Protein AF-A0A819JVF4-F1 (afdb_monomer)

Sequence (477 aa):
MFHVLPSFCDLANGTISNALVSFNSTRIISIELLSEDVFHGKTQQFIDVFIQSTKKLFSYHLDSIRTTTEANFIMAGFNTNTVSAFLGSYPSFDLNIFDISYDYCDCSASAECVSKAIIYSYNGTLFTRIYTIPGFFIGCYMEEAVRKSSLQCYFNQSCIDTFKFYLNFSQSFDTKPLDPHMISTHNITSSVDDLVKNLMVEQWVWNDSFKIYYQKCRPSSCSYTLSIKTPLIIIITTLIGLFGGLVKILRIVVPFVIQFARRRKHLQEPQPNSQIRIADIPGRAKNALQNLNLFQSTKLLENDDNGYQLRNELISTRLFICLLFISMVILLIYTSQVQVTHTITVNTPLLEVYSSLYEKYAETLTCPCTNIAIEQQEFISLIPTFHQICDSDFVDPRWPMGIQNTMQLFDYIYNRDFRMRGYSLFQALVSICALAKVSIGNALIDFKSTTFISKNLLSEKTFAAQMNAVLICILPL

Mean predicted aligned error: 15.09 Å

Solvent-accessible surface area (backbone atoms only — not comparable to full-atom values): 27087 Å² total; per-residue (Å²): 119,83,75,54,55,58,56,52,50,50,50,50,51,51,50,50,49,52,47,52,52,57,54,76,67,65,80,58,64,29,55,50,63,72,53,66,71,60,43,54,56,47,52,52,51,52,52,51,51,50,54,52,49,53,30,52,52,52,46,51,53,54,52,50,52,48,53,52,40,42,78,63,65,61,78,39,94,81,52,47,22,33,48,77,45,77,44,79,55,91,94,56,66,47,84,43,77,43,71,36,62,27,86,90,31,42,33,86,80,34,47,77,23,42,32,74,24,28,39,61,44,72,80,90,83,55,78,44,84,76,45,69,51,59,44,39,38,40,29,28,34,40,58,52,11,40,32,72,10,30,40,46,33,54,54,29,56,70,48,49,52,54,50,45,59,79,48,63,64,86,65,92,72,83,71,66,50,53,68,89,83,58,91,63,89,65,58,55,78,36,36,42,42,65,36,52,58,44,49,40,43,58,45,76,51,67,52,74,36,65,68,50,43,49,63,60,25,40,42,59,32,38,34,34,61,43,84,39,78,53,54,68,66,58,52,51,53,53,51,60,63,45,48,63,57,50,54,55,50,46,67,59,48,46,62,53,51,52,56,50,54,46,65,54,49,77,77,52,91,81,84,87,88,83,90,80,90,78,84,91,75,89,81,67,65,57,65,58,62,73,70,48,56,84,57,73,77,93,68,94,73,87,89,71,70,68,69,60,55,54,53,47,28,41,50,44,31,51,50,44,52,52,51,51,50,53,50,52,52,51,50,51,54,54,52,66,69,42,68,41,77,45,77,50,76,45,70,54,62,52,70,71,56,48,53,60,46,41,79,76,35,57,93,52,53,46,30,42,27,69,41,34,73,46,46,35,56,74,33,44,50,77,46,78,39,63,39,62,67,68,78,31,53,69,45,36,72,67,44,30,52,55,41,49,60,38,51,79,75,51,99,77,74,59,86,76,21,31,67,75,41,47,26,55,32,34,49,32,50,35,49,51,42,51,48,32,54,50,54,50,52,54,51,49,56,52,54,35,66,39,51,51,62,68,88,64,86,59,53,71,69,56,43,53,52,51,53,49,55,54,51,59,74,69,53,83,130

Foldseek 3Di:
DVVVVVVVVVVVVVVVVVVVVVLVPDDFWFQFQDDPVLVVVQVVVLVVCLQLVLLVVLVVVVVVVQVVCLVVVPQDPLCQQWDWDWDDDPPDTDTDIGGDAAPNRTSNNHQLGKHFAFAWDDPPPDTDTDDTQPQFIGHRALLSRQQSGFQQLLQDPVSVVVVCVSLVLPDPPVFDRDDPPPDAPDDSRDGVNVCLSSLLFRDKDKDFDSQLVCVLLQFQKKKFKDWAFDDPVVLVVVLVVVLVVLLVVLVVVLVVVLVVVVVVVVVDDDDDDDDDDDDDDDDDVVVVLQQDFPPDDPDDDDDDDPPVVSVSSSVSSVVSVVVSVVVSVVSSVVSRPDIDMDMDMGGRDDPVRVVVCCVPGVPGMITGGPNTWDFCLSTMDIDTDGNCLLVGPLLVLCNLVSLVVSVVVDPDGDSSHCSSVVSSNSVSVNVSSVVSVVSVVVSVVSNRRHTDHDPPPQDPVRVVVSVVVVVVVPDDD

Radius of gyration: 45.21 Å; Cα contacts (8 Å, |Δi|>4): 550; chains: 1; bounding box: 111×64×138 Å

pLDDT: mean 77.29, std 16.71, range [28.52, 96.69]

Secondary structure (DSSP, 8-state):
-TTHHHHHHHHHHHHHHHHHHHHHH------BPPPHHHHHHHHHHHHHHHHHHHHHHHHHHHHHHHHHHHHTT---TTSSSEEEEEEEETTEEEEEEEE-EETTEETTT-TT-EEEEEEEEE-SS-EEEEEEEEEEEEESSHHHHHHH-BSTTTT-HHHHHHHHHHHT--S---PPPP-TTS--SS-TTSBHHHHHTTTTEEEEEEEE-HHHHHHHH-BSEEEEEEEEEPPHHHHHHHHHHHHHHHHHHHHHHHHHHHHHHHHHHTT---------------SSHHHHHHT--TT--------S-HHHHHHHHHHHHHHHHHHHHHHHHHHHHHHHH-EEEEEEEEES--HHHHHHHHHHHTTT-B-BBS----BGGGTEEEEEEE-GGGGSGGGSTHHHHHHHHHGGG-S---TTBHHHHHHHHHHHHHHHHHHHHHHHHHHHHHHHHSBP---S---HHHHHHHHHHHHHHHS--

Structure (mmCIF, N/CA/C/O backbone):
data_AF-A0A819JVF4-F1
#
_entry.id   AF-A0A819JVF4-F1
#
loop_
_atom_site.group_PDB
_atom_site.id
_atom_site.type_symbol
_atom_site.label_atom_id
_atom_site.label_alt_id
_atom_site.label_comp_id
_atom_site.label_asym_id
_atom_site.label_entity_id
_atom_site.label_seq_id
_atom_site.pdbx_PDB_ins_code
_atom_site.Cartn_x
_atom_site.Cartn_y
_atom_site.Cartn_z
_atom_site.occupancy
_atom_site.B_iso_or_equiv
_atom_site.auth_seq_id
_atom_site.auth_comp_id
_atom_site.auth_asym_id
_atom_site.auth_atom_id
_atom_site.pdbx_PDB_model_num
ATOM 1 N N . MET A 1 1 ? 30.782 2.247 -8.036 1.00 38.47 1 MET A N 1
ATOM 2 C CA . MET A 1 1 ? 29.463 1.590 -8.184 1.00 38.47 1 MET A CA 1
ATOM 3 C C . MET A 1 1 ? 29.280 0.413 -7.215 1.00 38.47 1 MET A C 1
ATOM 5 O O . MET A 1 1 ? 28.351 0.459 -6.424 1.00 38.47 1 MET A O 1
ATOM 9 N N . PHE A 1 2 ? 30.179 -0.582 -7.172 1.00 38.28 2 PHE A N 1
ATOM 10 C CA . PHE A 1 2 ? 30.027 -1.775 -6.307 1.00 38.28 2 PHE A CA 1
ATOM 11 C C . PHE A 1 2 ? 30.133 -1.549 -4.783 1.00 38.28 2 PHE A C 1
ATOM 13 O O . PHE A 1 2 ? 29.692 -2.406 -4.030 1.00 38.28 2 PHE A O 1
ATOM 20 N N . HIS A 1 3 ? 30.657 -0.411 -4.311 1.00 41.25 3 HIS A N 1
ATOM 21 C CA . HIS A 1 3 ? 30.755 -0.106 -2.871 1.00 41.25 3 HIS A CA 1
ATOM 22 C C . HIS A 1 3 ? 29.470 0.458 -2.243 1.00 41.25 3 HIS A C 1
ATOM 24 O O . HIS A 1 3 ? 29.345 0.429 -1.026 1.00 41.25 3 HIS A O 1
ATOM 30 N N . VAL A 1 4 ? 28.512 0.940 -3.045 1.00 46.97 4 VAL A N 1
ATOM 31 C CA . VAL A 1 4 ? 27.253 1.524 -2.533 1.00 46.97 4 VAL A CA 1
ATOM 32 C C . VAL A 1 4 ? 26.181 0.445 -2.324 1.00 46.97 4 VAL A C 1
ATOM 34 O O . VAL A 1 4 ? 25.361 0.544 -1.419 1.00 46.97 4 VAL A O 1
ATOM 37 N N . LEU A 1 5 ? 26.226 -0.626 -3.124 1.00 48.53 5 LEU A N 1
ATOM 38 C CA . LEU A 1 5 ? 25.335 -1.787 -3.014 1.00 48.53 5 LEU A CA 1
ATOM 39 C C . LEU A 1 5 ? 25.352 -2.426 -1.609 1.00 48.53 5 LEU A C 1
ATOM 41 O O . LEU A 1 5 ? 24.271 -2.590 -1.050 1.00 48.53 5 LEU A O 1
ATOM 45 N N . PRO A 1 6 ? 26.520 -2.706 -0.989 1.00 54.50 6 PRO A N 1
ATOM 46 C CA . PRO A 1 6 ? 26.589 -3.174 0.395 1.00 54.50 6 PRO A CA 1
ATOM 47 C C . PRO A 1 6 ? 25.928 -2.212 1.384 1.00 54.50 6 PRO A C 1
ATOM 49 O O . PRO A 1 6 ? 25.131 -2.648 2.200 1.00 54.50 6 PRO A O 1
ATOM 52 N N . SER A 1 7 ? 26.165 -0.902 1.262 1.00 55.34 7 SER A N 1
ATOM 53 C CA . SER A 1 7 ? 25.564 0.099 2.154 1.00 55.34 7 SER A CA 1
ATOM 54 C C . SER A 1 7 ? 24.043 0.195 2.010 1.00 55.34 7 SER A C 1
ATOM 56 O O . SER A 1 7 ? 23.349 0.380 3.007 1.00 55.34 7 SER A O 1
ATOM 58 N N . PHE A 1 8 ? 23.501 0.030 0.799 1.00 50.25 8 PHE A N 1
ATOM 59 C CA . PHE A 1 8 ? 22.054 -0.079 0.597 1.00 50.25 8 PHE A CA 1
ATOM 60 C C . PHE A 1 8 ? 21.487 -1.377 1.167 1.00 50.25 8 PHE A C 1
ATOM 62 O O . PHE A 1 8 ? 20.415 -1.349 1.767 1.00 50.25 8 PHE A O 1
ATOM 69 N N . CYS A 1 9 ? 22.194 -2.499 1.015 1.00 50.91 9 CYS A N 1
ATOM 70 C CA . CYS A 1 9 ? 21.802 -3.766 1.624 1.00 50.91 9 CYS A CA 1
ATOM 71 C C . CYS A 1 9 ? 21.822 -3.682 3.156 1.00 50.91 9 CYS A C 1
ATOM 73 O O . CYS A 1 9 ? 20.862 -4.114 3.784 1.00 50.91 9 CYS A O 1
ATOM 75 N N . ASP A 1 10 ? 22.848 -3.075 3.752 1.00 54.19 10 ASP A N 1
ATOM 76 C CA . ASP A 1 10 ? 22.966 -2.884 5.200 1.00 54.19 10 ASP A CA 1
ATOM 77 C C . ASP A 1 10 ? 21.883 -1.942 5.732 1.00 54.19 10 ASP A C 1
ATOM 79 O O . ASP A 1 10 ? 21.266 -2.226 6.758 1.00 54.19 10 ASP A O 1
ATOM 83 N N . LEU A 1 11 ? 21.588 -0.855 5.010 1.00 53.81 11 LEU A N 1
ATOM 84 C CA . LEU A 1 11 ? 20.496 0.053 5.352 1.00 53.81 11 LEU A CA 1
ATOM 85 C C . LEU A 1 11 ? 19.138 -0.645 5.236 1.00 53.81 11 LEU A C 1
ATOM 87 O O . LEU A 1 11 ? 18.311 -0.507 6.136 1.00 53.81 11 LEU A O 1
ATOM 91 N N . ALA A 1 12 ? 18.899 -1.410 4.168 1.00 49.78 12 ALA A N 1
ATOM 92 C CA . ALA A 1 12 ? 17.665 -2.170 3.989 1.00 49.78 12 ALA A CA 1
ATOM 93 C C . ALA A 1 12 ? 17.505 -3.225 5.088 1.00 49.78 12 ALA A C 1
ATOM 95 O O . ALA A 1 12 ? 16.446 -3.312 5.701 1.00 49.78 12 ALA A O 1
ATOM 96 N N . ASN A 1 13 ? 18.567 -3.966 5.402 1.00 47.91 13 ASN A N 1
ATOM 97 C CA . ASN A 1 13 ? 18.562 -4.994 6.436 1.00 47.91 13 ASN A CA 1
ATOM 98 C C . ASN A 1 13 ? 18.379 -4.386 7.836 1.00 47.91 13 ASN A C 1
ATOM 100 O O . ASN A 1 13 ? 17.574 -4.873 8.625 1.00 47.91 13 ASN A O 1
ATOM 104 N N . GLY A 1 14 ? 19.048 -3.267 8.127 1.00 49.06 14 GLY A N 1
ATOM 105 C CA . GLY A 1 14 ? 18.853 -2.499 9.356 1.00 49.06 14 GLY A CA 1
ATOM 106 C C . GLY A 1 14 ? 17.443 -1.920 9.469 1.00 49.06 14 GLY A C 1
ATOM 107 O O . GLY A 1 14 ? 16.838 -1.984 10.534 1.00 49.06 14 GLY A O 1
ATOM 108 N N . THR A 1 15 ? 16.876 -1.424 8.369 1.00 50.09 15 THR A N 1
ATOM 109 C CA . THR A 1 15 ? 15.495 -0.919 8.327 1.00 50.09 15 THR A CA 1
ATOM 110 C C . THR A 1 15 ? 14.488 -2.043 8.562 1.00 50.09 15 THR A C 1
ATOM 112 O O . THR A 1 15 ? 13.595 -1.881 9.387 1.00 50.09 15 THR A O 1
ATOM 115 N N . ILE A 1 16 ? 14.658 -3.196 7.906 1.00 46.53 16 ILE A N 1
ATOM 116 C CA . ILE A 1 16 ? 13.810 -4.384 8.083 1.00 46.53 16 ILE A CA 1
ATOM 117 C C . ILE A 1 16 ? 13.915 -4.912 9.516 1.00 46.53 16 ILE A C 1
ATOM 119 O O . ILE A 1 16 ? 12.894 -5.170 10.146 1.00 46.53 16 ILE A O 1
ATOM 123 N N . SER A 1 17 ? 15.127 -5.018 10.064 1.00 52.91 17 SER A N 1
ATOM 124 C CA . SER A 1 17 ? 15.360 -5.455 11.444 1.00 52.91 17 SER A CA 1
ATOM 125 C C . SER A 1 17 ? 14.717 -4.499 12.455 1.00 52.91 17 SER A C 1
ATOM 127 O O . SER A 1 17 ? 13.987 -4.931 13.344 1.00 52.91 17 SER A O 1
ATOM 129 N N . ASN A 1 18 ? 14.888 -3.186 12.278 1.00 45.31 18 ASN A N 1
ATOM 130 C CA . ASN A 1 18 ? 14.273 -2.179 13.143 1.00 45.31 18 ASN A CA 1
ATOM 131 C C . ASN A 1 18 ? 12.743 -2.171 13.028 1.00 45.31 18 ASN A C 1
ATOM 133 O O . ASN A 1 18 ? 12.058 -2.016 14.040 1.00 45.31 18 ASN A O 1
ATOM 137 N N . ALA A 1 19 ? 12.202 -2.371 11.824 1.00 45.72 19 ALA A N 1
ATOM 138 C CA . ALA A 1 19 ? 10.769 -2.519 11.606 1.00 45.72 19 ALA A CA 1
ATOM 139 C C . ALA A 1 19 ? 10.234 -3.775 12.310 1.00 45.72 19 ALA A C 1
ATOM 141 O O . ALA A 1 19 ? 9.277 -3.661 13.065 1.00 45.72 19 ALA A O 1
ATOM 142 N N . LEU A 1 20 ? 10.904 -4.926 12.173 1.00 46.56 20 LEU A N 1
ATOM 143 C CA . LEU A 1 20 ? 10.582 -6.175 12.880 1.00 46.56 20 LEU A CA 1
ATOM 144 C C . LEU A 1 20 ? 10.635 -6.017 14.405 1.00 46.56 20 LEU A C 1
ATOM 146 O O . LEU A 1 20 ? 9.775 -6.538 15.112 1.00 46.56 20 LEU A O 1
ATOM 150 N N . VAL A 1 21 ? 11.615 -5.279 14.932 1.00 51.97 21 VAL A N 1
ATOM 151 C CA . VAL A 1 21 ? 11.730 -4.987 16.371 1.00 51.97 21 VAL A CA 1
ATOM 152 C C . VAL A 1 21 ? 10.604 -4.060 16.843 1.00 51.97 21 VAL A C 1
ATOM 154 O O . VAL A 1 21 ? 9.968 -4.333 17.864 1.00 51.97 21 VAL A O 1
ATOM 157 N N . SER A 1 22 ? 10.303 -2.989 16.104 1.00 41.88 22 SER A N 1
ATOM 158 C CA . SER A 1 22 ? 9.190 -2.076 16.415 1.00 41.88 22 SER A CA 1
ATOM 159 C C . SER A 1 22 ? 7.826 -2.768 16.298 1.00 41.88 22 SER A C 1
ATOM 161 O O . SER A 1 22 ? 6.904 -2.477 17.061 1.00 41.88 22 SER A O 1
ATOM 163 N N . PHE A 1 23 ? 7.703 -3.701 15.358 1.00 43.41 23 PHE A N 1
ATOM 164 C CA . PHE A 1 23 ? 6.514 -4.503 15.110 1.00 43.41 23 PHE A CA 1
ATOM 165 C C . PHE A 1 23 ? 6.281 -5.524 16.231 1.00 43.41 23 PHE A C 1
ATOM 167 O O . PHE A 1 23 ? 5.211 -5.563 16.831 1.00 43.41 23 PHE A O 1
ATOM 174 N N . ASN A 1 24 ? 7.315 -6.278 16.613 1.00 44.41 24 ASN A N 1
ATOM 175 C CA . ASN A 1 24 ? 7.226 -7.254 17.702 1.00 44.41 24 ASN A CA 1
ATOM 176 C C . ASN A 1 24 ? 6.997 -6.614 19.082 1.00 44.41 24 ASN A C 1
ATOM 178 O O . ASN A 1 24 ? 6.479 -7.277 19.983 1.00 44.41 24 ASN A O 1
ATOM 182 N N . SER A 1 25 ? 7.372 -5.342 19.259 1.00 41.81 25 SER A N 1
ATOM 183 C CA . SER A 1 25 ? 7.238 -4.612 20.528 1.00 41.81 25 SER A CA 1
ATOM 184 C C . SER A 1 25 ? 5.909 -3.868 20.699 1.00 41.81 25 SER A C 1
ATOM 186 O O . SER A 1 25 ? 5.575 -3.479 21.818 1.00 41.81 25 SER A O 1
ATOM 188 N N . THR A 1 26 ? 5.105 -3.702 19.645 1.00 38.38 26 THR A N 1
ATOM 189 C CA . THR A 1 26 ? 3.816 -2.999 19.725 1.00 38.38 26 THR A CA 1
ATOM 190 C C . THR A 1 26 ? 2.655 -3.980 19.875 1.00 38.38 26 THR A C 1
ATOM 192 O O . THR A 1 26 ? 1.943 -4.299 18.930 1.00 38.38 26 THR A O 1
ATOM 195 N N . ARG A 1 27 ? 2.422 -4.451 21.106 1.00 49.88 27 ARG A N 1
ATOM 196 C CA . ARG A 1 27 ? 1.217 -5.219 21.461 1.00 49.88 27 ARG A CA 1
ATOM 197 C C . ARG A 1 27 ? 0.319 -4.387 22.363 1.00 49.88 27 ARG A C 1
ATOM 199 O O . ARG A 1 27 ? 0.614 -4.206 23.540 1.00 49.88 27 ARG A O 1
ATOM 206 N N . ILE A 1 28 ? -0.785 -3.894 21.814 1.00 44.22 28 ILE A N 1
ATOM 207 C CA . ILE A 1 28 ? -1.888 -3.333 22.601 1.00 44.22 28 ILE A CA 1
ATOM 208 C C . ILE A 1 28 ? -3.134 -4.178 22.315 1.00 44.22 28 ILE A C 1
ATOM 210 O O . ILE A 1 28 ? -3.291 -4.745 21.240 1.00 44.22 28 ILE A O 1
ATOM 214 N N . ILE A 1 29 ? -3.965 -4.368 23.331 1.00 56.22 29 ILE A N 1
ATOM 215 C CA . ILE A 1 29 ? -4.825 -5.541 23.483 1.00 56.22 29 ILE A CA 1
ATOM 216 C C . ILE A 1 29 ? -6.267 -5.077 23.720 1.00 56.22 29 ILE A C 1
ATOM 218 O O . ILE A 1 29 ? -6.491 -4.152 24.502 1.00 56.22 29 ILE A O 1
ATOM 222 N N . SER A 1 30 ? -7.262 -5.723 23.100 1.00 61.69 30 SER A N 1
ATOM 223 C CA . SER A 1 30 ? -8.670 -5.507 23.470 1.00 61.69 30 SER A CA 1
ATOM 224 C C . SER A 1 30 ? -9.083 -6.515 24.541 1.00 61.69 30 SER A C 1
ATOM 226 O O . SER A 1 30 ? -9.257 -7.694 24.254 1.00 61.69 30 SER A O 1
ATOM 228 N N . ILE A 1 31 ? -9.242 -6.061 25.787 1.00 65.56 31 ILE A N 1
ATOM 229 C CA . ILE A 1 31 ? -9.711 -6.920 26.895 1.00 65.56 31 ILE A CA 1
ATOM 230 C C . ILE A 1 31 ? -11.233 -7.118 26.903 1.00 65.56 31 ILE A C 1
ATOM 232 O O . ILE A 1 31 ? -11.740 -8.029 27.555 1.00 65.56 31 ILE A O 1
ATOM 236 N N . GLU A 1 32 ? -11.958 -6.278 26.166 1.00 74.00 32 GLU A N 1
ATOM 237 C CA . GLU A 1 32 ? -13.413 -6.312 26.042 1.00 74.00 32 GLU A CA 1
ATOM 238 C C . GLU A 1 32 ? -13.816 -6.588 24.592 1.00 74.00 32 GLU A C 1
ATOM 240 O O . GLU A 1 32 ? -13.136 -6.169 23.645 1.00 74.00 32 GLU A O 1
ATOM 245 N N . LEU A 1 33 ? -14.928 -7.307 24.441 1.00 81.12 33 LEU A N 1
ATOM 246 C CA . LEU A 1 33 ? -15.575 -7.571 23.165 1.00 81.12 33 LEU A CA 1
ATOM 247 C C . LEU A 1 33 ? -16.088 -6.252 22.581 1.00 81.12 33 LEU A C 1
ATOM 249 O O . LEU A 1 33 ? -16.880 -5.552 23.214 1.00 81.12 33 LEU A O 1
ATOM 253 N N . LEU A 1 34 ? -15.651 -5.925 21.367 1.00 82.81 34 LEU A N 1
ATOM 254 C CA . LEU A 1 34 ? -16.212 -4.796 20.633 1.00 82.81 34 LEU A CA 1
ATOM 255 C C . LEU A 1 34 ? -17.626 -5.107 20.145 1.00 82.81 34 LEU A C 1
ATOM 257 O O . LEU A 1 34 ? -17.940 -6.257 19.846 1.00 82.81 34 LEU A O 1
ATOM 261 N N . SER A 1 35 ? -18.450 -4.071 20.008 1.00 83.75 35 SER A N 1
ATOM 262 C CA . SER A 1 35 ? -19.707 -4.192 19.275 1.00 83.75 35 SER A CA 1
ATOM 263 C C . SER A 1 35 ? -19.480 -4.381 17.785 1.00 83.75 35 SER A C 1
ATOM 265 O O . SER A 1 35 ? -18.439 -3.987 17.262 1.00 83.75 35 SER A O 1
ATOM 267 N N . GLU A 1 36 ? -20.459 -4.979 17.110 1.00 84.88 36 GLU A N 1
ATOM 268 C CA . GLU A 1 36 ? -20.380 -5.330 15.690 1.00 84.88 36 GLU A CA 1
ATOM 269 C C . GLU A 1 36 ? -20.105 -4.104 14.805 1.00 84.88 36 GLU A C 1
ATOM 271 O O . GLU A 1 36 ? -19.135 -4.098 14.049 1.00 84.88 36 GLU A O 1
ATOM 276 N N . ASP A 1 37 ? -20.840 -3.006 15.000 1.00 81.69 37 ASP A N 1
ATOM 277 C CA . ASP A 1 37 ? -20.609 -1.755 14.262 1.00 81.69 37 ASP A CA 1
ATOM 278 C C . ASP A 1 37 ? -19.206 -1.176 14.506 1.00 81.69 37 ASP A C 1
ATOM 280 O O . ASP A 1 37 ? -18.522 -0.727 13.583 1.00 81.69 37 ASP A O 1
ATOM 284 N N . VAL A 1 38 ? -18.746 -1.195 15.763 1.00 82.62 38 VAL A N 1
ATOM 285 C CA . VAL A 1 38 ? -17.419 -0.678 16.133 1.00 82.62 38 VAL A CA 1
ATOM 286 C C . VAL A 1 38 ? -16.316 -1.589 15.600 1.00 82.62 38 VAL A C 1
ATOM 288 O O . VAL A 1 38 ? -15.251 -1.096 15.228 1.00 82.62 38 VAL A O 1
ATOM 291 N N . PHE A 1 39 ? -16.550 -2.899 15.556 1.00 84.19 39 PHE A N 1
ATOM 292 C CA . PHE A 1 39 ? -15.656 -3.875 14.952 1.00 84.19 39 PHE A CA 1
ATOM 293 C C . PHE A 1 39 ? -15.486 -3.590 13.458 1.00 84.19 39 PHE A C 1
ATOM 295 O O . PHE A 1 39 ? -14.357 -3.352 13.036 1.00 84.19 39 PHE A O 1
ATOM 302 N N . HIS A 1 40 ? -16.580 -3.502 12.695 1.00 85.06 40 HIS A N 1
ATOM 303 C CA . HIS A 1 40 ? -16.528 -3.223 11.257 1.00 85.06 40 HIS A CA 1
ATOM 304 C C . HIS A 1 40 ? -15.875 -1.870 10.959 1.00 85.06 40 HIS A C 1
ATOM 306 O O . HIS A 1 40 ? -14.961 -1.779 10.137 1.00 85.06 40 HIS A O 1
ATOM 312 N N . GLY A 1 41 ? -16.267 -0.818 11.688 1.00 78.25 41 GLY A N 1
ATOM 313 C CA . GLY A 1 41 ? -15.672 0.510 11.535 1.00 78.25 41 GLY A CA 1
ATOM 314 C C . GLY A 1 41 ? -14.165 0.527 11.814 1.00 78.25 41 GLY A C 1
ATOM 315 O O . GLY A 1 41 ? -13.406 1.192 11.107 1.00 78.25 41 GLY A O 1
ATOM 316 N N . LYS A 1 42 ? -13.699 -0.239 12.809 1.00 77.44 42 LYS A N 1
ATOM 317 C CA . LYS A 1 42 ? -12.265 -0.355 13.111 1.00 77.44 42 LYS A CA 1
ATOM 318 C C . LYS A 1 42 ? -11.519 -1.197 12.092 1.00 77.44 42 LYS A C 1
ATOM 320 O O . LYS A 1 42 ? -10.426 -0.802 11.702 1.00 77.44 42 LYS A O 1
ATOM 325 N N . THR A 1 43 ? -12.083 -2.317 11.653 1.00 80.69 43 THR A N 1
ATOM 326 C CA . THR A 1 43 ? -11.490 -3.155 10.607 1.00 80.69 43 THR A CA 1
ATOM 327 C C . THR A 1 43 ? -11.264 -2.348 9.332 1.00 80.69 43 THR A C 1
ATOM 329 O O . THR A 1 43 ? -10.143 -2.322 8.825 1.00 80.69 43 THR A O 1
ATOM 332 N N . GLN A 1 44 ? -12.275 -1.595 8.889 1.00 84.44 44 GLN A N 1
ATOM 333 C CA . GLN A 1 44 ? -12.157 -0.672 7.761 1.00 84.44 44 GLN A CA 1
ATOM 334 C C . GLN A 1 44 ? -11.019 0.335 7.976 1.00 84.44 44 GLN A C 1
ATOM 336 O O . GLN A 1 44 ? -10.132 0.464 7.135 1.00 84.44 44 GLN A O 1
ATOM 341 N N . GLN A 1 45 ? -10.991 1.007 9.132 1.00 79.75 45 GLN A N 1
ATOM 342 C CA . GLN A 1 45 ? -9.947 1.985 9.442 1.00 79.75 45 GLN A CA 1
ATOM 343 C C . GLN A 1 45 ? -8.539 1.364 9.429 1.00 79.75 45 GLN A C 1
ATOM 345 O O . GLN A 1 45 ? -7.590 2.000 8.968 1.00 79.75 45 GLN A O 1
ATOM 350 N N . PHE A 1 46 ? -8.382 0.139 9.934 1.00 76.75 46 PHE A N 1
ATOM 351 C CA . PHE A 1 46 ? -7.104 -0.571 9.915 1.00 76.75 46 PHE A CA 1
ATOM 352 C C . PHE A 1 46 ? -6.647 -0.892 8.497 1.00 76.75 46 PHE A C 1
ATOM 354 O O . PHE A 1 46 ? -5.482 -0.657 8.174 1.00 76.75 46 PHE A O 1
ATOM 361 N N . ILE A 1 47 ? -7.557 -1.377 7.653 1.00 77.81 47 ILE A N 1
ATOM 362 C CA . ILE A 1 47 ? -7.285 -1.663 6.242 1.00 77.81 47 ILE A CA 1
ATOM 363 C C . ILE A 1 47 ? -6.887 -0.377 5.508 1.00 77.81 47 ILE A C 1
ATOM 365 O O . ILE A 1 47 ? -5.882 -0.365 4.798 1.00 77.81 47 ILE A O 1
ATOM 369 N N . ASP A 1 48 ? -7.597 0.728 5.739 1.00 82.19 48 ASP A N 1
ATOM 370 C CA . ASP A 1 48 ? -7.288 2.016 5.114 1.00 82.19 48 ASP A CA 1
ATOM 371 C C . ASP A 1 48 ? -5.905 2.534 5.525 1.00 82.19 48 ASP A C 1
ATOM 373 O O . ASP A 1 48 ? -5.102 2.931 4.676 1.00 82.19 48 ASP A O 1
ATOM 377 N N . VAL A 1 49 ? -5.587 2.494 6.823 1.00 76.94 49 VAL A N 1
ATOM 378 C CA . VAL A 1 49 ? -4.269 2.902 7.332 1.00 76.94 49 VAL A CA 1
ATOM 379 C C . VAL A 1 49 ? -3.166 2.016 6.761 1.00 76.94 49 VAL A C 1
ATOM 381 O O . VAL A 1 49 ? -2.123 2.540 6.365 1.00 76.94 49 VAL A O 1
ATOM 384 N N . PHE A 1 50 ? -3.391 0.703 6.688 1.00 81.50 50 PHE A N 1
ATOM 385 C CA . PHE A 1 50 ? -2.462 -0.242 6.077 1.00 81.50 50 PHE A CA 1
ATOM 386 C C . PHE A 1 50 ? -2.188 0.116 4.610 1.00 81.50 50 PHE A C 1
ATOM 388 O O . PHE A 1 50 ? -1.036 0.356 4.247 1.00 81.50 50 PHE A O 1
ATOM 395 N N . ILE A 1 51 ? -3.234 0.240 3.785 1.00 79.69 51 ILE A N 1
ATOM 396 C CA . ILE A 1 51 ? -3.108 0.550 2.354 1.00 79.69 51 ILE A CA 1
ATOM 397 C C . ILE A 1 51 ? -2.360 1.873 2.151 1.00 79.69 51 ILE A C 1
ATOM 399 O O . ILE A 1 51 ? -1.418 1.937 1.359 1.00 79.69 51 ILE A O 1
ATOM 403 N N . GLN A 1 52 ? -2.746 2.931 2.871 1.00 82.69 52 GLN A N 1
ATOM 404 C CA . GLN A 1 52 ? -2.124 4.250 2.728 1.00 82.69 52 GLN A CA 1
ATOM 405 C C . GLN A 1 52 ? -0.660 4.255 3.178 1.00 82.69 52 GLN A C 1
ATOM 407 O O . GLN A 1 52 ? 0.191 4.856 2.518 1.00 82.69 52 GLN A O 1
ATOM 412 N N . SER A 1 53 ? -0.346 3.561 4.273 1.00 78.75 53 SER A N 1
ATOM 413 C CA . SER A 1 53 ? 1.023 3.483 4.791 1.00 78.75 53 SER A CA 1
ATOM 414 C C . SER A 1 53 ? 1.932 2.711 3.839 1.00 78.75 53 SER A C 1
ATOM 416 O O . SER A 1 53 ? 3.022 3.190 3.531 1.00 78.75 53 SER A O 1
ATOM 418 N N . THR A 1 54 ? 1.466 1.580 3.301 1.00 78.00 54 THR A N 1
ATOM 419 C CA . THR A 1 54 ? 2.228 0.777 2.334 1.00 78.00 54 THR A CA 1
ATOM 420 C C . THR A 1 54 ? 2.462 1.544 1.033 1.00 78.00 54 THR A C 1
ATOM 422 O O . THR A 1 54 ? 3.592 1.569 0.546 1.00 78.00 54 THR A O 1
ATOM 425 N N . LYS A 1 55 ? 1.443 2.245 0.503 1.00 83.56 55 LYS A N 1
ATOM 426 C CA . LYS A 1 55 ? 1.595 3.115 -0.682 1.00 83.56 55 LYS A CA 1
ATOM 427 C C . LYS A 1 55 ? 2.655 4.189 -0.452 1.00 83.56 55 LYS A C 1
ATOM 429 O O . LYS A 1 55 ? 3.574 4.341 -1.251 1.00 83.56 55 LYS A O 1
ATOM 434 N N . LYS A 1 56 ? 2.554 4.911 0.667 1.00 83.12 56 LYS A N 1
ATOM 435 C CA . LYS A 1 56 ? 3.487 5.989 1.011 1.00 83.12 56 LYS A CA 1
ATOM 436 C C . LYS A 1 56 ? 4.917 5.479 1.177 1.00 83.12 56 LYS A C 1
ATOM 438 O O . LYS A 1 56 ? 5.843 6.116 0.680 1.00 83.12 56 LYS A O 1
ATOM 443 N N . LEU A 1 57 ? 5.093 4.356 1.871 1.00 80.38 57 LEU A N 1
ATOM 444 C CA . LEU A 1 57 ? 6.405 3.764 2.112 1.00 80.38 57 LEU A CA 1
ATOM 445 C C . LEU A 1 57 ? 7.072 3.343 0.798 1.00 80.38 57 LEU A C 1
ATOM 447 O O . LEU A 1 57 ? 8.238 3.655 0.573 1.00 80.38 57 LEU A O 1
ATOM 451 N N . PHE A 1 58 ? 6.324 2.698 -0.095 1.00 82.62 58 PHE A N 1
ATOM 452 C CA . PHE A 1 58 ? 6.826 2.293 -1.405 1.00 82.62 58 PHE A CA 1
ATOM 453 C C . PHE A 1 58 ? 7.268 3.485 -2.262 1.00 82.62 58 PHE A C 1
ATOM 455 O O . PHE A 1 58 ? 8.396 3.492 -2.754 1.00 82.62 58 PHE A O 1
ATOM 462 N N . SER A 1 59 ? 6.432 4.524 -2.378 1.00 84.12 59 SER A N 1
ATOM 463 C CA . SER A 1 59 ? 6.797 5.744 -3.111 1.00 84.12 59 SER A CA 1
ATOM 464 C C . SER A 1 59 ? 8.036 6.415 -2.517 1.00 84.12 59 SER A C 1
ATOM 466 O O . SER A 1 59 ? 8.939 6.796 -3.254 1.00 84.12 59 SER A O 1
ATOM 468 N N . TYR A 1 60 ? 8.129 6.487 -1.184 1.00 84.81 60 TYR A N 1
ATOM 469 C CA . TYR A 1 60 ? 9.302 7.036 -0.503 1.00 84.81 60 TYR A CA 1
ATOM 470 C C . TYR A 1 60 ? 10.584 6.264 -0.837 1.00 84.81 60 TYR A C 1
ATOM 472 O O . TYR A 1 60 ? 11.629 6.871 -1.064 1.00 84.81 60 TYR A O 1
ATOM 480 N N . HIS A 1 61 ? 10.521 4.931 -0.902 1.00 82.50 61 HIS A N 1
ATOM 481 C CA . HIS A 1 61 ? 11.676 4.124 -1.288 1.00 82.50 61 HIS A CA 1
ATOM 482 C C . HIS A 1 61 ? 12.130 4.407 -2.723 1.00 82.50 61 HIS A C 1
ATOM 484 O O . HIS A 1 61 ? 13.328 4.579 -2.947 1.00 82.50 61 HIS A O 1
ATOM 490 N N . LEU A 1 62 ? 11.200 4.507 -3.676 1.00 83.44 62 LEU A N 1
ATOM 491 C CA . LEU A 1 62 ? 11.531 4.837 -5.065 1.00 83.44 62 LEU A CA 1
ATOM 492 C C . LEU A 1 62 ? 12.110 6.252 -5.195 1.00 83.44 62 LEU A C 1
ATOM 494 O O . LEU A 1 62 ? 13.171 6.429 -5.792 1.00 83.44 62 LEU A O 1
ATOM 498 N N . ASP A 1 63 ? 11.494 7.243 -4.551 1.00 86.88 63 ASP A N 1
ATOM 499 C CA . ASP A 1 63 ? 11.990 8.622 -4.558 1.00 86.88 63 ASP A CA 1
ATOM 500 C C . ASP A 1 63 ? 13.366 8.741 -3.885 1.00 86.88 63 ASP A C 1
ATOM 502 O O . ASP A 1 63 ? 14.219 9.514 -4.331 1.00 86.88 63 ASP A O 1
ATOM 506 N N . SER A 1 64 ? 13.625 7.947 -2.841 1.00 85.88 64 SER A N 1
ATOM 507 C CA . SER A 1 64 ? 14.937 7.868 -2.199 1.00 85.88 64 SER A CA 1
ATOM 508 C C . SER A 1 64 ? 15.987 7.271 -3.134 1.00 85.88 64 SER A C 1
ATOM 510 O O . SER A 1 64 ? 17.110 7.777 -3.174 1.00 85.88 64 SER A O 1
ATOM 512 N N . ILE A 1 65 ? 15.653 6.223 -3.896 1.00 83.19 65 ILE A N 1
ATOM 513 C CA . ILE A 1 65 ? 16.556 5.646 -4.902 1.00 83.19 65 ILE A CA 1
ATOM 514 C C . ILE A 1 65 ? 16.876 6.697 -5.961 1.00 83.19 65 ILE A C 1
ATOM 516 O O . ILE A 1 65 ? 18.051 6.930 -6.240 1.00 83.19 65 ILE A O 1
ATOM 520 N N . ARG A 1 66 ? 15.861 7.380 -6.492 1.00 85.88 66 ARG A N 1
ATOM 521 C CA . ARG A 1 66 ? 16.019 8.442 -7.490 1.00 85.88 66 ARG A CA 1
ATOM 522 C C . ARG A 1 66 ? 16.906 9.580 -6.993 1.00 85.88 66 ARG A C 1
ATOM 524 O O . ARG A 1 66 ? 17.905 9.902 -7.629 1.00 85.88 66 ARG A O 1
ATOM 531 N N . THR A 1 67 ? 16.593 10.133 -5.823 1.00 86.81 67 THR A N 1
ATOM 532 C CA . THR A 1 67 ? 17.347 11.248 -5.224 1.00 86.81 67 THR A CA 1
ATOM 533 C C . THR A 1 67 ? 18.797 10.851 -4.959 1.00 86.81 67 THR A C 1
ATOM 535 O O . THR A 1 67 ? 19.718 11.620 -5.219 1.00 86.81 67 THR A O 1
ATOM 538 N N . THR A 1 68 ? 19.021 9.623 -4.485 1.00 84.88 68 THR A N 1
ATOM 539 C CA . THR A 1 68 ? 20.378 9.124 -4.231 1.00 84.88 68 THR A CA 1
ATOM 540 C C . THR A 1 68 ? 21.136 8.874 -5.535 1.00 84.88 68 THR A C 1
ATOM 542 O O . THR A 1 68 ? 22.335 9.135 -5.606 1.00 84.88 68 THR A O 1
ATOM 545 N N . THR A 1 69 ? 20.446 8.400 -6.571 1.00 82.62 69 THR A N 1
ATOM 546 C CA . THR A 1 69 ? 20.998 8.173 -7.911 1.00 82.62 69 THR A CA 1
ATOM 547 C C . THR A 1 69 ? 21.444 9.485 -8.556 1.00 82.62 69 THR A C 1
ATOM 549 O O . THR A 1 69 ? 22.552 9.551 -9.088 1.00 82.62 69 THR A O 1
ATOM 552 N N . GLU A 1 70 ? 20.623 10.531 -8.447 1.00 85.00 70 GLU A N 1
ATOM 553 C CA . GLU A 1 70 ? 20.941 11.885 -8.907 1.00 85.00 70 GLU A CA 1
ATOM 554 C C . GLU A 1 70 ? 22.119 12.483 -8.126 1.00 85.00 70 GLU A C 1
ATOM 556 O O . GLU A 1 70 ? 23.135 12.835 -8.718 1.00 85.00 70 GLU A O 1
ATOM 561 N N . ALA A 1 71 ? 22.040 12.501 -6.790 1.00 86.25 71 ALA A N 1
ATOM 562 C CA . ALA A 1 71 ? 23.056 13.118 -5.935 1.00 86.25 71 ALA A CA 1
ATOM 563 C C . ALA A 1 71 ? 24.443 12.461 -6.040 1.00 86.25 71 ALA A C 1
ATOM 565 O O . ALA A 1 71 ? 25.454 13.115 -5.792 1.00 86.25 71 ALA A O 1
ATOM 566 N N . ASN A 1 72 ? 24.501 11.171 -6.386 1.00 84.44 72 ASN A N 1
ATOM 567 C CA . ASN A 1 72 ? 25.758 10.434 -6.549 1.00 84.44 72 ASN A CA 1
ATOM 568 C C . ASN A 1 72 ? 26.192 10.286 -8.008 1.00 84.44 72 ASN A C 1
ATOM 570 O O . ASN A 1 72 ? 27.196 9.618 -8.259 1.00 84.44 72 ASN A O 1
ATOM 574 N N . PHE A 1 73 ? 25.442 10.857 -8.955 1.00 83.31 73 PHE A N 1
ATOM 575 C CA . PHE A 1 73 ? 25.724 10.766 -10.383 1.00 83.31 73 PHE A CA 1
ATOM 576 C C . PHE A 1 73 ? 26.038 9.321 -10.831 1.00 83.31 73 PHE A C 1
ATOM 578 O O . PHE A 1 73 ? 27.097 9.003 -11.382 1.00 83.31 73 PHE A O 1
ATOM 585 N N . ILE A 1 74 ? 25.139 8.388 -10.501 1.00 84.56 74 ILE A N 1
ATOM 586 C CA . ILE A 1 74 ? 25.387 6.958 -10.726 1.00 84.56 74 ILE A CA 1
ATOM 587 C C . ILE A 1 74 ? 25.360 6.652 -12.228 1.00 84.56 74 ILE A C 1
ATOM 589 O O . ILE A 1 74 ? 24.307 6.639 -12.851 1.00 84.56 74 ILE A O 1
ATOM 593 N N . MET A 1 75 ? 26.505 6.314 -12.819 1.00 85.50 75 MET A N 1
ATOM 594 C CA . MET A 1 75 ? 26.569 5.906 -14.229 1.00 85.50 75 MET A CA 1
ATOM 595 C C . MET A 1 75 ? 25.727 4.651 -14.496 1.00 85.50 75 MET A C 1
ATOM 597 O O . MET A 1 75 ? 25.888 3.616 -13.843 1.00 85.50 75 MET A O 1
ATOM 601 N N . ALA A 1 76 ? 24.838 4.731 -15.479 1.00 83.69 76 ALA A N 1
ATOM 602 C CA . ALA A 1 76 ? 24.014 3.618 -15.906 1.00 83.69 76 ALA A CA 1
ATOM 603 C C . ALA A 1 76 ? 24.853 2.649 -16.745 1.00 83.69 76 ALA A C 1
ATOM 605 O O . ALA A 1 76 ? 25.472 3.045 -17.729 1.00 83.69 76 ALA A O 1
ATOM 606 N N . GLY A 1 77 ? 24.812 1.354 -16.419 1.00 77.31 77 GLY A N 1
ATOM 607 C CA . GLY A 1 77 ? 25.594 0.329 -17.127 1.00 77.31 77 GLY A CA 1
ATOM 608 C C . GLY A 1 77 ? 25.265 0.185 -18.620 1.00 77.31 77 GLY A C 1
ATOM 609 O O . GLY A 1 77 ? 26.044 -0.395 -19.368 1.00 77.31 77 GLY A O 1
ATOM 610 N N . PHE A 1 78 ? 24.134 0.737 -19.067 1.00 78.12 78 PHE A N 1
ATOM 611 C CA . PHE A 1 78 ? 23.752 0.794 -20.476 1.00 78.12 78 PHE A CA 1
ATOM 612 C C . PHE A 1 78 ? 24.189 2.094 -21.171 1.00 78.12 78 PHE A C 1
ATOM 614 O O . PHE A 1 78 ? 23.809 2.308 -22.317 1.00 78.12 78 PHE A O 1
ATOM 621 N N . ASN A 1 79 ? 24.973 2.971 -20.537 1.00 84.38 79 ASN A N 1
ATOM 622 C CA . ASN A 1 79 ? 25.392 4.260 -21.106 1.00 84.38 79 ASN A CA 1
ATOM 623 C C . ASN A 1 79 ? 24.190 5.120 -21.539 1.00 84.38 79 ASN A C 1
ATOM 625 O O . ASN A 1 79 ? 24.123 5.581 -22.682 1.00 84.38 79 ASN A O 1
ATOM 629 N N . THR A 1 80 ? 23.163 5.198 -20.685 1.00 88.81 80 THR A N 1
ATOM 630 C CA . THR A 1 80 ? 21.929 5.976 -20.918 1.00 88.81 80 THR A CA 1
ATOM 631 C C . THR A 1 80 ? 22.039 7.388 -20.369 1.00 88.81 80 THR A C 1
ATOM 633 O O . THR A 1 80 ? 21.477 8.303 -20.948 1.00 88.81 80 THR A O 1
ATOM 636 N N . ASN A 1 81 ? 22.804 7.590 -19.300 1.00 90.81 81 ASN A N 1
ATOM 637 C CA . ASN A 1 81 ? 23.088 8.909 -18.741 1.00 90.81 81 ASN A CA 1
ATOM 638 C C . ASN A 1 81 ? 24.480 9.439 -19.101 1.00 90.81 81 ASN A C 1
ATOM 640 O O . ASN A 1 81 ? 24.649 10.650 -19.173 1.00 90.81 81 ASN A O 1
ATOM 644 N N . THR A 1 82 ? 25.448 8.560 -19.366 1.00 89.56 82 THR A N 1
ATOM 645 C CA . THR A 1 82 ? 26.811 8.935 -19.760 1.00 89.56 82 THR A CA 1
ATOM 646 C C . THR A 1 82 ? 27.329 8.089 -20.920 1.00 89.56 82 THR A C 1
ATOM 648 O O . THR A 1 82 ? 26.860 6.976 -21.156 1.00 89.56 82 THR A O 1
ATOM 651 N N . VAL A 1 83 ? 28.310 8.612 -21.655 1.00 87.25 83 VAL A N 1
ATOM 652 C CA . VAL A 1 83 ? 29.095 7.895 -22.668 1.00 87.25 83 VAL A CA 1
ATOM 653 C C . VAL A 1 83 ? 30.571 8.110 -22.384 1.00 87.25 83 VAL A C 1
ATOM 655 O O . VAL A 1 83 ? 31.024 9.242 -22.243 1.00 87.25 83 VAL A O 1
ATOM 658 N N . SER A 1 84 ? 31.330 7.020 -22.362 1.00 84.56 84 SER A N 1
ATOM 659 C CA . SER A 1 84 ? 32.778 7.063 -22.177 1.00 84.56 84 SER A CA 1
ATOM 660 C C . SER A 1 84 ? 33.499 6.927 -23.515 1.00 84.56 84 SER A C 1
ATOM 662 O O . SER A 1 84 ? 33.177 6.038 -24.305 1.00 84.56 84 SER A O 1
ATOM 664 N N . ALA A 1 85 ? 34.499 7.770 -23.759 1.00 85.00 85 ALA A N 1
ATOM 665 C CA . ALA A 1 85 ? 35.358 7.699 -24.935 1.00 85.00 85 ALA A CA 1
ATOM 666 C C . ALA A 1 85 ? 36.830 7.861 -24.544 1.00 85.00 85 ALA A C 1
ATOM 668 O O . ALA A 1 85 ? 37.180 8.698 -23.714 1.00 85.00 85 ALA A O 1
ATOM 669 N N . PHE A 1 86 ? 37.699 7.074 -25.177 1.00 86.06 86 PHE A N 1
ATOM 670 C CA . PHE A 1 86 ? 39.141 7.279 -25.098 1.00 86.06 86 PHE A CA 1
ATOM 671 C C . PHE A 1 86 ? 39.543 8.311 -26.148 1.00 86.06 86 PHE A C 1
ATOM 673 O O . PHE A 1 86 ? 39.348 8.088 -27.343 1.00 86.06 86 PHE A O 1
ATOM 680 N N . LEU A 1 87 ? 40.080 9.443 -25.701 1.00 86.12 87 LEU A N 1
ATOM 681 C CA . LEU A 1 87 ? 40.607 10.490 -26.570 1.00 86.12 87 LEU A CA 1
ATOM 682 C C . LEU A 1 87 ? 42.134 10.442 -26.572 1.00 86.12 87 LEU A C 1
ATOM 684 O O . LEU A 1 87 ? 42.752 10.115 -25.563 1.00 86.12 87 LEU A O 1
ATOM 688 N N . GLY A 1 88 ? 42.740 10.776 -27.710 1.00 85.31 88 GLY A N 1
ATOM 689 C CA . GLY A 1 88 ? 44.192 10.769 -27.886 1.00 85.31 88 GLY A CA 1
ATOM 690 C C . GLY A 1 88 ? 44.701 9.597 -28.721 1.00 85.31 88 GLY A C 1
ATOM 691 O O . GLY A 1 88 ? 43.946 8.906 -29.406 1.00 85.31 88 GLY A O 1
ATOM 692 N N . SER A 1 89 ? 46.016 9.408 -28.696 1.00 84.75 89 SER A N 1
ATOM 693 C CA . SER A 1 89 ? 46.729 8.403 -29.483 1.00 84.75 89 SER A CA 1
ATOM 694 C C . SER A 1 89 ? 47.807 7.744 -28.634 1.00 84.75 89 SER A C 1
ATOM 696 O O . SER A 1 89 ? 48.414 8.392 -27.782 1.00 84.75 89 SER A O 1
ATOM 698 N N . TYR A 1 90 ? 48.074 6.465 -28.901 1.00 78.06 90 TYR A N 1
ATOM 699 C CA . TYR A 1 90 ? 49.076 5.683 -28.180 1.00 78.06 90 TYR A CA 1
ATOM 700 C C . TYR A 1 90 ? 50.415 6.444 -28.048 1.00 78.06 90 TYR A C 1
ATOM 702 O O . TYR A 1 90 ? 50.891 6.986 -29.050 1.00 78.06 90 TYR A O 1
ATOM 710 N N . PRO A 1 91 ? 51.049 6.469 -26.857 1.00 84.38 91 PRO A N 1
ATOM 711 C CA . PRO A 1 91 ? 50.715 5.706 -25.646 1.00 84.38 91 PRO A CA 1
ATOM 712 C C . PRO A 1 91 ? 49.783 6.425 -24.653 1.00 84.38 91 PRO A C 1
ATOM 714 O O . PRO A 1 91 ? 49.467 5.847 -23.615 1.00 84.38 91 PRO A O 1
ATOM 717 N N . SER A 1 92 ? 49.341 7.651 -24.945 1.00 84.44 92 SER A N 1
ATOM 718 C CA . SER A 1 92 ? 48.601 8.498 -24.001 1.00 84.44 92 SER A CA 1
ATOM 719 C C . SER A 1 92 ? 47.139 8.633 -24.425 1.00 84.44 92 SER A C 1
ATOM 721 O O . SER A 1 92 ? 46.817 9.406 -25.327 1.00 84.44 92 SER A O 1
ATOM 723 N N . PHE A 1 93 ? 46.258 7.871 -23.777 1.00 85.19 93 PHE A N 1
ATOM 724 C CA . PHE A 1 93 ? 44.810 7.999 -23.935 1.00 85.19 93 PHE A CA 1
ATOM 725 C C . PHE A 1 93 ? 44.193 8.575 -22.663 1.00 85.19 93 PHE A C 1
ATOM 727 O O . PHE A 1 93 ? 44.461 8.072 -21.572 1.00 85.19 93 PHE A O 1
ATOM 734 N N . ASP A 1 94 ? 43.305 9.551 -22.824 1.00 88.19 94 ASP A N 1
ATOM 735 C CA . ASP A 1 94 ? 42.483 10.088 -21.746 1.00 88.19 94 ASP A CA 1
ATOM 736 C C . ASP A 1 94 ? 41.085 9.471 -21.812 1.00 88.19 94 ASP A C 1
ATOM 738 O O . ASP A 1 94 ? 40.393 9.560 -22.833 1.00 88.19 94 ASP A O 1
ATOM 742 N N . LEU A 1 95 ? 40.642 8.859 -20.712 1.00 86.69 95 LEU A N 1
ATOM 743 C CA . LEU A 1 95 ? 39.255 8.426 -20.567 1.00 86.69 95 LEU A CA 1
ATOM 744 C C . LEU A 1 95 ? 38.386 9.647 -20.258 1.00 86.69 95 LEU A C 1
ATOM 746 O O . LEU A 1 95 ? 38.430 10.182 -19.153 1.00 86.69 95 LEU A O 1
ATOM 750 N N . ASN A 1 96 ? 37.581 10.062 -21.230 1.00 86.94 96 ASN A N 1
ATOM 751 C CA . ASN A 1 96 ? 36.624 11.149 -21.081 1.00 86.94 96 ASN A CA 1
ATOM 752 C C . ASN A 1 96 ? 35.217 10.575 -20.921 1.00 86.94 96 ASN A C 1
ATOM 754 O O . ASN A 1 96 ? 34.837 9.641 -21.630 1.00 86.94 96 ASN A O 1
ATOM 758 N N . ILE A 1 97 ? 34.451 11.138 -19.989 1.00 86.94 97 ILE A N 1
ATOM 759 C CA . ILE A 1 97 ? 33.056 10.777 -19.736 1.00 86.94 97 ILE A CA 1
ATOM 760 C C . ILE A 1 97 ? 32.213 11.991 -20.104 1.00 86.94 97 ILE A C 1
ATOM 762 O O . ILE A 1 97 ? 32.470 13.092 -19.623 1.00 86.94 97 ILE A O 1
ATOM 766 N N . PHE A 1 98 ? 31.244 11.781 -20.986 1.00 88.62 98 PHE A N 1
ATOM 767 C CA . PHE A 1 98 ? 30.330 12.805 -21.470 1.00 88.62 98 PHE A CA 1
ATOM 768 C C . PHE A 1 98 ? 28.913 12.492 -21.022 1.00 88.62 98 PHE A C 1
ATOM 770 O O . PHE A 1 98 ? 28.465 11.348 -21.134 1.00 88.62 98 PHE A O 1
ATOM 777 N N . ASP A 1 99 ? 28.193 13.517 -20.594 1.00 90.38 99 ASP A N 1
ATOM 778 C CA . ASP A 1 99 ? 26.810 13.385 -20.158 1.00 90.38 99 ASP A CA 1
ATOM 779 C C . ASP A 1 99 ? 25.866 13.374 -21.364 1.00 90.38 99 ASP A C 1
ATOM 781 O O . ASP A 1 99 ? 26.089 14.030 -22.388 1.00 90.38 99 ASP A O 1
ATOM 785 N N . ILE A 1 100 ? 24.806 12.577 -21.272 1.00 90.88 100 ILE A N 1
ATOM 786 C CA . ILE A 1 100 ? 23.750 12.530 -22.281 1.00 90.88 100 ILE A CA 1
ATOM 787 C C . ILE A 1 100 ? 22.670 13.549 -21.908 1.00 90.88 100 ILE A C 1
ATOM 789 O O . ILE A 1 100 ? 22.310 13.697 -20.746 1.00 90.88 100 ILE A O 1
ATOM 793 N N . SER A 1 101 ? 22.095 14.213 -22.913 1.00 91.62 101 SER A N 1
ATOM 794 C CA . SER A 1 101 ? 20.937 15.094 -22.736 1.00 91.62 101 SER A CA 1
ATOM 795 C C . SER A 1 101 ? 19.692 14.589 -23.465 1.00 91.62 101 SER A C 1
ATOM 797 O O . SER A 1 101 ? 19.728 14.332 -24.666 1.00 91.62 101 SER A O 1
ATOM 799 N N . TYR A 1 102 ? 18.552 14.486 -22.795 1.00 93.38 102 TYR A N 1
ATOM 800 C CA . TYR A 1 102 ? 17.273 14.115 -23.408 1.00 93.38 102 TYR A CA 1
ATOM 801 C C . TYR A 1 102 ? 16.372 15.347 -23.512 1.00 93.38 102 TYR A C 1
ATOM 803 O O . TYR A 1 102 ? 16.092 15.972 -22.500 1.00 93.38 102 TYR A O 1
ATOM 811 N N . ASP A 1 103 ? 15.963 15.729 -24.728 1.00 90.12 103 ASP A N 1
ATOM 812 C CA . ASP A 1 103 ? 15.136 16.922 -24.997 1.00 90.12 103 ASP A CA 1
ATOM 813 C C . ASP A 1 103 ? 15.609 18.192 -24.249 1.00 90.12 103 ASP A C 1
ATOM 815 O O . ASP A 1 103 ? 14.831 18.882 -23.598 1.00 90.12 103 ASP A O 1
ATOM 819 N N . TYR A 1 104 ? 16.910 18.503 -24.359 1.00 90.31 104 TYR A N 1
ATOM 820 C CA . TYR A 1 104 ? 17.590 19.633 -23.692 1.00 90.31 104 TYR A CA 1
ATOM 821 C C . TYR A 1 104 ? 17.690 19.544 -22.157 1.00 90.31 104 TYR A C 1
ATOM 823 O O . TYR A 1 104 ? 18.121 20.503 -21.523 1.00 90.31 104 TYR A O 1
ATOM 831 N N . CYS A 1 105 ? 17.351 18.403 -21.560 1.00 93.25 105 CYS A N 1
ATOM 832 C CA . CYS A 1 105 ? 17.567 18.109 -20.145 1.00 93.25 105 CYS A CA 1
ATOM 833 C C . CYS A 1 105 ? 18.830 17.252 -19.984 1.00 93.25 105 CYS A C 1
ATOM 835 O O . CYS A 1 105 ? 18.935 16.190 -20.597 1.00 93.25 105 CYS A O 1
ATOM 837 N N . ASP A 1 106 ? 19.797 17.731 -19.202 1.00 91.44 106 ASP A N 1
ATOM 838 C CA . ASP A 1 106 ? 21.102 17.093 -19.000 1.00 91.44 106 ASP A CA 1
ATOM 839 C C . ASP A 1 106 ? 21.060 16.073 -17.851 1.00 91.44 106 ASP A C 1
ATOM 841 O O . ASP A 1 106 ? 20.632 16.402 -16.743 1.00 91.44 106 ASP A O 1
ATOM 845 N N . CYS A 1 107 ? 21.530 14.847 -18.098 1.00 91.75 107 CYS A N 1
ATOM 846 C CA . CYS A 1 107 ? 21.557 13.786 -17.092 1.00 91.75 107 CYS A CA 1
ATOM 847 C C . CYS A 1 107 ? 22.493 14.058 -15.905 1.00 91.75 107 CYS A C 1
ATOM 849 O O . CYS A 1 107 ? 22.359 13.396 -14.875 1.00 91.75 107 CYS A O 1
ATOM 851 N N . SER A 1 108 ? 23.426 15.005 -16.028 1.00 87.56 108 SER A N 1
ATOM 852 C CA . SER A 1 108 ? 24.224 15.515 -14.904 1.00 87.56 108 SER A CA 1
ATOM 853 C C . SER A 1 108 ? 23.445 16.448 -13.986 1.00 87.56 108 SER A C 1
ATOM 855 O O . SER A 1 108 ? 23.775 16.563 -12.807 1.00 87.56 108 SER A O 1
ATOM 857 N N . ALA A 1 109 ? 22.396 17.086 -14.507 1.00 86.56 109 ALA A N 1
ATOM 858 C CA . ALA A 1 109 ? 21.579 18.037 -13.770 1.00 86.56 109 ALA A CA 1
ATOM 859 C C . ALA A 1 109 ? 20.319 17.402 -13.171 1.00 86.56 109 ALA A C 1
ATOM 861 O O . ALA A 1 109 ? 19.833 17.888 -12.154 1.00 86.56 109 ALA A O 1
ATOM 862 N N . SER A 1 110 ? 19.765 16.356 -13.792 1.00 90.19 110 SER A N 1
ATOM 863 C CA . SER A 1 110 ? 18.584 15.670 -13.264 1.00 90.19 110 SER A CA 1
ATOM 864 C C . SER A 1 110 ? 18.495 14.214 -13.710 1.00 90.19 110 SER A C 1
ATOM 866 O O . SER A 1 110 ? 18.700 13.885 -14.879 1.00 90.19 110 SER A O 1
ATOM 868 N N . ALA A 1 111 ? 18.090 13.336 -12.789 1.00 88.44 111 ALA A N 1
ATOM 869 C CA . ALA A 1 111 ? 17.770 11.950 -13.116 1.00 88.44 111 ALA A CA 1
ATOM 870 C C . ALA A 1 111 ? 16.470 11.808 -13.931 1.00 88.44 111 ALA A C 1
ATOM 872 O O . ALA A 1 111 ? 16.277 10.799 -14.608 1.00 88.44 111 ALA A O 1
ATOM 873 N N . GLU A 1 112 ? 15.598 12.820 -13.905 1.00 92.12 112 GLU A N 1
ATOM 874 C CA . GLU A 1 112 ? 14.273 12.784 -14.526 1.00 92.12 112 GLU A CA 1
ATOM 875 C C . GLU A 1 112 ? 14.271 13.047 -16.041 1.00 92.12 112 GLU A C 1
ATOM 877 O O . GLU A 1 112 ? 13.204 13.022 -16.667 1.00 92.12 112 GLU A O 1
ATOM 882 N N . CYS A 1 113 ? 15.421 13.341 -16.655 1.00 93.81 113 CYS A N 1
ATOM 883 C CA . CYS A 1 113 ? 15.446 13.691 -18.070 1.00 93.81 113 CYS A CA 1
ATOM 884 C C . CYS A 1 113 ? 15.038 12.500 -18.945 1.00 93.81 113 CYS A C 1
ATOM 886 O O . CYS A 1 113 ? 15.660 11.432 -18.931 1.00 93.81 113 CYS A O 1
ATOM 888 N N . VAL A 1 114 ? 14.009 12.723 -19.763 1.00 95.19 114 VAL A N 1
ATOM 889 C CA . VAL A 1 114 ? 13.461 11.747 -20.705 1.00 95.19 114 VAL A CA 1
ATOM 890 C C . VAL A 1 114 ? 13.156 12.398 -22.049 1.00 95.19 114 VAL A C 1
ATOM 892 O O . VAL A 1 114 ? 12.944 13.602 -22.145 1.00 95.19 114 VAL A O 1
ATOM 895 N N . SER A 1 115 ? 13.095 11.581 -23.094 1.00 95.50 115 SER A N 1
ATOM 896 C CA . SER A 1 115 ? 12.611 11.948 -24.425 1.00 95.50 115 SER A CA 1
ATOM 897 C C . SER A 1 115 ? 11.728 10.836 -24.974 1.00 95.50 115 SER A C 1
ATOM 899 O O . SER A 1 115 ? 11.778 9.697 -24.499 1.00 95.50 115 SER A O 1
ATOM 901 N N . LYS A 1 116 ? 10.923 11.145 -25.991 1.00 95.81 116 LYS A N 1
ATOM 902 C CA . LYS A 1 116 ? 10.063 10.143 -26.632 1.00 95.81 116 LYS A CA 1
ATOM 903 C C . LYS A 1 116 ? 10.889 8.977 -27.176 1.00 95.81 116 LYS A C 1
ATOM 905 O O . LYS A 1 116 ? 11.915 9.174 -27.825 1.00 95.81 116 LYS A O 1
ATOM 910 N N . ALA A 1 117 ? 10.395 7.764 -26.967 1.00 94.62 117 ALA A N 1
ATOM 911 C CA . ALA A 1 117 ? 10.971 6.551 -27.520 1.00 94.62 117 ALA A CA 1
ATOM 912 C C . ALA A 1 117 ? 10.853 6.540 -29.052 1.00 94.62 117 ALA A C 1
ATOM 914 O O . ALA A 1 117 ? 9.752 6.606 -29.607 1.00 94.62 117 ALA A O 1
ATOM 915 N N . ILE A 1 118 ? 11.991 6.462 -29.745 1.00 93.31 118 ILE A N 1
ATOM 916 C CA . ILE A 1 118 ? 12.062 6.579 -31.204 1.00 93.31 118 ILE A CA 1
ATOM 917 C C . ILE A 1 118 ? 12.899 5.447 -31.791 1.00 93.31 118 ILE A C 1
ATOM 919 O O . ILE A 1 118 ? 13.962 5.113 -31.276 1.00 93.31 118 ILE A O 1
ATOM 923 N N . ILE A 1 119 ? 12.440 4.910 -32.916 1.00 91.00 119 ILE A N 1
ATOM 924 C CA . ILE A 1 119 ? 13.213 4.027 -33.786 1.00 91.00 119 ILE A CA 1
ATOM 925 C C . ILE A 1 119 ? 13.784 4.872 -34.926 1.00 91.00 119 ILE A C 1
ATOM 927 O O . ILE A 1 119 ? 13.065 5.664 -35.554 1.00 91.00 119 ILE A O 1
ATOM 931 N N . TYR A 1 120 ? 15.076 4.706 -35.189 1.00 89.38 120 TYR A N 1
ATOM 932 C CA . TYR A 1 120 ? 15.806 5.391 -36.246 1.00 89.38 120 TYR A CA 1
ATOM 933 C C . TYR A 1 120 ? 16.177 4.426 -37.376 1.00 89.38 120 TYR A C 1
ATOM 935 O O . TYR A 1 120 ? 16.277 3.218 -37.199 1.00 89.38 120 TYR A O 1
ATOM 943 N N . SER A 1 121 ? 16.409 4.958 -38.567 1.00 86.62 121 SER A N 1
ATOM 944 C CA . SER A 1 121 ? 17.083 4.241 -39.648 1.00 86.62 121 SER A CA 1
ATOM 945 C C . SER A 1 121 ? 18.392 4.943 -39.961 1.00 86.62 121 SER A C 1
ATOM 947 O O . SER A 1 121 ? 18.444 6.174 -39.929 1.00 86.62 121 SER A O 1
ATOM 949 N N . TYR A 1 122 ? 19.436 4.167 -40.241 1.00 83.75 122 TYR A N 1
ATOM 950 C CA . TYR A 1 122 ? 20.724 4.679 -40.684 1.00 83.75 122 TYR A CA 1
ATOM 951 C C . TYR A 1 122 ? 20.887 4.412 -42.174 1.00 83.75 122 TYR A C 1
ATOM 953 O O . TYR A 1 122 ? 20.814 3.270 -42.620 1.00 83.75 122 TYR A O 1
ATOM 961 N N . ASN A 1 123 ? 21.122 5.467 -42.945 1.00 83.25 123 ASN A N 1
ATOM 962 C CA . ASN A 1 123 ? 21.317 5.377 -44.392 1.00 83.25 123 ASN A CA 1
ATOM 963 C C . ASN A 1 123 ? 22.803 5.455 -44.805 1.00 83.25 123 ASN A C 1
ATOM 965 O O . ASN A 1 123 ? 23.093 5.742 -45.963 1.00 83.25 123 ASN A O 1
ATOM 969 N N . GLY A 1 124 ? 23.742 5.281 -43.867 1.00 79.81 124 GLY A N 1
ATOM 970 C CA . GLY A 1 124 ? 25.183 5.443 -44.110 1.00 79.81 124 GLY A CA 1
ATOM 971 C C . GLY A 1 124 ? 25.729 6.850 -43.841 1.00 79.81 124 GLY A C 1
ATOM 972 O O . GLY A 1 124 ? 26.940 7.029 -43.774 1.00 79.81 124 GLY A O 1
ATOM 973 N N . THR A 1 125 ? 24.869 7.858 -43.658 1.00 82.44 125 THR A N 1
ATOM 974 C CA . THR A 1 125 ? 25.300 9.245 -43.378 1.00 82.44 125 THR A CA 1
ATOM 975 C C . THR A 1 125 ? 24.568 9.874 -42.201 1.00 82.44 125 THR A C 1
ATOM 977 O O . THR A 1 125 ? 25.191 10.555 -41.391 1.00 82.44 125 THR A O 1
ATOM 980 N N . LEU A 1 126 ? 23.262 9.642 -42.071 1.00 86.25 126 LEU A N 1
ATOM 981 C CA . LEU A 1 126 ? 22.415 10.272 -41.063 1.00 86.25 126 LEU A CA 1
ATOM 982 C C . LEU A 1 126 ? 21.442 9.261 -40.453 1.00 86.25 126 LEU A C 1
ATOM 984 O O . LEU A 1 126 ? 21.036 8.286 -41.088 1.00 86.25 126 LEU A O 1
ATOM 988 N N . PHE A 1 127 ? 21.039 9.535 -39.213 1.00 85.81 127 PHE A N 1
ATOM 989 C CA . PHE A 1 127 ? 19.948 8.830 -38.553 1.00 85.81 127 PHE A CA 1
ATOM 990 C C . PHE A 1 127 ? 18.631 9.572 -38.784 1.00 85.81 127 PHE A C 1
ATOM 992 O O . PHE A 1 127 ? 18.468 10.714 -38.356 1.00 85.81 127 PHE A O 1
ATOM 999 N N . THR A 1 128 ? 17.666 8.917 -39.426 1.00 90.19 128 THR A N 1
ATOM 1000 C CA . THR A 1 128 ? 16.320 9.463 -39.652 1.00 90.19 128 THR A CA 1
ATOM 1001 C C . THR A 1 128 ? 15.307 8.785 -38.742 1.00 90.19 128 THR A C 1
ATOM 1003 O O . THR A 1 128 ? 15.296 7.560 -38.642 1.00 90.19 128 THR A O 1
ATOM 1006 N N . ARG A 1 129 ? 14.427 9.561 -38.101 1.00 91.88 129 ARG A N 1
ATOM 1007 C CA . ARG A 1 129 ? 13.299 9.033 -37.316 1.00 91.88 129 ARG A CA 1
ATOM 1008 C C . ARG A 1 129 ? 12.327 8.303 -38.245 1.00 91.88 129 ARG A C 1
ATOM 1010 O O . ARG A 1 129 ? 11.791 8.930 -39.152 1.00 91.88 129 ARG A O 1
ATOM 1017 N N . ILE A 1 130 ? 12.061 7.025 -37.977 1.00 92.00 130 ILE A N 1
ATOM 1018 C CA . ILE A 1 130 ? 11.098 6.225 -38.755 1.00 92.00 130 ILE A CA 1
ATOM 1019 C C . ILE A 1 130 ? 9.822 5.915 -37.976 1.00 92.00 130 ILE A C 1
ATOM 1021 O O . ILE A 1 130 ? 8.754 5.821 -38.570 1.00 92.00 130 ILE A O 1
ATOM 1025 N N . TYR A 1 131 ? 9.907 5.820 -36.647 1.00 93.00 131 TYR A N 1
ATOM 1026 C CA . TYR A 1 131 ? 8.741 5.574 -35.805 1.00 93.00 131 TYR A CA 1
ATOM 1027 C C . TYR A 1 131 ? 8.933 6.172 -34.414 1.00 93.00 131 TYR A C 1
ATOM 1029 O O . TYR A 1 131 ? 10.011 6.076 -33.836 1.00 93.00 131 TYR A O 1
ATOM 1037 N N . THR A 1 132 ? 7.893 6.809 -33.881 1.00 95.19 132 THR A N 1
ATOM 1038 C CA . THR A 1 132 ? 7.842 7.241 -32.476 1.00 95.19 132 THR A CA 1
ATOM 1039 C C . THR A 1 132 ? 6.839 6.349 -31.777 1.00 95.19 132 THR A C 1
ATOM 1041 O O . THR A 1 132 ? 5.688 6.314 -32.204 1.00 95.19 132 THR A O 1
ATOM 1044 N N . ILE A 1 133 ? 7.263 5.640 -30.736 1.00 94.88 133 ILE A N 1
ATOM 1045 C CA . ILE A 1 133 ? 6.407 4.688 -30.030 1.00 94.88 133 ILE A CA 1
ATOM 1046 C C . ILE A 1 133 ? 5.444 5.485 -29.134 1.00 94.88 133 ILE A C 1
ATOM 1048 O O . ILE A 1 133 ? 5.906 6.184 -28.226 1.00 94.88 133 ILE A O 1
ATOM 1052 N N . PRO A 1 134 ? 4.120 5.436 -29.380 1.00 95.19 134 PRO A N 1
ATOM 1053 C CA . PRO A 1 134 ? 3.137 6.170 -28.592 1.00 95.19 134 PRO A CA 1
ATOM 1054 C C . PRO A 1 134 ? 3.247 5.873 -27.097 1.00 95.19 134 PRO A C 1
ATOM 1056 O O . PRO A 1 134 ? 3.245 4.721 -26.672 1.00 95.19 134 PRO A O 1
ATOM 1059 N N . GLY A 1 135 ? 3.334 6.931 -26.295 1.00 94.44 135 GLY A N 1
ATOM 1060 C CA . GLY A 1 135 ? 3.360 6.830 -24.840 1.00 94.44 135 GLY A CA 1
ATOM 1061 C C . GLY A 1 135 ? 4.673 6.348 -24.227 1.00 94.44 135 GLY A C 1
ATOM 1062 O O . GLY A 1 135 ? 4.796 6.426 -23.014 1.00 94.44 135 GLY A O 1
ATOM 1063 N N . PHE A 1 136 ? 5.659 5.885 -24.998 1.00 96.19 136 PHE A N 1
ATOM 1064 C CA . PHE A 1 136 ? 6.921 5.394 -24.435 1.00 96.19 136 PHE A CA 1
ATOM 1065 C C . PHE A 1 136 ? 7.987 6.485 -24.395 1.00 96.19 136 PHE A C 1
ATOM 1067 O O . PHE A 1 136 ? 8.092 7.325 -25.295 1.00 96.19 136 PHE A O 1
ATOM 1074 N N . PHE A 1 137 ? 8.834 6.411 -23.375 1.00 96.44 137 PHE A N 1
ATOM 1075 C CA . PHE A 1 137 ? 9.986 7.281 -23.192 1.00 96.44 137 PHE A CA 1
ATOM 1076 C C . PHE A 1 137 ? 11.274 6.471 -23.026 1.00 96.44 137 PHE A C 1
ATOM 1078 O O . PHE A 1 137 ? 11.262 5.298 -22.665 1.00 96.44 137 PHE A O 1
ATOM 1085 N N . ILE A 1 138 ? 12.396 7.128 -23.303 1.00 94.31 138 ILE A N 1
ATOM 1086 C CA . ILE A 1 138 ? 13.751 6.724 -22.914 1.00 94.31 138 ILE A CA 1
ATOM 1087 C C . ILE A 1 138 ? 14.380 7.890 -22.149 1.00 94.31 138 ILE A C 1
ATOM 1089 O O . ILE A 1 138 ? 14.004 9.038 -22.383 1.00 94.31 138 ILE A O 1
ATOM 1093 N N . GLY A 1 139 ? 15.340 7.636 -21.268 1.00 93.56 139 GLY A N 1
ATOM 1094 C CA . GLY A 1 139 ? 15.938 8.699 -20.461 1.00 93.56 139 GLY A CA 1
ATOM 1095 C C . GLY A 1 139 ? 17.214 8.281 -19.755 1.00 93.56 139 GLY A C 1
ATOM 1096 O O . GLY A 1 139 ? 17.727 7.186 -20.001 1.00 93.56 139 GLY A O 1
ATOM 1097 N N . CYS A 1 140 ? 17.698 9.154 -18.868 1.00 92.56 140 CYS A N 1
ATOM 1098 C CA . CYS A 1 140 ? 18.926 8.943 -18.096 1.00 92.56 140 CYS A CA 1
ATOM 1099 C C . CYS A 1 140 ? 18.903 7.608 -17.358 1.00 92.56 140 CYS A C 1
ATOM 1101 O O . CYS A 1 140 ? 19.869 6.845 -17.411 1.00 92.56 140 CYS A O 1
ATOM 1103 N N . TYR A 1 141 ? 17.765 7.311 -16.731 1.00 91.31 141 TYR A N 1
ATOM 1104 C CA . TYR A 1 141 ? 17.504 6.074 -16.016 1.00 91.31 141 TYR A CA 1
ATOM 1105 C C . TYR A 1 141 ? 16.230 5.423 -16.555 1.00 91.31 141 TYR A C 1
ATOM 1107 O O . TYR A 1 141 ? 15.237 6.087 -16.848 1.00 91.31 141 TYR A O 1
ATOM 1115 N N . MET A 1 142 ? 16.273 4.100 -16.722 1.00 90.00 142 MET A N 1
ATOM 1116 C CA . MET A 1 142 ? 15.167 3.354 -17.335 1.00 90.00 142 MET A CA 1
ATOM 1117 C C . MET A 1 142 ? 13.937 3.276 -16.436 1.00 90.00 142 MET A C 1
ATOM 1119 O O . MET A 1 142 ? 12.828 3.202 -16.949 1.00 90.00 142 MET A O 1
ATOM 1123 N N . GLU A 1 143 ? 14.116 3.327 -15.118 1.00 90.19 143 GLU A N 1
ATOM 1124 C CA . GLU A 1 143 ? 13.003 3.397 -14.170 1.00 90.19 143 GLU A CA 1
ATOM 1125 C C . GLU A 1 143 ? 12.210 4.708 -14.342 1.00 90.19 143 GLU A C 1
ATOM 1127 O O . GLU A 1 143 ? 11.003 4.641 -14.570 1.00 90.19 143 GLU A O 1
ATOM 1132 N N . GLU A 1 144 ? 12.872 5.867 -14.394 1.00 91.88 144 GLU A N 1
ATOM 1133 C CA . GLU A 1 144 ? 12.236 7.152 -14.732 1.00 91.88 144 GLU A CA 1
ATOM 1134 C C . GLU A 1 144 ? 11.547 7.137 -16.102 1.00 91.88 144 GLU A C 1
ATOM 1136 O O . GLU A 1 144 ? 10.417 7.611 -16.254 1.00 91.88 144 GLU A O 1
ATOM 1141 N N . ALA A 1 145 ? 12.195 6.546 -17.108 1.00 94.38 145 ALA A N 1
ATOM 1142 C CA . ALA A 1 145 ? 11.611 6.405 -18.436 1.00 94.38 145 ALA A CA 1
ATOM 1143 C C . ALA A 1 145 ? 10.331 5.550 -18.422 1.00 94.38 145 ALA A C 1
ATOM 1145 O O . ALA A 1 145 ? 9.345 5.918 -19.065 1.00 94.38 145 ALA A O 1
ATOM 1146 N N . VAL A 1 146 ? 10.308 4.446 -17.664 1.00 95.12 146 VAL A N 1
ATOM 1147 C CA . VAL A 1 146 ? 9.101 3.628 -17.468 1.00 95.12 146 VAL A CA 1
ATOM 1148 C C . VAL A 1 146 ? 8.023 4.438 -16.763 1.00 95.12 146 VAL A C 1
ATOM 1150 O O . VAL A 1 146 ? 6.916 4.518 -17.284 1.00 95.12 146 VAL A O 1
ATOM 1153 N N . ARG A 1 147 ? 8.337 5.083 -15.635 1.00 94.38 147 ARG A N 1
ATOM 1154 C CA . ARG A 1 147 ? 7.376 5.870 -14.844 1.00 94.38 147 ARG A CA 1
ATOM 1155 C C . ARG A 1 147 ? 6.706 6.973 -15.660 1.00 94.38 147 ARG A C 1
ATOM 1157 O O . ARG A 1 147 ? 5.488 7.120 -15.592 1.00 94.38 147 ARG A O 1
ATOM 1164 N N . LYS A 1 148 ? 7.474 7.710 -16.470 1.00 95.31 148 LYS A N 1
ATOM 1165 C CA . LYS A 1 148 ? 6.949 8.777 -17.342 1.00 95.31 148 LYS A CA 1
ATOM 1166 C C . LYS A 1 148 ? 6.246 8.245 -18.598 1.00 95.31 148 LYS A C 1
ATOM 1168 O O . LYS A 1 148 ? 5.526 9.001 -19.250 1.00 95.31 148 LYS A O 1
ATOM 1173 N N . SER A 1 149 ? 6.418 6.966 -18.935 1.00 96.69 149 SER A N 1
ATOM 1174 C CA . SER A 1 149 ? 5.665 6.326 -20.016 1.00 96.69 149 SER A CA 1
ATOM 1175 C C . SER A 1 149 ? 4.198 6.136 -19.648 1.00 96.69 149 SER A C 1
ATOM 1177 O O . SER A 1 149 ? 3.848 6.020 -18.478 1.00 96.69 149 SER A O 1
ATOM 1179 N N . SER A 1 150 ? 3.326 6.117 -20.653 1.00 95.81 150 SER A N 1
ATOM 1180 C CA . SER A 1 150 ? 1.891 5.877 -20.504 1.00 95.81 150 SER A CA 1
ATOM 1181 C C . SER A 1 150 ? 1.478 4.507 -21.024 1.00 95.81 150 SER A C 1
ATOM 1183 O O . SER A 1 150 ? 2.246 3.801 -21.684 1.00 95.81 150 SER A O 1
ATOM 1185 N N . LEU A 1 151 ? 0.228 4.138 -20.750 1.00 93.69 151 LEU A N 1
ATOM 1186 C CA . LEU A 1 151 ? -0.314 2.836 -21.130 1.00 93.69 151 LEU A CA 1
ATOM 1187 C C . LEU A 1 151 ? -0.722 2.730 -22.616 1.00 93.69 151 LEU A C 1
ATOM 1189 O O . LEU A 1 151 ? -1.116 1.660 -23.075 1.00 93.69 151 LEU A O 1
ATOM 1193 N N . GLN A 1 152 ? -0.585 3.810 -23.396 1.00 94.19 152 GLN A N 1
ATOM 1194 C CA . GLN A 1 152 ? -1.125 3.934 -24.757 1.00 94.19 152 GLN A CA 1
ATOM 1195 C C . GLN A 1 152 ? -0.744 2.791 -25.705 1.00 94.19 152 GLN A C 1
ATOM 1197 O O . GLN A 1 152 ? -1.619 2.236 -26.367 1.00 94.19 152 GLN A O 1
ATOM 1202 N N . CYS A 1 153 ? 0.542 2.438 -25.794 1.00 94.12 153 CYS A N 1
ATOM 1203 C CA . CYS A 1 153 ? 0.970 1.359 -26.688 1.00 94.12 153 CYS A CA 1
ATOM 1204 C C . CYS A 1 153 ? 0.551 -0.024 -26.172 1.00 94.12 153 CYS A C 1
ATOM 1206 O O . CYS A 1 153 ? 0.217 -0.892 -26.973 1.00 94.12 153 CYS A O 1
ATOM 1208 N N . TYR A 1 154 ? 0.509 -0.222 -24.850 1.00 93.56 154 TYR A N 1
ATOM 1209 C CA . TYR A 1 154 ? 0.195 -1.517 -24.241 1.00 93.56 154 TYR A CA 1
ATOM 1210 C C . TYR A 1 154 ? -1.230 -1.995 -24.558 1.00 93.56 154 TYR A C 1
ATOM 1212 O O . TYR A 1 154 ? -1.453 -3.194 -24.679 1.00 93.56 154 TYR A O 1
ATOM 1220 N N . PHE A 1 155 ? -2.182 -1.074 -24.741 1.00 92.94 155 PHE A N 1
ATOM 1221 C CA . PHE A 1 155 ? -3.567 -1.380 -25.134 1.00 92.94 155 PHE A CA 1
ATOM 1222 C C . PHE A 1 155 ? -3.798 -1.387 -26.656 1.00 92.94 155 PHE A C 1
ATOM 1224 O O . PHE A 1 155 ? -4.890 -1.713 -27.116 1.00 92.94 155 PHE A O 1
ATOM 1231 N N . ASN A 1 156 ? -2.809 -0.994 -27.465 1.00 93.69 156 ASN A N 1
ATOM 1232 C CA . ASN A 1 156 ? -3.001 -0.767 -28.896 1.00 93.69 156 ASN A CA 1
ATOM 1233 C C . ASN A 1 156 ? -2.307 -1.847 -29.735 1.00 93.69 156 ASN A C 1
ATOM 1235 O O . ASN A 1 156 ? -1.093 -1.808 -29.934 1.00 93.69 156 ASN A O 1
ATOM 1239 N N . GLN A 1 157 ? -3.101 -2.759 -30.306 1.00 91.38 157 GLN A N 1
ATOM 1240 C CA . GLN A 1 157 ? -2.609 -3.825 -31.186 1.00 91.38 157 GLN A CA 1
ATOM 1241 C C . GLN A 1 157 ? -1.748 -3.289 -32.339 1.00 91.38 157 GLN A C 1
ATOM 1243 O O . GLN A 1 157 ? -0.655 -3.792 -32.569 1.00 91.38 157 GLN A O 1
ATOM 1248 N N . SER A 1 158 ? -2.178 -2.219 -33.018 1.00 93.56 158 SER A N 1
ATOM 1249 C CA . SER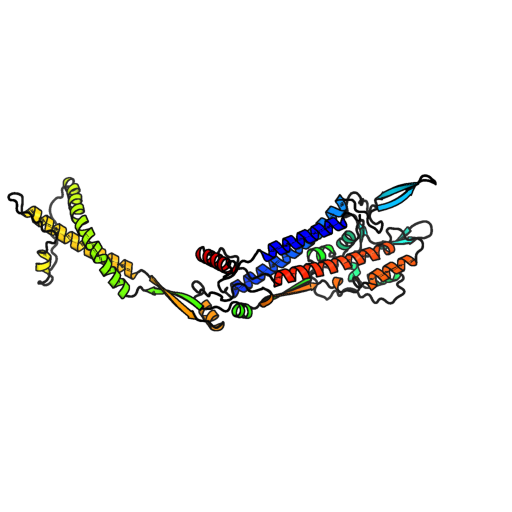 A 1 158 ? -1.421 -1.637 -34.134 1.00 93.56 158 SER A CA 1
ATOM 1250 C C . SER A 1 158 ? -0.065 -1.078 -33.685 1.00 93.56 158 SER A C 1
ATOM 1252 O O . SER A 1 158 ? 0.919 -1.187 -34.423 1.00 93.56 158 SER A O 1
ATOM 1254 N N . CYS A 1 159 ? 0.018 -0.534 -32.465 1.00 93.56 159 CYS A N 1
ATOM 1255 C CA . CYS A 1 159 ? 1.292 -0.131 -31.873 1.00 93.56 159 CYS A CA 1
ATOM 1256 C C . CYS A 1 159 ? 2.215 -1.337 -31.670 1.00 93.56 159 CYS A C 1
ATOM 1258 O O . CYS A 1 159 ? 3.363 -1.307 -32.108 1.00 93.56 159 CYS A O 1
ATOM 1260 N N . ILE A 1 160 ? 1.699 -2.408 -31.063 1.00 90.75 160 ILE A N 1
ATOM 1261 C CA . ILE A 1 160 ? 2.443 -3.646 -30.792 1.00 90.75 160 ILE A CA 1
ATOM 1262 C C . ILE A 1 160 ? 2.900 -4.315 -32.094 1.00 90.75 160 ILE A C 1
ATOM 1264 O O . ILE A 1 160 ? 4.037 -4.774 -32.179 1.00 90.75 160 ILE A O 1
ATOM 1268 N N . ASP A 1 161 ? 2.065 -4.334 -33.130 1.00 89.69 161 ASP A N 1
ATOM 1269 C CA . ASP A 1 161 ? 2.407 -4.923 -34.428 1.00 89.69 161 ASP A CA 1
ATOM 1270 C C . ASP A 1 161 ? 3.507 -4.122 -35.132 1.00 89.69 161 ASP A C 1
ATOM 1272 O O . ASP A 1 161 ? 4.489 -4.688 -35.613 1.00 89.69 161 ASP A O 1
ATOM 1276 N N . THR A 1 162 ? 3.391 -2.789 -35.130 1.00 89.62 162 THR A N 1
ATOM 1277 C CA . THR A 1 162 ? 4.421 -1.891 -35.680 1.00 89.62 162 THR A CA 1
ATOM 1278 C C . THR A 1 162 ? 5.735 -2.040 -34.917 1.00 89.62 162 THR A C 1
ATOM 1280 O O . THR A 1 162 ? 6.818 -2.078 -35.503 1.00 89.62 162 THR A O 1
ATOM 1283 N N . PHE A 1 163 ? 5.639 -2.168 -33.596 1.00 83.00 163 PHE A N 1
ATOM 1284 C CA . PHE A 1 163 ? 6.763 -2.428 -32.716 1.00 83.00 163 PHE A CA 1
ATOM 1285 C C . PHE A 1 163 ? 7.462 -3.747 -33.075 1.00 83.00 163 PHE A C 1
ATOM 1287 O O . PHE A 1 163 ? 8.656 -3.740 -33.368 1.00 83.00 163 PHE A O 1
ATOM 1294 N N . LYS A 1 164 ? 6.720 -4.860 -33.160 1.00 85.00 164 LYS A N 1
ATOM 1295 C CA . LYS A 1 164 ? 7.239 -6.181 -33.564 1.00 85.00 164 LYS A CA 1
ATOM 1296 C C . LYS A 1 164 ? 7.889 -6.153 -34.952 1.00 85.00 164 LYS A C 1
ATOM 1298 O O . LYS A 1 164 ? 8.951 -6.749 -35.127 1.00 85.00 164 LYS A O 1
ATOM 1303 N N . PHE A 1 165 ? 7.296 -5.431 -35.907 1.00 86.56 165 PHE A N 1
ATOM 1304 C CA . PHE A 1 165 ? 7.838 -5.266 -37.258 1.00 86.56 165 PHE A CA 1
ATOM 1305 C C . PHE A 1 165 ? 9.246 -4.657 -37.242 1.00 86.56 165 PHE A C 1
ATOM 1307 O O . PHE A 1 165 ? 10.176 -5.240 -37.798 1.00 86.56 165 PHE A O 1
ATOM 1314 N N . TYR A 1 166 ? 9.440 -3.524 -36.560 1.00 84.12 166 TYR A N 1
ATOM 1315 C CA . TYR A 1 166 ? 10.750 -2.859 -36.520 1.00 84.12 166 TYR A CA 1
ATOM 1316 C C . TYR A 1 166 ? 11.800 -3.592 -35.686 1.00 84.12 166 TYR A C 1
ATOM 1318 O O . TYR A 1 166 ? 13.000 -3.380 -35.877 1.00 84.12 166 TYR A O 1
ATOM 1326 N N . LEU A 1 167 ? 11.356 -4.446 -34.768 1.00 79.12 167 LEU A N 1
ATOM 1327 C CA . LEU A 1 167 ? 12.225 -5.330 -34.011 1.00 79.12 167 LEU A CA 1
ATOM 1328 C C . LEU A 1 167 ? 12.666 -6.566 -34.812 1.00 79.12 167 LEU A C 1
ATOM 1330 O O . LEU A 1 167 ? 13.635 -7.206 -34.427 1.00 79.12 167 LEU A O 1
ATOM 1334 N N . ASN A 1 168 ? 12.021 -6.891 -35.938 1.00 76.12 168 ASN A N 1
ATOM 1335 C CA . ASN A 1 168 ? 12.304 -8.106 -36.711 1.00 76.12 168 ASN A CA 1
ATOM 1336 C C . ASN A 1 168 ? 12.261 -9.380 -35.835 1.00 76.12 168 ASN A C 1
ATOM 1338 O O . ASN A 1 168 ? 13.153 -10.229 -35.888 1.00 76.12 168 ASN A O 1
ATOM 1342 N N . PHE A 1 169 ? 11.239 -9.485 -34.976 1.00 72.62 169 PHE A N 1
ATOM 1343 C CA . PHE A 1 169 ? 11.032 -10.648 -34.108 1.00 72.62 169 PHE A CA 1
ATOM 1344 C C . PHE A 1 169 ? 10.863 -11.916 -34.965 1.00 72.62 169 PHE A C 1
ATOM 1346 O O . PHE A 1 169 ? 9.839 -12.110 -35.615 1.00 72.62 169 PHE A O 1
ATOM 1353 N N . SER A 1 170 ? 11.879 -12.783 -34.973 1.00 56.88 170 SER A N 1
ATOM 1354 C CA . SER A 1 170 ? 11.901 -14.021 -35.765 1.00 56.88 170 SER A CA 1
ATOM 1355 C C . SER A 1 170 ? 11.108 -15.169 -35.129 1.00 56.88 170 SER A C 1
ATOM 1357 O O . SER A 1 170 ? 10.700 -16.097 -35.826 1.00 56.88 170 SER A O 1
ATOM 1359 N N . GLN A 1 171 ? 10.858 -15.110 -33.816 1.00 58.69 171 GLN A N 1
ATOM 1360 C CA . GLN A 1 171 ? 9.942 -16.014 -33.119 1.00 58.69 171 GLN A CA 1
ATOM 1361 C C . GLN A 1 171 ? 8.549 -15.392 -33.031 1.00 58.69 171 GLN A C 1
ATOM 1363 O O . GLN A 1 171 ? 8.407 -14.218 -32.689 1.00 58.69 171 GLN A O 1
ATOM 1368 N N . SER A 1 172 ? 7.520 -16.206 -33.278 1.00 55.62 172 SER A N 1
ATOM 1369 C CA . SER A 1 172 ? 6.114 -15.862 -33.068 1.00 55.62 172 SER A CA 1
ATOM 1370 C C . SER A 1 172 ? 5.811 -15.746 -31.570 1.00 55.62 172 SER A C 1
ATOM 1372 O O . SER A 1 172 ? 5.167 -16.611 -30.976 1.00 55.62 172 SER A O 1
ATOM 1374 N N . PHE A 1 173 ? 6.328 -14.705 -30.925 1.00 66.88 173 PHE A N 1
ATOM 1375 C CA . PHE A 1 173 ? 5.872 -14.322 -29.603 1.00 66.88 173 PHE A CA 1
ATOM 1376 C C . PHE A 1 173 ? 4.554 -13.562 -29.788 1.00 66.88 173 PHE A C 1
ATOM 1378 O O . PHE A 1 173 ? 4.522 -12.410 -30.239 1.00 66.88 173 PHE A O 1
ATOM 1385 N N . ASP A 1 1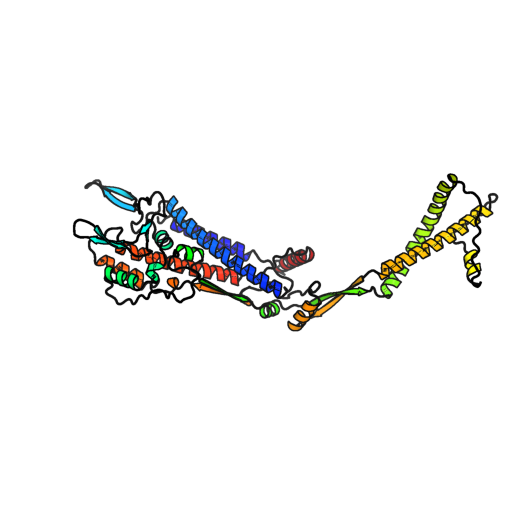74 ? 3.448 -14.258 -29.533 1.00 71.38 174 ASP A N 1
ATOM 1386 C CA . ASP A 1 174 ? 2.094 -13.716 -29.628 1.00 71.38 174 ASP A CA 1
ATOM 1387 C C . ASP A 1 174 ? 1.806 -12.798 -28.431 1.00 71.38 174 ASP A C 1
ATOM 1389 O O . ASP A 1 174 ? 0.977 -13.112 -27.588 1.00 71.38 174 ASP A O 1
ATOM 1393 N N . THR A 1 175 ? 2.547 -11.684 -28.317 1.00 81.94 175 THR A N 1
ATOM 1394 C CA . THR A 1 175 ? 2.249 -10.628 -27.338 1.00 81.94 175 THR A CA 1
ATOM 1395 C C . THR A 1 175 ? 0.866 -10.089 -27.621 1.00 81.94 175 THR A C 1
ATOM 1397 O O . THR A 1 175 ? 0.648 -9.543 -28.715 1.00 81.94 175 THR A O 1
ATOM 1400 N N . LYS A 1 176 ? -0.021 -10.196 -26.640 1.00 87.81 176 LYS A N 1
ATOM 1401 C CA . LYS A 1 176 ? -1.363 -9.633 -26.711 1.00 87.81 176 LYS A CA 1
ATOM 1402 C C . LYS A 1 176 ? -1.399 -8.240 -26.083 1.00 87.81 176 LYS A C 1
ATOM 1404 O O . LYS A 1 176 ? -0.695 -7.989 -25.102 1.00 87.81 176 LYS A O 1
ATOM 1409 N N . PRO A 1 177 ? -2.201 -7.318 -26.637 1.00 92.75 177 PRO A N 1
ATOM 1410 C CA . PRO A 1 177 ? -2.497 -6.060 -25.979 1.00 92.75 177 PRO A CA 1
ATOM 1411 C C . PRO A 1 177 ? -3.204 -6.327 -24.654 1.00 92.75 177 PRO A C 1
ATOM 1413 O O . PRO A 1 177 ? -3.881 -7.341 -24.478 1.00 92.75 177 PRO A O 1
ATOM 1416 N N . LEU A 1 178 ? -3.063 -5.373 -23.742 1.00 93.62 178 LEU A N 1
ATOM 1417 C CA . LEU A 1 178 ? -3.870 -5.313 -22.533 1.00 93.62 178 LEU A CA 1
ATOM 1418 C C . LEU A 1 178 ? -5.356 -5.186 -22.901 1.00 93.62 178 LEU A C 1
ATOM 1420 O O . LEU A 1 178 ? -5.706 -4.548 -23.896 1.00 93.62 178 LEU A O 1
ATOM 1424 N N . ASP A 1 179 ? -6.225 -5.792 -22.097 1.00 91.75 179 ASP A N 1
ATOM 1425 C CA . ASP A 1 179 ? -7.667 -5.814 -22.318 1.00 91.75 179 ASP A CA 1
ATOM 1426 C C . ASP A 1 179 ? -8.307 -4.503 -21.822 1.00 91.75 179 ASP A C 1
ATOM 1428 O O . ASP A 1 179 ? -8.330 -4.260 -20.609 1.00 91.75 179 ASP A O 1
ATOM 1432 N N . PRO A 1 180 ? -8.850 -3.648 -22.713 1.00 86.19 180 PRO A N 1
ATOM 1433 C CA . PRO A 1 180 ? -9.486 -2.389 -22.325 1.00 86.19 180 PRO A CA 1
ATOM 1434 C C . PRO A 1 180 ? -10.826 -2.580 -21.596 1.00 86.19 180 PRO A C 1
ATOM 1436 O O . PRO A 1 180 ? -11.396 -1.603 -21.115 1.00 86.19 180 PRO A O 1
ATOM 1439 N N . HIS A 1 181 ? -11.369 -3.800 -21.554 1.00 84.19 181 HIS A N 1
ATOM 1440 C CA . HIS A 1 181 ? -12.621 -4.126 -20.870 1.00 84.19 181 HIS A CA 1
ATOM 1441 C C . HIS A 1 181 ? -12.417 -4.638 -19.443 1.00 84.19 181 HIS A C 1
ATOM 1443 O O . HIS A 1 181 ? -13.387 -4.710 -18.684 1.00 84.19 181 HIS A O 1
ATOM 1449 N N . MET A 1 182 ? -11.181 -4.951 -19.043 1.00 83.31 182 MET A N 1
ATOM 1450 C CA . MET A 1 182 ? -10.879 -5.187 -17.634 1.00 83.31 182 MET A CA 1
ATOM 1451 C C . MET A 1 182 ? -11.062 -3.892 -16.839 1.00 83.31 182 MET A C 1
ATOM 1453 O O . MET A 1 182 ? -10.645 -2.817 -17.268 1.00 83.31 182 MET A O 1
ATOM 1457 N N . ILE A 1 183 ? -11.693 -4.004 -15.667 1.00 74.62 183 ILE A N 1
ATOM 1458 C CA . ILE A 1 183 ? -11.908 -2.871 -14.763 1.00 74.62 183 ILE A CA 1
ATOM 1459 C C . ILE A 1 183 ? -10.541 -2.302 -14.380 1.00 74.62 183 ILE A C 1
ATOM 1461 O O . ILE A 1 183 ? -9.749 -2.984 -13.730 1.00 74.62 183 ILE A O 1
ATOM 1465 N N . SER A 1 184 ? -10.298 -1.054 -14.776 1.00 80.38 184 SER A N 1
ATOM 1466 C CA . SER A 1 184 ? -9.122 -0.286 -14.391 1.00 80.38 184 SER A CA 1
ATOM 1467 C C . SER A 1 184 ? -9.547 1.041 -13.784 1.00 80.38 184 SER A C 1
ATOM 1469 O O . SER A 1 184 ? -10.476 1.699 -14.257 1.00 80.38 184 SER A O 1
ATOM 1471 N N . THR A 1 185 ? -8.860 1.430 -12.718 1.00 77.44 185 THR A N 1
ATOM 1472 C CA . THR A 1 185 ? -9.004 2.742 -12.084 1.00 77.44 185 THR A CA 1
ATOM 1473 C C . THR A 1 185 ? -8.241 3.837 -12.837 1.00 77.44 185 THR A C 1
ATOM 1475 O O . THR A 1 185 ? -8.399 5.022 -12.532 1.00 77.44 185 THR A O 1
ATOM 1478 N N . HIS A 1 186 ? -7.463 3.465 -13.860 1.00 79.44 186 HIS A N 1
ATOM 1479 C CA . HIS A 1 186 ? -6.595 4.347 -14.634 1.00 79.44 186 HIS A CA 1
ATOM 1480 C C . HIS A 1 186 ? -7.045 4.455 -16.095 1.00 79.44 186 HIS A C 1
ATOM 1482 O O . HIS A 1 186 ? -7.626 3.542 -16.675 1.00 79.44 186 HIS A O 1
ATOM 1488 N N . ASN A 1 187 ? -6.768 5.603 -16.716 1.00 81.38 187 ASN A N 1
ATOM 1489 C CA . ASN A 1 187 ? -7.019 5.805 -18.141 1.00 81.38 187 ASN A CA 1
ATOM 1490 C C . ASN A 1 187 ? -5.845 5.225 -18.955 1.00 81.38 187 ASN A C 1
ATOM 1492 O O . ASN A 1 187 ? -4.709 5.200 -18.495 1.00 81.38 187 ASN A O 1
ATOM 1496 N N . ILE A 1 188 ? -6.073 4.853 -20.213 1.00 82.69 188 ILE A N 1
ATOM 1497 C CA . ILE A 1 188 ? -5.032 4.451 -21.175 1.00 82.69 188 ILE A CA 1
ATOM 1498 C C . ILE A 1 188 ? -3.949 5.541 -21.334 1.00 82.69 188 ILE A C 1
ATOM 1500 O O 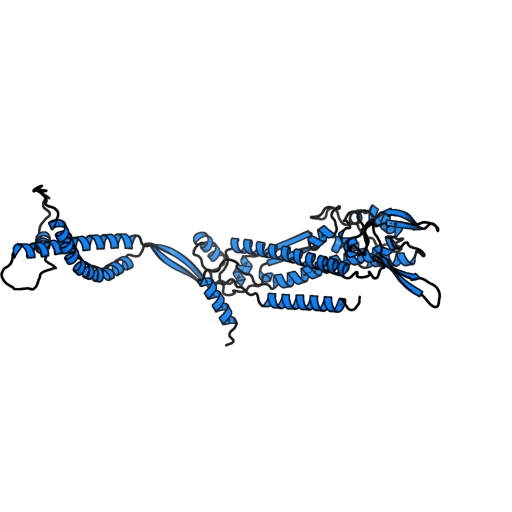. ILE A 1 188 ? -2.795 5.254 -21.652 1.00 82.69 188 ILE A O 1
ATOM 1504 N N . THR A 1 189 ? -4.297 6.812 -21.108 1.00 86.00 189 THR A N 1
ATOM 1505 C CA . THR A 1 189 ? -3.339 7.929 -21.119 1.00 86.00 189 THR A CA 1
ATOM 1506 C C . THR A 1 189 ? -2.616 8.149 -19.791 1.00 86.00 189 THR A C 1
ATOM 1508 O O . THR A 1 189 ? -1.716 8.987 -19.754 1.00 86.00 189 THR A O 1
ATOM 1511 N N . SER A 1 190 ? -3.001 7.452 -18.718 1.00 88.62 190 SER A N 1
ATOM 1512 C CA . SER A 1 190 ? -2.320 7.525 -17.424 1.00 88.62 190 SER A CA 1
ATOM 1513 C C . SER A 1 190 ? -0.883 7.036 -17.548 1.00 88.62 190 SER A C 1
ATOM 1515 O O . SER A 1 190 ? -0.555 6.182 -18.381 1.00 88.62 190 SER A O 1
ATOM 1517 N N . SER A 1 191 ? -0.020 7.624 -16.727 1.00 93.69 191 SER A N 1
ATOM 1518 C CA . SER A 1 191 ? 1.383 7.244 -16.651 1.00 93.69 191 SER A CA 1
ATOM 1519 C C . SER A 1 191 ? 1.546 5.952 -15.854 1.00 93.69 191 SER A C 1
ATOM 1521 O O . SER A 1 191 ? 0.718 5.618 -15.004 1.00 93.69 191 SER A O 1
ATOM 1523 N N . VAL A 1 192 ? 2.639 5.228 -16.081 1.00 92.94 192 VAL A N 1
ATOM 1524 C CA . VAL A 1 192 ? 3.006 4.102 -15.216 1.00 92.94 192 VAL A CA 1
ATOM 1525 C C . VAL A 1 192 ? 3.290 4.600 -13.797 1.00 92.94 192 VAL A C 1
ATOM 1527 O O . VAL A 1 192 ? 3.016 3.886 -12.841 1.00 92.94 192 VAL A O 1
ATOM 1530 N N . ASP A 1 193 ? 3.742 5.844 -13.619 1.00 92.88 193 ASP A N 1
ATOM 1531 C CA . ASP A 1 193 ? 3.888 6.459 -12.297 1.00 92.88 193 ASP A CA 1
ATOM 1532 C C . ASP A 1 193 ? 2.566 6.507 -11.504 1.00 92.88 193 ASP A C 1
ATOM 1534 O O . ASP A 1 193 ? 2.558 6.285 -10.292 1.00 92.88 193 ASP A O 1
ATOM 1538 N N . ASP A 1 194 ? 1.427 6.714 -12.173 1.00 92.12 194 ASP A N 1
ATOM 1539 C CA . ASP A 1 194 ? 0.107 6.695 -11.526 1.00 92.12 194 ASP A CA 1
ATOM 1540 C C . ASP A 1 194 ? -0.261 5.297 -11.000 1.00 92.12 194 ASP A C 1
ATOM 1542 O O . ASP A 1 194 ? -0.943 5.166 -9.974 1.00 92.12 194 ASP A O 1
ATOM 1546 N N . LEU A 1 195 ? 0.220 4.249 -11.675 1.00 91.69 195 LEU A N 1
ATOM 1547 C CA . LEU A 1 195 ? 0.119 2.867 -11.212 1.00 91.69 195 LEU A CA 1
ATOM 1548 C C . LEU A 1 195 ? 1.079 2.616 -10.049 1.00 91.69 195 LEU A C 1
ATOM 1550 O O . LEU A 1 195 ? 0.670 2.084 -9.019 1.00 91.69 195 LEU A O 1
ATOM 1554 N N . VAL A 1 196 ? 2.335 3.051 -10.171 1.00 90.50 196 VAL A N 1
ATOM 1555 C CA . VAL A 1 196 ? 3.389 2.905 -9.152 1.00 90.50 196 VAL A CA 1
ATOM 1556 C C . VAL A 1 196 ? 2.972 3.543 -7.826 1.00 90.50 196 VAL A C 1
ATOM 1558 O O . VAL A 1 196 ? 3.070 2.898 -6.783 1.00 90.50 196 VAL A O 1
ATOM 1561 N N . LYS A 1 197 ? 2.401 4.755 -7.851 1.00 88.81 197 LYS A N 1
ATOM 1562 C CA . LYS A 1 197 ? 1.839 5.435 -6.665 1.00 88.81 197 LYS A CA 1
ATOM 1563 C C . LYS A 1 197 ? 0.725 4.641 -5.975 1.00 88.81 197 LYS A C 1
ATOM 1565 O O . LYS A 1 197 ? 0.451 4.849 -4.794 1.00 88.81 197 LYS A O 1
ATOM 1570 N N . ASN A 1 198 ? 0.088 3.725 -6.700 1.00 88.88 198 ASN A N 1
ATOM 1571 C CA . ASN A 1 198 ? -0.930 2.809 -6.200 1.00 88.88 198 ASN A CA 1
ATOM 1572 C C . ASN A 1 198 ? -0.414 1.372 -6.030 1.00 88.88 198 ASN A C 1
ATOM 1574 O O . ASN A 1 198 ? -1.223 0.453 -5.953 1.00 88.88 198 ASN A O 1
ATOM 1578 N N . LEU A 1 199 ? 0.907 1.169 -5.926 1.00 87.06 199 LEU A N 1
ATOM 1579 C CA . LEU A 1 199 ? 1.551 -0.146 -5.786 1.00 87.06 199 LEU A CA 1
ATOM 1580 C C . LEU A 1 199 ? 1.253 -1.100 -6.953 1.00 87.06 199 LEU A C 1
ATOM 1582 O O . LEU A 1 199 ? 1.248 -2.315 -6.775 1.00 87.06 199 LEU A O 1
ATOM 1586 N N . MET A 1 200 ? 0.954 -0.567 -8.138 1.00 89.88 200 MET A N 1
ATOM 1587 C CA . MET A 1 200 ? 0.465 -1.341 -9.281 1.00 89.88 200 MET A CA 1
ATOM 1588 C C . MET A 1 200 ? -0.827 -2.126 -8.968 1.00 89.88 200 MET A C 1
ATOM 1590 O O . MET A 1 200 ? -1.104 -3.120 -9.635 1.00 89.88 200 MET A O 1
ATOM 1594 N N . VAL A 1 201 ? -1.604 -1.724 -7.952 1.00 90.50 201 VAL A N 1
ATOM 1595 C CA . VAL A 1 201 ? -2.857 -2.373 -7.533 1.00 90.50 201 VAL A CA 1
ATOM 1596 C C . VAL A 1 201 ? -4.060 -1.601 -8.057 1.00 90.50 201 VAL A C 1
ATOM 1598 O O . VAL A 1 201 ? -4.147 -0.387 -7.881 1.00 90.50 201 VAL A O 1
ATOM 1601 N N . GLU A 1 202 ? -5.009 -2.333 -8.632 1.00 89.31 202 GLU A N 1
ATOM 1602 C CA . GLU A 1 202 ? -6.288 -1.804 -9.118 1.00 89.31 202 GLU A CA 1
ATOM 1603 C C . GLU A 1 202 ? -7.348 -1.780 -8.023 1.00 89.31 202 GLU A C 1
ATOM 1605 O O . GLU A 1 202 ? -8.058 -0.796 -7.831 1.00 89.31 202 GLU A O 1
ATOM 1610 N N . GLN A 1 203 ? -7.445 -2.876 -7.272 1.00 88.94 203 GLN A N 1
ATOM 1611 C CA . GLN A 1 203 ? -8.460 -3.037 -6.240 1.00 88.94 203 GLN A CA 1
ATOM 1612 C C . GLN A 1 203 ? -7.934 -3.845 -5.058 1.00 88.94 203 GLN A C 1
ATOM 1614 O O . GLN A 1 203 ? -7.149 -4.784 -5.208 1.00 88.94 203 GLN A O 1
ATOM 1619 N N . TRP A 1 204 ? -8.420 -3.483 -3.876 1.00 86.81 204 TRP A N 1
ATOM 1620 C CA . TRP A 1 204 ? -8.227 -4.226 -2.639 1.00 86.81 204 TRP A CA 1
ATOM 1621 C C . TRP A 1 204 ? -9.560 -4.862 -2.270 1.00 86.81 204 TRP A C 1
ATOM 1623 O O . TRP A 1 204 ? -10.503 -4.162 -1.909 1.00 86.81 204 TRP A O 1
ATOM 1633 N N . VAL A 1 205 ? -9.643 -6.183 -2.388 1.00 88.88 205 VAL A N 1
ATOM 1634 C CA . VAL A 1 205 ? -10.827 -6.943 -1.991 1.00 88.88 205 VAL A CA 1
ATOM 1635 C C . VAL A 1 205 ? -10.624 -7.398 -0.559 1.00 88.88 205 VAL A C 1
ATOM 1637 O O . VAL A 1 205 ? -9.625 -8.050 -0.250 1.00 88.88 205 VAL A O 1
ATOM 1640 N N . TRP A 1 206 ? -11.558 -7.055 0.318 1.00 86.31 206 TRP A N 1
ATOM 1641 C CA . TRP A 1 206 ? -11.491 -7.447 1.714 1.00 86.31 206 TRP A CA 1
ATOM 1642 C C . TRP A 1 206 ? -12.859 -7.852 2.242 1.00 86.31 206 TRP A C 1
ATOM 1644 O O . TRP A 1 206 ? -13.895 -7.458 1.710 1.00 86.31 206 TRP A O 1
ATOM 1654 N N . ASN A 1 207 ? -12.837 -8.681 3.275 1.00 89.19 207 ASN A N 1
ATOM 1655 C CA . ASN A 1 207 ? -14.021 -9.083 4.014 1.00 89.19 207 ASN A CA 1
ATOM 1656 C C . ASN A 1 207 ? -13.621 -9.363 5.458 1.00 89.19 207 ASN A C 1
ATOM 1658 O O . ASN A 1 207 ? -12.524 -9.881 5.696 1.00 89.19 207 ASN A O 1
ATOM 1662 N N . ASP A 1 208 ? -14.510 -9.068 6.396 1.00 87.94 208 ASP A N 1
ATOM 1663 C CA . ASP A 1 208 ? -14.329 -9.364 7.808 1.00 87.94 208 ASP A CA 1
ATOM 1664 C C . ASP A 1 208 ? -15.455 -10.255 8.352 1.00 87.94 208 ASP A C 1
ATOM 1666 O O . ASP A 1 208 ? -16.456 -10.532 7.690 1.00 87.94 208 ASP A O 1
ATOM 1670 N N . SER A 1 209 ? -15.263 -10.808 9.550 1.00 92.31 209 SER A N 1
ATOM 1671 C CA . SER A 1 209 ? -16.282 -11.639 10.186 1.00 92.31 209 SER A CA 1
ATOM 1672 C C . SER A 1 209 ? -16.374 -11.377 11.677 1.00 92.31 209 SER A C 1
ATOM 1674 O O . SER A 1 209 ? -15.590 -11.909 12.471 1.00 92.31 209 SER A O 1
ATOM 1676 N N . PHE A 1 210 ? -17.408 -10.632 12.072 1.00 91.19 210 PHE A N 1
ATOM 1677 C CA . PHE A 1 210 ? -17.713 -10.413 13.482 1.00 91.19 210 PHE A CA 1
ATOM 1678 C C . PHE A 1 210 ? -17.984 -11.733 14.215 1.00 91.19 210 PHE A C 1
ATOM 1680 O O . PHE A 1 210 ? -17.531 -11.932 15.340 1.00 91.19 210 PHE A O 1
ATOM 1687 N N . LYS A 1 211 ? -18.639 -12.695 13.552 1.00 93.25 211 LYS A N 1
ATOM 1688 C CA . LYS A 1 211 ? -18.885 -14.033 14.107 1.00 93.25 211 LYS A CA 1
ATOM 1689 C C . LYS A 1 211 ? -17.588 -14.761 14.465 1.00 93.25 211 LYS A C 1
ATOM 1691 O O . LYS A 1 211 ? -17.499 -15.326 15.556 1.00 93.25 211 LYS A O 1
ATOM 1696 N N . ILE A 1 212 ? -16.597 -14.763 13.571 1.00 90.00 212 ILE A N 1
ATOM 1697 C CA . ILE A 1 212 ? -15.310 -15.415 13.851 1.00 90.00 212 ILE A CA 1
ATOM 1698 C C . ILE A 1 212 ? -14.563 -14.648 14.947 1.00 90.00 212 ILE A C 1
ATOM 1700 O O . ILE A 1 212 ? -14.067 -15.267 15.889 1.00 90.00 212 ILE A O 1
ATOM 1704 N N . TYR A 1 213 ? -14.563 -13.312 14.897 1.00 89.38 213 TYR A N 1
ATOM 1705 C CA . TYR A 1 213 ? -13.999 -12.472 15.956 1.00 89.38 213 TYR A CA 1
ATOM 1706 C C . TYR A 1 213 ? -14.618 -12.776 17.333 1.00 89.38 213 TYR A C 1
ATOM 1708 O O . TYR A 1 213 ? -13.885 -13.007 18.294 1.00 89.38 213 TYR A O 1
ATOM 1716 N N . TYR A 1 214 ? -15.945 -12.877 17.430 1.00 90.06 214 TYR A N 1
ATOM 1717 C CA . TYR A 1 214 ? -16.660 -13.224 18.660 1.00 90.06 214 TYR A CA 1
ATOM 1718 C C . TYR A 1 214 ? -16.242 -14.598 19.196 1.00 90.06 214 TYR A C 1
ATOM 1720 O O . TYR A 1 214 ? -15.940 -14.751 20.382 1.00 90.06 214 TYR A O 1
ATOM 1728 N N . GLN A 1 215 ? -16.181 -15.603 18.317 1.00 91.44 215 GLN A N 1
ATOM 1729 C CA . GLN A 1 215 ? -15.757 -16.959 18.672 1.00 91.44 215 GLN A CA 1
ATOM 1730 C C . GLN A 1 215 ? -14.305 -17.001 19.156 1.00 91.44 215 GLN A C 1
ATOM 1732 O O . GLN A 1 215 ? -13.998 -17.740 20.092 1.00 91.44 215 GLN A O 1
ATOM 1737 N N . LYS A 1 216 ? -13.421 -16.201 18.549 1.00 87.62 216 LYS A N 1
ATOM 1738 C CA . LYS A 1 216 ? -12.018 -16.089 18.957 1.00 87.62 216 LYS A CA 1
ATOM 1739 C C . LYS A 1 216 ? -11.874 -15.327 20.270 1.00 87.62 216 LYS A C 1
ATOM 1741 O O . LYS A 1 216 ? -11.159 -15.825 21.128 1.00 87.62 216 LYS A O 1
ATOM 1746 N N . CYS A 1 217 ? -12.582 -14.210 20.466 1.00 86.44 217 CYS A N 1
ATOM 1747 C CA . CYS A 1 217 ? -12.634 -13.457 21.730 1.00 86.44 217 CYS A CA 1
ATOM 1748 C C . CYS A 1 217 ? -13.125 -14.336 22.886 1.00 86.44 217 CYS A C 1
ATOM 1750 O O . CYS A 1 217 ? -12.563 -14.278 23.984 1.00 86.44 217 CYS A O 1
ATOM 1752 N N . ARG A 1 218 ? -14.135 -15.181 22.622 1.00 89.06 218 ARG A N 1
ATOM 1753 C CA . ARG A 1 218 ? -14.733 -16.138 23.563 1.00 89.06 218 ARG A CA 1
ATOM 1754 C C . ARG A 1 218 ? -15.045 -15.450 24.904 1.00 89.06 218 ARG A C 1
ATOM 1756 O O . ARG A 1 218 ? -14.272 -15.607 25.856 1.00 89.06 218 ARG A O 1
ATOM 1763 N N . PRO A 1 219 ? -16.124 -14.651 24.984 1.00 89.31 219 PRO A N 1
ATOM 1764 C CA . PRO A 1 219 ? -16.432 -13.882 26.184 1.00 89.31 219 PRO A CA 1
ATOM 1765 C C . PRO A 1 219 ? -16.675 -14.802 27.386 1.00 89.31 219 PRO A C 1
ATOM 1767 O O . PRO A 1 219 ? -17.441 -15.763 27.299 1.00 89.31 219 PRO A O 1
ATOM 1770 N N . SER A 1 220 ? -16.017 -14.524 28.514 1.00 88.25 220 SER A N 1
ATOM 1771 C CA . SER A 1 220 ? -16.166 -15.332 29.738 1.00 88.25 220 SER A CA 1
ATOM 1772 C C . SER A 1 220 ? -17.517 -15.088 30.407 1.00 88.25 220 SER A C 1
ATOM 1774 O O . SER A 1 220 ? -18.189 -16.019 30.856 1.00 88.25 220 SER A O 1
ATOM 1776 N N . SER A 1 221 ? -17.938 -13.830 30.428 1.00 90.44 221 SER A N 1
ATOM 1777 C CA . SER A 1 221 ? -19.251 -13.383 30.865 1.00 90.44 221 SER A CA 1
ATOM 1778 C C . SER A 1 221 ? -19.594 -12.054 30.193 1.00 90.44 221 SER A C 1
ATOM 1780 O O . SER A 1 221 ? -18.728 -11.389 29.632 1.00 90.44 221 SER A O 1
ATOM 1782 N N . CYS A 1 222 ? -20.865 -11.672 30.235 1.00 91.19 222 CYS A N 1
ATOM 1783 C CA . CYS A 1 222 ? -21.340 -10.345 29.866 1.00 91.19 222 CYS A CA 1
ATOM 1784 C C . CYS A 1 222 ? -22.159 -9.778 31.021 1.00 91.19 222 CYS A C 1
ATOM 1786 O O . CYS A 1 222 ? -23.035 -10.463 31.549 1.00 91.19 222 CYS A O 1
ATOM 1788 N N . SER A 1 223 ? -21.882 -8.538 31.414 1.00 91.06 223 SER A N 1
ATOM 1789 C CA . SER A 1 223 ? -22.573 -7.855 32.504 1.00 91.06 223 SER A CA 1
ATOM 1790 C C . SER A 1 223 ? -23.131 -6.514 32.052 1.00 91.06 223 SER A C 1
ATOM 1792 O O . SER A 1 223 ? -22.441 -5.769 31.367 1.00 91.06 223 SER A O 1
ATOM 1794 N N . TYR A 1 224 ? -24.354 -6.191 32.462 1.00 90.44 224 TYR A N 1
ATOM 1795 C CA . TYR A 1 224 ? -24.988 -4.895 32.207 1.00 90.44 224 TYR A CA 1
ATOM 1796 C C . TYR A 1 224 ? -25.638 -4.353 33.477 1.00 90.44 224 TYR A C 1
ATOM 1798 O O . TYR A 1 224 ? -25.994 -5.118 34.380 1.00 90.44 224 TYR A O 1
ATOM 1806 N N . THR A 1 225 ? -25.782 -3.030 33.561 1.00 89.00 225 THR A N 1
ATOM 1807 C CA . THR A 1 225 ? -26.370 -2.362 34.727 1.00 89.00 225 THR A CA 1
ATOM 1808 C C . THR A 1 225 ? -27.742 -1.782 34.410 1.00 89.00 225 THR A C 1
ATOM 1810 O O . THR A 1 225 ? -27.973 -1.211 33.345 1.00 89.00 225 THR A O 1
ATOM 1813 N N . LEU A 1 226 ? -28.661 -1.938 35.363 1.00 88.38 226 LEU A N 1
ATOM 1814 C CA . LEU A 1 226 ? -30.002 -1.362 35.341 1.00 88.38 226 LEU A CA 1
ATOM 1815 C C . LEU A 1 226 ? -30.141 -0.343 36.469 1.00 88.38 226 LEU A C 1
ATOM 1817 O O . LEU A 1 226 ? -29.804 -0.640 37.617 1.00 88.38 226 LEU A O 1
ATOM 1821 N N . SER A 1 227 ? -30.695 0.827 36.162 1.00 83.62 227 SER A N 1
ATOM 1822 C CA . SER A 1 227 ? -31.085 1.812 37.173 1.00 83.62 227 SER A CA 1
ATOM 1823 C C . SER A 1 227 ? -32.464 1.459 37.722 1.00 83.62 227 SER A C 1
ATOM 1825 O O . SER A 1 227 ? -33.476 1.615 37.036 1.00 83.62 227 SER A O 1
ATOM 1827 N N . ILE A 1 228 ? -32.513 0.965 38.960 1.00 83.00 228 ILE A N 1
ATOM 1828 C CA . ILE A 1 228 ? -33.761 0.616 39.646 1.00 83.00 228 ILE A CA 1
ATOM 1829 C C . ILE A 1 228 ? -34.031 1.563 40.816 1.00 83.00 228 ILE A C 1
ATOM 1831 O O . ILE A 1 228 ? -33.127 2.190 41.376 1.00 83.00 228 ILE A O 1
ATOM 1835 N N . LYS A 1 229 ? -35.308 1.667 41.203 1.00 80.75 229 LYS A N 1
ATOM 1836 C CA . LYS A 1 229 ? -35.702 2.414 42.403 1.00 80.75 229 LYS A CA 1
ATOM 1837 C C . LYS A 1 229 ? -35.047 1.795 43.637 1.00 80.75 229 LYS A C 1
ATOM 1839 O O . LYS A 1 229 ? -34.998 0.571 43.758 1.00 80.75 229 LYS A O 1
ATOM 1844 N N . THR A 1 230 ? -34.598 2.643 44.561 1.00 80.94 230 THR A N 1
ATOM 1845 C CA . THR A 1 230 ? -34.004 2.185 45.821 1.00 80.94 230 THR A CA 1
ATOM 1846 C C . THR A 1 230 ? -34.998 1.295 46.582 1.00 80.94 230 THR A C 1
ATOM 1848 O O . THR A 1 230 ? -36.120 1.733 46.856 1.00 80.94 230 THR A O 1
ATOM 1851 N N . PRO A 1 231 ? -34.632 0.049 46.931 1.00 81.94 231 PRO A N 1
ATOM 1852 C CA . PRO A 1 231 ? -35.516 -0.841 47.673 1.00 81.94 231 PRO A CA 1
ATOM 1853 C C . PRO A 1 231 ? -35.786 -0.306 49.085 1.00 81.94 231 PRO A C 1
ATOM 1855 O O . PRO A 1 231 ? -34.910 0.272 49.732 1.00 81.94 231 PRO A O 1
ATOM 1858 N N . LEU A 1 232 ? -36.998 -0.555 49.594 1.00 80.94 232 LEU A N 1
ATOM 1859 C CA . LEU A 1 232 ? -37.475 -0.034 50.885 1.00 80.94 232 LEU A CA 1
ATOM 1860 C C . LEU A 1 232 ? -36.541 -0.364 52.058 1.00 80.94 232 LEU A C 1
ATOM 1862 O O . LEU A 1 232 ? -36.381 0.452 52.960 1.00 80.94 232 LEU A O 1
ATOM 1866 N N . ILE A 1 233 ? -35.895 -1.534 52.037 1.00 81.88 233 ILE A N 1
ATOM 1867 C CA . ILE A 1 233 ? -34.971 -1.957 53.097 1.00 81.88 233 ILE A CA 1
ATOM 1868 C C . ILE A 1 233 ? -33.766 -1.014 53.224 1.00 81.88 233 ILE A C 1
ATOM 1870 O O . ILE A 1 233 ? -33.357 -0.682 54.335 1.00 81.88 233 ILE A O 1
ATOM 1874 N N . ILE A 1 234 ? -33.239 -0.517 52.100 1.00 80.00 234 ILE A N 1
ATOM 1875 C CA . ILE A 1 234 ? -32.125 0.435 52.099 1.00 80.00 234 ILE A CA 1
ATOM 1876 C C . ILE A 1 234 ? -32.611 1.758 52.687 1.00 80.00 234 ILE A C 1
ATOM 1878 O O . ILE A 1 234 ? -32.015 2.241 53.639 1.00 80.00 234 ILE A O 1
ATOM 1882 N N . ILE A 1 235 ? -33.760 2.271 52.235 1.00 82.31 235 ILE A N 1
ATOM 1883 C CA . ILE A 1 235 ? -34.360 3.506 52.770 1.00 82.31 235 ILE A CA 1
ATOM 1884 C C . ILE A 1 235 ? -34.528 3.421 54.298 1.00 82.31 235 ILE A C 1
ATOM 1886 O O . ILE A 1 235 ? -34.106 4.321 55.023 1.00 82.31 235 ILE A O 1
ATOM 1890 N N . ILE A 1 236 ? -35.087 2.319 54.806 1.00 83.06 236 ILE A N 1
ATOM 1891 C CA . ILE A 1 236 ? -35.317 2.116 56.244 1.00 83.06 236 ILE A CA 1
ATOM 1892 C C . ILE A 1 236 ? -33.992 2.059 57.017 1.00 83.06 236 ILE A C 1
ATOM 1894 O O . ILE A 1 236 ? -33.840 2.748 58.027 1.00 83.06 236 ILE A O 1
ATOM 1898 N N . THR A 1 237 ? -33.019 1.272 56.553 1.00 84.88 237 THR A N 1
ATOM 1899 C CA . THR A 1 237 ? -31.716 1.139 57.231 1.00 84.88 237 THR A CA 1
ATOM 1900 C C . THR A 1 237 ? -30.921 2.447 57.230 1.00 84.88 237 THR A C 1
ATOM 1902 O O . THR A 1 237 ? -30.324 2.792 58.251 1.00 84.88 237 THR A O 1
ATOM 1905 N N . THR A 1 238 ? -30.975 3.230 56.146 1.00 83.06 238 THR A N 1
ATOM 1906 C CA . THR A 1 238 ? -30.353 4.560 56.073 1.00 83.06 238 THR A CA 1
ATOM 1907 C C . THR A 1 238 ? -31.002 5.542 57.052 1.00 83.06 238 THR A C 1
ATOM 1909 O O . THR A 1 238 ? -30.292 6.269 57.748 1.00 83.06 238 THR A O 1
ATOM 1912 N N . LEU A 1 239 ? -32.337 5.537 57.170 1.00 84.75 239 LEU A N 1
ATOM 1913 C CA . LEU A 1 239 ? -33.056 6.382 58.131 1.00 84.75 239 LEU A CA 1
ATOM 1914 C C . LEU A 1 239 ? -32.707 6.026 59.579 1.00 84.75 239 LEU A C 1
ATOM 1916 O O . LEU A 1 239 ? -32.440 6.926 60.373 1.00 84.75 239 LEU A O 1
ATOM 1920 N N . ILE A 1 240 ? -32.653 4.734 59.920 1.00 85.94 240 ILE A N 1
ATOM 1921 C CA . ILE A 1 240 ? -32.267 4.272 61.262 1.00 85.94 240 ILE A CA 1
ATOM 1922 C C . ILE A 1 240 ? -30.822 4.687 61.582 1.00 85.94 240 ILE A C 1
ATOM 1924 O O . ILE A 1 240 ? -30.559 5.203 62.670 1.00 85.94 240 ILE A O 1
ATOM 1928 N N . GLY A 1 241 ? -29.896 4.517 60.631 1.00 84.50 241 GLY A N 1
ATOM 1929 C CA . GLY A 1 241 ? -28.487 4.888 60.801 1.00 84.50 241 GLY A CA 1
ATOM 1930 C C . GLY A 1 241 ? -28.272 6.392 61.000 1.00 84.50 241 GLY A C 1
ATOM 1931 O O . GLY A 1 241 ? -27.481 6.800 61.851 1.00 84.50 241 GLY A O 1
ATOM 1932 N N . LEU A 1 242 ? -29.010 7.231 60.266 1.00 85.44 242 LEU A N 1
ATOM 1933 C CA . LEU A 1 242 ? -28.903 8.691 60.364 1.00 85.44 242 LEU A CA 1
ATOM 1934 C C . LEU A 1 242 ? -29.645 9.276 61.571 1.00 85.44 242 LEU A C 1
ATOM 1936 O O . LEU A 1 242 ? -29.243 10.328 62.072 1.00 85.44 242 LEU A O 1
ATOM 1940 N N . PHE A 1 243 ? -30.683 8.601 62.074 1.00 87.31 243 PHE A N 1
ATOM 1941 C CA . PHE A 1 243 ? -31.497 9.084 63.191 1.00 87.31 243 PHE A CA 1
ATOM 1942 C C . PHE A 1 243 ? -30.653 9.392 64.435 1.00 87.31 243 PHE A C 1
ATOM 1944 O O . PHE A 1 243 ? -30.804 10.448 65.053 1.00 87.31 243 PHE A O 1
ATOM 1951 N N . GLY A 1 244 ? -29.707 8.510 64.773 1.00 81.75 244 GLY A N 1
ATOM 1952 C CA . GLY A 1 244 ? -28.835 8.685 65.937 1.00 81.75 244 GLY A CA 1
ATOM 1953 C C . GLY A 1 244 ? -27.947 9.933 65.850 1.00 81.75 244 GLY A C 1
ATOM 1954 O O . GLY A 1 244 ? -27.867 10.708 66.807 1.00 81.75 244 GLY A O 1
ATOM 1955 N N . GLY A 1 245 ? -27.316 10.161 64.693 1.00 84.69 245 GLY A N 1
ATOM 1956 C CA . GLY A 1 245 ? -26.471 11.336 64.456 1.00 84.69 245 GLY A CA 1
ATOM 1957 C C . GLY A 1 245 ? -27.277 12.635 64.419 1.00 84.69 245 GLY A C 1
ATOM 1958 O O . GLY A 1 245 ? -26.905 13.624 65.054 1.00 84.69 245 GLY A O 1
ATOM 1959 N N . LEU A 1 246 ? -28.430 12.603 63.751 1.00 86.31 246 LEU A N 1
ATOM 1960 C CA . LEU A 1 246 ? -29.342 13.735 63.617 1.00 86.31 246 LEU A CA 1
ATOM 1961 C C . LEU A 1 246 ? -29.843 14.230 64.981 1.00 86.31 246 LEU A C 1
ATOM 1963 O O . LEU A 1 246 ? -29.791 15.428 65.262 1.00 86.31 246 LEU A O 1
ATOM 1967 N N . VAL A 1 247 ? -30.242 13.313 65.869 1.00 86.62 247 VAL A N 1
ATOM 1968 C CA . VAL A 1 247 ? -30.667 13.640 67.240 1.00 86.62 247 VAL A CA 1
ATOM 1969 C C . VAL A 1 247 ? -29.539 14.305 68.033 1.00 86.62 247 VAL A C 1
ATOM 1971 O O . VAL A 1 247 ? -29.777 15.302 68.718 1.00 86.62 247 VAL A O 1
ATOM 1974 N N . LYS A 1 248 ? -28.303 13.794 67.938 1.00 85.00 248 LYS A N 1
ATOM 1975 C CA . LYS A 1 248 ? -27.141 14.358 68.647 1.00 85.00 248 LYS A CA 1
ATOM 1976 C C . LYS A 1 248 ? -26.802 15.769 68.163 1.00 85.00 248 LYS A C 1
ATOM 1978 O O . LYS A 1 248 ? -26.633 16.658 68.995 1.00 85.00 248 LYS A O 1
ATOM 1983 N N . ILE A 1 249 ? -26.756 15.987 66.847 1.00 84.88 249 ILE A N 1
ATOM 1984 C CA . ILE A 1 249 ? -26.445 17.294 66.248 1.00 84.88 249 ILE A CA 1
ATOM 1985 C C . ILE A 1 249 ? -27.536 18.315 66.583 1.00 84.88 249 ILE A C 1
ATOM 1987 O O . ILE A 1 249 ? -27.230 19.405 67.062 1.00 84.88 249 ILE A O 1
ATOM 1991 N N . LEU A 1 250 ? -28.813 17.962 66.408 1.00 84.44 250 LEU A N 1
ATOM 1992 C CA . LEU A 1 250 ? -29.929 18.860 66.722 1.00 84.44 250 LEU A CA 1
ATOM 1993 C C . LEU A 1 250 ? -29.945 19.263 68.201 1.00 84.44 250 LEU A C 1
ATOM 1995 O O . LEU A 1 250 ? -30.231 20.418 68.515 1.00 84.44 250 LEU A O 1
ATOM 1999 N N . ARG A 1 251 ? -29.579 18.354 69.115 1.00 82.19 251 ARG A N 1
ATOM 2000 C CA . ARG A 1 251 ? -29.490 18.659 70.551 1.00 82.19 251 ARG A CA 1
ATOM 2001 C C . ARG A 1 251 ? -28.394 19.679 70.878 1.00 82.19 251 ARG A C 1
ATOM 2003 O O . ARG A 1 251 ? -28.529 20.400 71.861 1.00 82.19 251 ARG A O 1
ATOM 2010 N N . ILE A 1 252 ? -27.351 19.767 70.052 1.00 82.19 252 ILE A N 1
ATOM 2011 C CA . ILE A 1 252 ? -26.290 20.778 70.164 1.00 82.19 252 ILE A CA 1
ATOM 2012 C C . ILE A 1 252 ? -26.726 22.089 69.498 1.00 82.19 252 ILE A C 1
ATOM 2014 O O . ILE A 1 252 ? -26.584 23.150 70.092 1.00 82.19 252 ILE A O 1
ATOM 2018 N N . VAL A 1 253 ? -27.296 22.034 68.291 1.00 81.38 253 VAL A N 1
ATOM 2019 C CA . VAL A 1 253 ? -27.614 23.220 67.474 1.00 81.38 253 VAL A CA 1
ATOM 2020 C C . VAL A 1 253 ? -28.792 24.030 68.025 1.00 81.38 253 VAL A C 1
ATOM 2022 O O . VAL A 1 253 ? -28.750 25.259 68.006 1.00 81.38 253 VAL A O 1
ATOM 2025 N N . VAL A 1 254 ? -29.838 23.376 68.540 1.00 83.00 254 VAL A N 1
ATOM 2026 C CA . VAL A 1 254 ? -31.058 24.047 69.033 1.00 83.00 254 VAL A CA 1
ATOM 2027 C C . VAL A 1 254 ? -30.767 25.100 70.123 1.00 83.00 254 VAL A C 1
ATOM 2029 O O . VAL A 1 254 ? -31.239 26.231 69.974 1.00 83.00 254 VAL A O 1
ATOM 2032 N N . PRO A 1 255 ? -29.949 24.814 71.159 1.00 75.75 255 PRO A N 1
ATOM 2033 C CA . PRO A 1 255 ? -29.507 25.822 72.124 1.00 75.75 255 PRO A CA 1
ATOM 2034 C C . PRO A 1 255 ? -28.817 27.035 71.482 1.00 75.75 255 PRO A C 1
ATOM 2036 O O . PRO A 1 255 ? -29.140 28.176 71.819 1.00 75.75 255 PRO A O 1
ATOM 2039 N N . PHE A 1 256 ? -27.910 26.809 70.524 1.00 75.06 256 PHE A N 1
ATOM 2040 C CA . PHE A 1 256 ? -27.190 27.881 69.826 1.00 75.06 256 PHE A CA 1
ATOM 2041 C C . PHE A 1 256 ? -28.124 28.755 68.983 1.00 75.06 256 PHE A C 1
ATOM 2043 O O . PHE A 1 256 ? -28.035 29.981 69.038 1.00 75.06 256 PHE A O 1
ATOM 2050 N N . VAL A 1 257 ? -29.059 28.153 68.242 1.00 75.94 257 VAL A N 1
ATOM 2051 C CA . VAL A 1 257 ? -30.036 28.882 67.414 1.00 75.94 257 VAL A CA 1
ATOM 2052 C C . VAL A 1 257 ? -30.930 29.769 68.278 1.00 75.94 257 VAL A C 1
ATOM 2054 O O . VAL A 1 257 ? -31.194 30.915 67.917 1.00 75.94 257 VAL A O 1
ATOM 2057 N N . ILE A 1 258 ? -31.355 29.285 69.446 1.00 76.06 258 ILE A N 1
ATOM 2058 C CA . ILE A 1 258 ? -32.183 30.063 70.375 1.00 76.06 258 ILE A CA 1
ATOM 2059 C C . ILE A 1 258 ? -31.389 31.213 70.994 1.00 76.06 258 ILE A C 1
ATOM 2061 O O . ILE A 1 258 ? -31.902 32.332 71.070 1.00 76.06 258 ILE A O 1
ATOM 2065 N N . GLN A 1 259 ? -30.130 30.985 71.376 1.00 69.12 259 GLN A N 1
ATOM 2066 C CA . GLN A 1 259 ? -29.242 32.056 71.838 1.00 69.12 259 GLN A CA 1
ATOM 2067 C C . GLN A 1 259 ? -29.024 33.125 70.752 1.00 69.12 259 GLN A C 1
ATOM 2069 O O . GLN A 1 259 ? -29.062 34.322 71.041 1.00 69.12 259 GLN A O 1
ATOM 2074 N N . PHE A 1 260 ? -28.864 32.718 69.492 1.00 64.56 260 PHE A N 1
ATOM 2075 C CA . PHE A 1 260 ? -28.623 33.627 68.370 1.00 64.56 260 PHE A CA 1
ATOM 2076 C C . PHE A 1 260 ? -29.882 34.402 67.938 1.00 64.56 260 PHE A C 1
ATOM 2078 O O . PHE A 1 260 ? -29.829 35.615 67.730 1.00 64.56 260 PHE A O 1
ATOM 2085 N N . ALA A 1 261 ? -31.042 33.740 67.872 1.00 67.06 261 ALA A N 1
ATOM 2086 C CA . ALA A 1 261 ? -32.329 34.377 67.584 1.00 67.06 261 ALA A CA 1
ATOM 2087 C C . ALA A 1 261 ? -32.713 35.409 68.658 1.00 67.06 261 ALA A C 1
ATOM 2089 O O . ALA A 1 261 ? -33.306 36.444 68.350 1.00 67.06 261 ALA A O 1
ATOM 2090 N N . ARG A 1 262 ? -32.322 35.169 69.916 1.00 64.25 262 ARG A N 1
ATOM 2091 C CA . ARG A 1 262 ? -32.478 36.132 71.015 1.00 64.25 262 ARG A CA 1
ATOM 2092 C C . ARG A 1 262 ? -31.564 37.348 70.877 1.00 64.25 262 ARG A C 1
ATOM 2094 O O . ARG A 1 262 ? -32.047 38.460 71.066 1.00 64.25 262 ARG A O 1
ATOM 2101 N N . ARG A 1 263 ? -30.298 37.169 70.471 1.00 58.22 263 ARG A N 1
ATOM 2102 C CA . ARG A 1 263 ? -29.385 38.297 70.184 1.00 58.22 263 ARG A CA 1
ATOM 2103 C C . ARG A 1 263 ? -29.935 39.236 69.104 1.00 58.22 263 ARG A C 1
ATOM 2105 O O . ARG A 1 263 ? -29.703 40.434 69.184 1.00 58.22 263 ARG A O 1
ATOM 2112 N N . ARG A 1 264 ? -30.709 38.721 68.140 1.00 52.97 264 ARG A N 1
ATOM 2113 C CA . ARG A 1 264 ? -31.407 39.544 67.134 1.00 52.97 264 ARG A CA 1
ATOM 2114 C C . ARG A 1 264 ? -32.721 40.158 67.633 1.00 52.97 264 ARG A C 1
ATOM 2116 O O . ARG A 1 264 ? -33.022 41.285 67.265 1.00 52.97 264 ARG A O 1
ATOM 2123 N N . LYS A 1 265 ? -33.478 39.472 68.500 1.00 50.41 265 LYS A N 1
ATOM 2124 C CA . LYS A 1 265 ? -34.705 40.027 69.111 1.00 50.41 265 LYS A CA 1
ATOM 2125 C C . LYS A 1 265 ? -34.456 41.153 70.117 1.00 50.41 265 LYS A C 1
ATOM 2127 O O . LYS A 1 265 ? -35.355 41.951 70.330 1.00 50.41 265 LYS A O 1
ATOM 2132 N N . HIS A 1 266 ? -33.253 41.272 70.679 1.00 50.84 266 HIS A N 1
ATOM 2133 C CA . HIS A 1 266 ? -32.878 42.449 71.474 1.00 50.84 266 HIS A CA 1
ATOM 2134 C C . HIS A 1 266 ? -32.719 43.739 70.639 1.00 50.84 266 HIS A C 1
ATOM 2136 O O . HIS A 1 266 ? -32.570 44.806 71.222 1.00 50.84 266 HIS A O 1
ATOM 2142 N N . LEU A 1 267 ? -32.768 43.655 69.300 1.00 48.53 267 LEU A N 1
ATOM 2143 C CA . LEU A 1 267 ? -32.645 44.791 68.373 1.00 48.53 267 LEU A CA 1
ATOM 2144 C C . LEU A 1 267 ? -33.928 45.088 67.569 1.00 48.53 267 LEU A C 1
ATOM 2146 O O . LEU A 1 267 ? -33.913 45.977 66.724 1.00 48.53 267 LEU A O 1
ATOM 2150 N N . GLN A 1 268 ? -35.035 44.376 67.807 1.00 42.72 268 GLN A N 1
ATOM 2151 C CA . GLN A 1 268 ? -36.318 44.626 67.134 1.00 42.72 268 GLN A CA 1
ATOM 2152 C C . GLN A 1 268 ? -37.489 44.428 68.106 1.00 42.72 268 GLN A C 1
ATOM 2154 O O . GLN A 1 268 ? -37.809 43.297 68.476 1.00 42.72 268 GLN A O 1
ATOM 2159 N N . GLU A 1 269 ? -38.143 45.528 68.487 1.00 45.38 269 GLU A N 1
ATOM 2160 C CA . GLU A 1 269 ? -39.473 45.514 69.110 1.00 45.38 269 GLU A CA 1
ATOM 2161 C C . GLU A 1 269 ? -40.538 45.008 68.125 1.00 45.38 269 GLU A C 1
ATOM 2163 O O . GLU A 1 269 ? -40.507 45.365 66.944 1.00 45.38 269 GLU A O 1
ATOM 2168 N N . PRO A 1 270 ? -41.530 44.239 68.607 1.00 37.59 270 PRO A N 1
ATOM 2169 C CA . PRO A 1 270 ? -42.823 44.201 67.933 1.00 37.59 270 PRO A CA 1
ATOM 2170 C C . PRO A 1 270 ? -44.024 44.456 68.864 1.00 37.59 270 PRO A C 1
ATOM 2172 O O . PRO A 1 270 ? -44.127 43.909 69.964 1.00 37.59 270 PRO A O 1
ATOM 2175 N N . GLN A 1 271 ? -44.956 45.252 68.327 1.00 38.94 271 GLN A N 1
ATOM 2176 C CA . GLN A 1 271 ? -46.311 45.579 68.796 1.00 38.94 271 GLN A CA 1
ATOM 2177 C C . GLN A 1 271 ? -47.265 44.366 68.923 1.00 38.94 271 GLN A C 1
ATOM 2179 O O . GLN A 1 271 ? -46.975 43.291 68.387 1.00 38.94 271 GLN A O 1
ATOM 2184 N N . PRO A 1 272 ? -48.422 44.514 69.611 1.00 40.12 272 PRO A N 1
ATOM 2185 C CA . PRO A 1 272 ? -49.267 43.385 69.975 1.00 40.12 272 PRO A CA 1
ATOM 2186 C C . PRO A 1 272 ? -50.296 42.983 68.903 1.00 40.12 272 PRO A C 1
ATOM 2188 O O . PRO A 1 272 ? -50.853 43.809 68.189 1.00 40.12 272 PRO A O 1
ATOM 2191 N N . ASN A 1 273 ? -50.630 41.690 68.966 1.00 32.47 273 ASN A N 1
ATOM 2192 C CA . ASN A 1 273 ? -51.851 41.006 68.522 1.00 32.47 273 ASN A CA 1
ATOM 2193 C C . ASN A 1 273 ? -52.079 40.695 67.031 1.00 32.47 273 ASN A C 1
ATOM 2195 O O . ASN A 1 273 ? -52.412 41.544 66.217 1.00 32.47 273 ASN A O 1
ATOM 2199 N N . SER A 1 274 ? -52.189 39.392 66.755 1.00 32.41 274 SER A N 1
ATOM 2200 C CA . SER A 1 274 ? -53.418 38.832 66.178 1.00 32.41 274 SER A CA 1
ATOM 2201 C C . SER A 1 274 ? -53.658 37.424 66.739 1.00 32.41 274 SER A C 1
ATOM 2203 O O . SER A 1 274 ? -52.749 36.600 66.835 1.00 32.41 274 SER A O 1
ATOM 2205 N N . GLN A 1 275 ? -54.885 37.177 67.198 1.00 35.94 275 GLN A N 1
ATOM 2206 C CA . GLN A 1 275 ? -55.347 35.864 67.639 1.00 35.94 275 GLN A CA 1
ATOM 2207 C C . GLN A 1 275 ? -55.730 35.038 66.409 1.00 35.94 275 GLN A C 1
ATOM 2209 O O . GLN A 1 275 ? -56.592 35.452 65.640 1.00 35.94 275 GLN A O 1
ATOM 2214 N N . ILE A 1 276 ? -55.151 33.847 66.264 1.00 36.91 276 ILE A N 1
ATOM 2215 C CA . ILE A 1 276 ? -55.646 32.825 65.337 1.00 36.91 276 ILE A CA 1
ATOM 2216 C C . ILE A 1 276 ? -56.133 31.649 66.187 1.00 36.91 276 ILE A C 1
ATOM 2218 O O . ILE A 1 276 ? -55.345 30.979 66.855 1.00 36.91 276 ILE A O 1
ATOM 2222 N N . ARG A 1 277 ? -57.453 31.428 66.197 1.00 39.12 277 ARG A N 1
ATOM 2223 C CA . ARG A 1 277 ? -58.086 30.234 66.771 1.00 39.12 277 ARG A CA 1
ATOM 2224 C C . ARG A 1 277 ? -57.931 29.080 65.781 1.00 39.12 277 ARG A C 1
ATOM 2226 O O . ARG A 1 277 ? -58.403 29.183 64.655 1.00 39.12 277 ARG A O 1
ATOM 2233 N N . ILE A 1 278 ? -57.305 27.986 66.211 1.00 40.84 278 ILE A N 1
ATOM 2234 C CA . ILE A 1 278 ? -57.269 26.718 65.469 1.00 40.84 278 ILE A CA 1
ATOM 2235 C C . ILE A 1 278 ? -58.107 25.703 66.250 1.00 40.84 278 ILE A C 1
ATOM 2237 O O . ILE A 1 278 ? -57.928 25.549 67.459 1.00 40.84 278 ILE A O 1
ATOM 2241 N N . ALA A 1 279 ? -59.051 25.082 65.544 1.00 41.00 279 ALA A N 1
ATOM 2242 C CA . ALA A 1 279 ? -60.061 24.168 66.060 1.00 41.00 279 ALA A CA 1
ATOM 2243 C C . ALA A 1 279 ? -59.483 22.862 66.642 1.00 41.00 279 ALA A C 1
ATOM 2245 O O . ALA A 1 279 ? -58.360 22.451 66.339 1.00 41.00 279 ALA A O 1
ATOM 2246 N N . ASP A 1 280 ? -60.283 22.233 67.502 1.00 44.62 280 ASP A N 1
ATOM 2247 C CA . ASP A 1 280 ? -59.955 21.048 68.290 1.00 44.62 280 ASP A CA 1
ATOM 2248 C C . ASP A 1 280 ? -59.696 19.771 67.470 1.00 44.62 280 ASP A C 1
ATOM 2250 O O . ASP A 1 280 ? -60.371 19.474 66.490 1.00 44.62 280 ASP A O 1
ATOM 2254 N N . ILE A 1 281 ? -58.725 18.980 67.944 1.00 47.03 281 ILE A N 1
ATOM 2255 C CA . ILE A 1 281 ? -58.351 17.630 67.482 1.00 47.03 281 ILE A CA 1
ATOM 2256 C C . ILE A 1 281 ? -58.278 16.750 68.751 1.00 47.03 281 ILE A C 1
ATOM 2258 O O . ILE A 1 281 ? -57.741 17.231 69.760 1.00 47.03 281 ILE A O 1
ATOM 2262 N N . PRO A 1 282 ? -58.823 15.513 68.768 1.00 50.47 282 PRO A N 1
ATOM 2263 C CA . PRO A 1 282 ? -59.185 14.824 70.006 1.00 50.47 282 PRO A CA 1
ATOM 2264 C C . PRO A 1 282 ? -57.986 14.411 70.868 1.00 50.47 282 PRO A C 1
ATOM 2266 O O . PRO A 1 282 ? -56.917 14.015 70.398 1.00 50.47 282 PRO A O 1
ATOM 2269 N N . GLY A 1 283 ? -58.191 14.550 72.179 1.00 56.16 283 GLY A N 1
ATOM 2270 C CA . GLY A 1 283 ? -57.169 14.522 73.214 1.00 56.16 283 GLY A CA 1
ATOM 2271 C C . GLY A 1 283 ? -56.901 13.139 73.801 1.00 56.16 283 GLY A C 1
ATOM 2272 O O . GLY A 1 283 ? -57.727 12.591 74.518 1.00 56.16 283 GLY A O 1
ATOM 2273 N N . ARG A 1 284 ? -55.678 12.653 73.571 1.00 47.78 284 ARG A N 1
ATOM 2274 C CA . ARG A 1 284 ? -54.851 11.891 74.534 1.00 47.78 284 ARG A CA 1
ATOM 2275 C C . ARG A 1 284 ? -53.360 12.126 74.261 1.00 47.78 284 ARG A C 1
ATOM 2277 O O . ARG A 1 284 ? -52.602 12.366 75.192 1.00 47.78 284 ARG A O 1
ATOM 2284 N N . ALA A 1 285 ? -52.960 12.214 72.989 1.00 50.53 285 ALA A N 1
ATOM 2285 C CA . ALA A 1 285 ? -51.593 12.577 72.592 1.00 50.53 285 ALA A CA 1
ATOM 2286 C C . ALA A 1 285 ? -51.256 14.067 72.833 1.00 50.53 285 ALA A C 1
ATOM 2288 O O . ALA A 1 285 ? -50.118 14.401 73.157 1.00 50.53 285 ALA A O 1
ATOM 2289 N N . LYS A 1 286 ? -52.250 14.965 72.737 1.00 52.88 286 LYS A N 1
ATOM 2290 C CA . LYS A 1 286 ? -52.077 16.428 72.853 1.00 52.88 286 LYS A CA 1
ATOM 2291 C C . LYS A 1 286 ? -51.511 16.855 74.216 1.00 52.88 286 LYS A C 1
ATOM 2293 O O . LYS A 1 286 ? -50.589 17.662 74.250 1.00 52.88 286 LYS A O 1
ATOM 2298 N N . ASN A 1 287 ? -51.978 16.255 75.314 1.00 55.72 287 ASN A N 1
ATOM 2299 C CA . ASN A 1 287 ? -51.500 16.583 76.666 1.00 55.72 287 ASN A CA 1
ATOM 2300 C C . ASN A 1 287 ? -50.083 16.046 76.936 1.00 55.72 287 ASN A C 1
ATOM 2302 O O . ASN A 1 287 ? -49.300 16.705 77.614 1.00 55.72 287 ASN A O 1
ATOM 2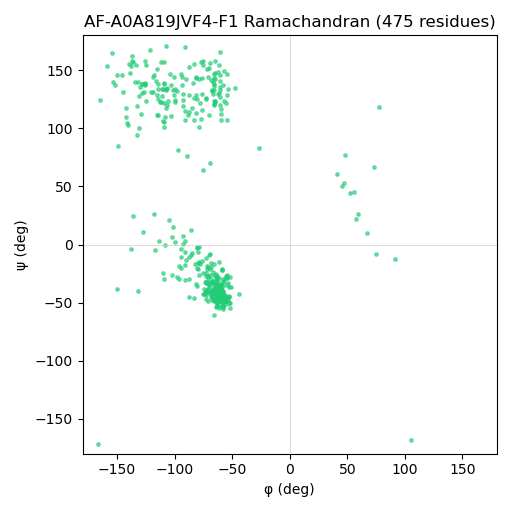306 N N . ALA A 1 288 ? -49.726 14.890 76.363 1.00 53.66 288 ALA A N 1
ATOM 2307 C CA . ALA A 1 288 ? -48.376 14.330 76.463 1.00 53.66 288 ALA A CA 1
ATOM 2308 C C . ALA A 1 288 ? -47.349 15.138 75.644 1.00 53.66 288 ALA A C 1
ATOM 2310 O O . ALA A 1 288 ? -46.239 15.372 76.109 1.00 53.66 288 ALA A O 1
ATOM 2311 N N . LEU A 1 289 ? -47.732 15.624 74.455 1.00 53.31 289 LEU A N 1
ATOM 2312 C CA . LEU A 1 289 ? -46.890 16.485 73.612 1.00 53.31 289 LEU A CA 1
ATOM 2313 C C . LEU A 1 289 ? -46.763 17.923 74.143 1.00 53.31 289 LEU A C 1
ATOM 2315 O O . LEU A 1 289 ? -45.726 18.551 73.945 1.00 53.31 289 LEU A O 1
ATOM 2319 N N . GLN A 1 290 ? -47.793 18.462 74.804 1.00 57.19 290 GLN A N 1
ATOM 2320 C CA . GLN A 1 290 ? -47.773 19.836 75.323 1.00 57.19 290 GLN A CA 1
ATOM 2321 C C . GLN A 1 290 ? -46.875 20.013 76.555 1.00 57.19 290 GLN A C 1
ATOM 2323 O O . GLN A 1 290 ? -46.327 21.103 76.727 1.00 57.19 290 GLN A O 1
ATOM 2328 N N . ASN A 1 291 ? -46.682 18.950 77.341 1.00 59.47 291 ASN A N 1
ATOM 2329 C CA . ASN A 1 291 ? -45.857 18.941 78.554 1.00 59.47 291 ASN A CA 1
ATOM 2330 C C . ASN A 1 291 ? -44.479 18.282 78.351 1.00 59.47 291 ASN A C 1
ATOM 2332 O O . ASN A 1 291 ? -43.738 18.089 79.313 1.00 59.47 291 ASN A O 1
ATOM 2336 N N . LEU A 1 292 ? -44.130 17.917 77.113 1.00 63.19 292 LEU A N 1
ATOM 2337 C CA . LEU A 1 292 ? -42.855 17.279 76.805 1.00 63.19 292 LEU A CA 1
ATOM 2338 C C . LEU A 1 292 ? -41.716 18.307 76.894 1.00 63.19 292 LEU A C 1
ATOM 2340 O O . LEU A 1 292 ? -41.744 19.330 76.207 1.00 63.19 292 LEU A O 1
ATOM 2344 N N . ASN A 1 293 ? -40.699 18.015 77.705 1.00 71.88 293 ASN A N 1
ATOM 2345 C CA . ASN A 1 293 ? -39.509 18.848 77.856 1.00 71.88 293 ASN A CA 1
ATOM 2346 C C . ASN A 1 293 ? -38.235 17.992 77.743 1.00 71.88 293 ASN A C 1
ATOM 2348 O O . ASN A 1 293 ? -37.835 17.319 78.688 1.00 71.88 293 ASN A O 1
ATOM 2352 N N . LEU A 1 294 ? -37.599 18.005 76.568 1.00 73.25 294 LEU A N 1
ATOM 2353 C CA . LEU A 1 294 ? -36.399 17.206 76.260 1.00 73.25 294 LEU A CA 1
ATOM 2354 C C . LEU A 1 294 ? -35.082 17.886 76.692 1.00 73.25 294 LEU A C 1
ATOM 2356 O O . LEU A 1 294 ? -34.011 17.268 76.634 1.00 73.25 294 LEU A O 1
ATOM 2360 N N . PHE A 1 295 ? -35.155 19.156 77.103 1.00 72.69 295 PHE A N 1
ATOM 2361 C CA . PHE A 1 295 ? -34.017 20.012 77.459 1.00 72.69 295 PHE A CA 1
ATOM 2362 C C . PHE A 1 295 ? -34.054 20.455 78.928 1.00 72.69 295 PHE A C 1
ATOM 2364 O O . PHE A 1 295 ? -33.496 21.496 79.259 1.00 72.69 295 PHE A O 1
ATOM 2371 N N . GLN A 1 296 ? -34.693 19.664 79.794 1.00 70.75 296 GLN A N 1
ATOM 2372 C CA . GLN A 1 296 ? -34.795 19.942 81.224 1.00 70.75 296 GLN A CA 1
ATOM 2373 C C . GLN A 1 296 ? -33.407 20.132 81.851 1.00 70.75 296 GLN A C 1
ATOM 2375 O O . GLN A 1 296 ? -32.555 19.240 81.791 1.00 70.75 296 GLN A O 1
ATOM 2380 N N . SER A 1 297 ? -33.179 21.295 82.453 1.00 60.94 297 SER A N 1
ATOM 2381 C CA . SER A 1 297 ? -31.943 21.595 83.167 1.00 60.94 297 SER A CA 1
ATOM 2382 C C . SER A 1 297 ? -31.961 21.004 84.582 1.00 60.94 297 SER A C 1
ATOM 2384 O O . SER A 1 297 ? -32.887 21.194 85.365 1.00 60.94 297 SER A O 1
ATOM 2386 N N . THR A 1 298 ? -30.913 20.265 84.942 1.00 55.25 298 THR A N 1
ATOM 2387 C CA . THR A 1 298 ? -30.669 19.806 86.315 1.00 55.25 298 THR A CA 1
ATOM 2388 C C . THR A 1 298 ? -29.841 20.847 87.060 1.00 55.25 298 THR A C 1
ATOM 2390 O O . THR A 1 298 ? -28.644 20.664 87.262 1.00 55.25 298 THR A O 1
ATOM 2393 N N . LYS A 1 299 ? -30.460 21.960 87.472 1.00 49.72 299 LYS A N 1
ATOM 2394 C CA . LYS A 1 299 ? -29.908 22.817 88.532 1.00 49.72 299 LYS A CA 1
ATOM 2395 C C . LYS A 1 299 ? -31.011 23.348 89.445 1.00 49.72 299 LYS A C 1
ATOM 2397 O O . LYS A 1 299 ? -31.729 24.278 89.110 1.00 49.72 299 LYS A O 1
ATOM 2402 N N . LEU A 1 300 ? -31.068 22.744 90.630 1.00 48.72 300 LEU A N 1
ATOM 2403 C CA . LEU A 1 300 ? -31.468 23.395 91.871 1.00 48.72 300 LEU A CA 1
ATOM 2404 C C . LEU A 1 300 ? -30.492 24.551 92.112 1.00 48.72 300 LEU A C 1
ATOM 2406 O O . LEU A 1 300 ? -29.314 24.280 92.322 1.00 48.72 300 LEU A O 1
ATOM 2410 N N . LEU A 1 301 ? -30.950 25.797 92.036 1.00 43.06 301 LEU A N 1
ATOM 2411 C CA . LEU A 1 301 ? -30.397 26.937 92.772 1.00 43.06 301 LEU A CA 1
ATOM 2412 C C . LEU A 1 301 ? -31.417 28.077 92.697 1.00 43.06 301 LEU A C 1
ATOM 2414 O O . LEU A 1 301 ? -31.888 28.440 91.623 1.00 43.06 301 LEU A O 1
ATOM 2418 N N . GLU A 1 302 ? -31.799 28.541 93.881 1.00 50.47 302 GLU A N 1
ATOM 2419 C CA . GLU A 1 302 ? -32.831 29.533 94.153 1.00 50.47 302 GLU A CA 1
ATOM 2420 C C . GLU A 1 302 ? -32.605 30.873 93.440 1.00 50.47 302 GLU A C 1
ATOM 2422 O O . GLU A 1 302 ? -31.477 31.342 93.292 1.00 50.47 302 GLU A O 1
ATOM 2427 N N . ASN A 1 303 ? -33.738 31.510 93.127 1.00 49.53 303 ASN A N 1
ATOM 2428 C CA . ASN A 1 303 ? -33.919 32.932 92.830 1.00 49.53 303 ASN A CA 1
ATOM 2429 C C . ASN A 1 303 ? -33.400 33.439 91.476 1.00 49.53 303 ASN A C 1
ATOM 2431 O O . ASN A 1 303 ? -32.530 34.301 91.431 1.00 49.53 303 ASN A O 1
ATOM 2435 N N . ASP A 1 304 ? -34.023 32.992 90.379 1.00 44.19 304 ASP A N 1
ATOM 2436 C CA . ASP A 1 304 ? -34.293 33.860 89.223 1.00 44.19 304 ASP A CA 1
ATOM 2437 C C . AS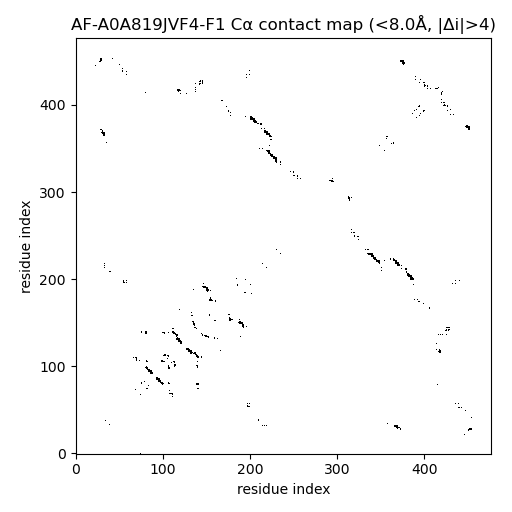P A 1 304 ? -35.447 33.299 88.360 1.00 44.19 304 ASP A C 1
ATOM 2439 O O . ASP A 1 304 ? -35.726 32.104 88.376 1.00 44.19 304 ASP A O 1
ATOM 2443 N N . ASP A 1 305 ? -36.139 34.177 87.639 1.00 52.88 305 ASP A N 1
ATOM 2444 C CA . ASP A 1 305 ? -37.392 34.027 86.874 1.00 52.88 305 ASP A CA 1
ATOM 2445 C C . ASP A 1 305 ? -37.748 32.608 86.317 1.00 52.88 305 ASP A C 1
ATOM 2447 O O . ASP A 1 305 ? -37.549 32.278 85.138 1.00 52.88 305 ASP A O 1
ATOM 2451 N N . ASN A 1 306 ? -38.343 31.753 87.169 1.00 56.69 306 ASN A N 1
ATOM 2452 C CA . ASN A 1 306 ? -38.701 30.346 86.883 1.00 56.69 306 ASN A CA 1
ATOM 2453 C C . ASN A 1 306 ? -39.594 30.164 85.637 1.00 56.69 306 ASN A C 1
ATOM 2455 O O . ASN A 1 306 ? -39.541 29.131 84.961 1.00 56.69 306 ASN A O 1
ATOM 2459 N N . GLY A 1 307 ? -40.415 31.164 85.298 1.00 59.97 307 GLY A N 1
ATOM 2460 C CA . GLY A 1 307 ? -41.293 31.112 84.127 1.00 59.97 307 GLY A CA 1
ATOM 2461 C C . GLY A 1 307 ? -40.539 31.236 82.799 1.00 59.97 307 GLY A C 1
ATOM 2462 O O . GLY A 1 307 ? -40.933 30.635 81.794 1.00 59.97 307 GLY A O 1
ATOM 2463 N N . TYR A 1 308 ? -39.433 31.983 82.780 1.00 63.56 308 TYR A N 1
ATOM 2464 C CA . TYR A 1 308 ? -38.665 32.255 81.568 1.00 63.56 308 TYR A CA 1
ATOM 2465 C C . TYR A 1 308 ? -37.835 31.048 81.123 1.00 63.56 308 TYR A C 1
ATOM 2467 O O . TYR A 1 308 ? -37.821 30.727 79.930 1.00 63.56 308 TYR A O 1
ATOM 2475 N N . GLN A 1 309 ? -37.183 30.354 82.062 1.00 66.12 309 GLN A N 1
ATOM 2476 C CA . GLN A 1 309 ? -36.386 29.158 81.770 1.00 66.12 309 GLN A CA 1
ATOM 2477 C C . GLN A 1 309 ? -37.270 28.012 81.269 1.00 66.12 309 GLN A C 1
ATOM 2479 O O . GLN A 1 309 ? -37.025 27.493 80.180 1.00 66.12 309 GLN A O 1
ATOM 2484 N N . LEU A 1 310 ? -38.370 27.716 81.970 1.00 68.31 310 LEU A N 1
ATOM 2485 C CA . LEU A 1 310 ? -39.329 26.684 81.567 1.00 68.31 310 LEU A CA 1
ATOM 2486 C C . LEU A 1 310 ? -39.924 26.964 80.178 1.00 68.31 310 LEU A C 1
ATOM 2488 O O . LEU A 1 310 ? -40.004 26.078 79.326 1.00 68.31 310 LEU A O 1
ATOM 2492 N N . ARG A 1 311 ? -40.291 28.222 79.895 1.00 69.38 311 ARG A N 1
ATOM 2493 C CA . ARG A 1 311 ? -40.784 28.623 78.569 1.00 69.38 311 ARG A CA 1
ATOM 2494 C C . ARG A 1 311 ? -39.726 28.407 77.488 1.00 69.38 311 ARG A C 1
ATOM 2496 O O . ARG A 1 311 ? -40.068 28.034 76.368 1.00 69.38 311 ARG A O 1
ATOM 2503 N N . ASN A 1 312 ? -38.454 28.610 77.811 1.00 70.06 312 ASN A N 1
ATOM 2504 C CA . ASN A 1 312 ? -37.354 28.427 76.878 1.00 70.06 312 ASN A CA 1
ATOM 2505 C C . ASN A 1 312 ? -37.039 26.953 76.608 1.00 70.06 312 ASN A C 1
ATOM 2507 O O . ASN A 1 312 ? -36.774 26.582 75.467 1.00 70.06 312 ASN A O 1
ATOM 2511 N N . GLU A 1 313 ? -37.121 26.111 77.630 1.00 75.75 313 GLU A N 1
ATOM 2512 C CA . GLU A 1 313 ? -36.976 24.660 77.517 1.00 75.75 313 GLU A CA 1
ATOM 2513 C C . GLU A 1 313 ? -38.116 24.045 76.683 1.00 75.75 313 GLU A C 1
ATOM 2515 O O . GLU A 1 313 ? -37.875 23.239 75.778 1.00 75.75 313 GLU A O 1
ATOM 2520 N N . LEU A 1 314 ? -39.355 24.512 76.882 1.00 75.31 314 LEU A N 1
ATOM 2521 C CA . LEU A 1 314 ? -40.514 24.111 76.076 1.00 75.31 314 LEU A CA 1
ATOM 2522 C C . LEU A 1 314 ? -40.408 24.596 74.619 1.00 75.31 314 LEU A C 1
ATOM 2524 O O . LEU A 1 314 ? -40.709 23.839 73.696 1.00 75.31 314 LEU A O 1
ATOM 2528 N N . ILE A 1 315 ? -39.949 25.832 74.380 1.00 76.81 315 ILE A N 1
ATOM 2529 C CA . ILE A 1 315 ? -39.710 26.353 73.019 1.00 76.81 315 ILE A CA 1
ATOM 2530 C C . ILE A 1 315 ? -38.578 25.579 72.331 1.00 76.81 315 ILE A C 1
ATOM 2532 O O . ILE A 1 315 ? -38.720 25.222 71.162 1.00 76.81 315 ILE A O 1
ATOM 2536 N N . SER A 1 316 ? -37.497 25.266 73.050 1.00 78.44 316 SER A N 1
ATOM 2537 C CA . SER A 1 316 ? -36.382 24.446 72.549 1.00 78.44 316 SER A CA 1
ATOM 2538 C C . SER A 1 316 ? -36.848 23.051 72.165 1.00 78.44 316 SER A C 1
ATOM 2540 O O . SER A 1 316 ? -36.524 22.566 71.085 1.00 78.44 316 SER A O 1
ATOM 2542 N N . THR A 1 317 ? -37.679 22.436 73.005 1.00 81.12 317 THR A N 1
ATOM 2543 C CA . THR A 1 317 ? -38.258 21.119 72.740 1.00 81.12 317 THR A CA 1
ATOM 2544 C C . THR A 1 317 ? -39.151 21.138 71.496 1.00 81.12 317 THR A C 1
ATOM 2546 O O . THR A 1 317 ? -39.026 20.268 70.637 1.00 81.12 317 THR A O 1
ATOM 2549 N N . ARG A 1 318 ? -39.992 22.168 71.324 1.00 82.31 318 ARG A N 1
ATOM 2550 C CA . ARG A 1 318 ? -40.836 22.326 70.124 1.00 82.31 318 ARG A CA 1
ATOM 2551 C C . ARG A 1 318 ? -40.015 22.566 68.859 1.00 82.31 318 ARG A C 1
ATOM 2553 O O . ARG A 1 318 ? -40.279 21.934 67.841 1.00 82.31 318 ARG A O 1
ATOM 2560 N N . LEU A 1 319 ? -39.008 23.439 68.923 1.00 82.81 319 LEU A N 1
ATOM 2561 C CA . LEU A 1 319 ? -38.114 23.715 67.798 1.00 82.81 319 LEU A CA 1
ATOM 2562 C C . LEU A 1 319 ? -37.334 22.459 67.395 1.00 82.81 319 LEU A C 1
ATOM 2564 O O . LEU A 1 319 ? -37.252 22.151 66.210 1.00 82.81 319 LEU A O 1
ATOM 2568 N N . PHE A 1 320 ? -36.821 21.708 68.371 1.00 85.75 320 PHE A N 1
ATOM 2569 C CA . PHE A 1 320 ? -36.143 20.434 68.148 1.00 85.75 320 PHE A CA 1
ATOM 2570 C C . PHE A 1 320 ? -37.045 19.422 67.437 1.00 85.75 320 PHE A C 1
ATOM 2572 O O . PHE A 1 320 ? -36.632 18.861 66.429 1.00 85.75 320 PHE A O 1
ATOM 2579 N N . ILE A 1 321 ? -38.280 19.223 67.911 1.00 83.75 321 ILE A N 1
ATOM 2580 C CA . ILE A 1 321 ? -39.227 18.279 67.297 1.00 83.75 321 ILE A CA 1
ATOM 2581 C C . ILE A 1 321 ? -39.588 18.716 65.868 1.00 83.75 321 ILE A C 1
ATOM 2583 O O . ILE A 1 321 ? -39.579 17.882 64.964 1.00 83.75 321 ILE A O 1
ATOM 2587 N N . CYS A 1 322 ? -39.846 20.009 65.632 1.00 84.75 322 CYS A N 1
ATOM 2588 C CA . CYS A 1 322 ? -40.131 20.526 64.289 1.00 84.75 322 CYS A CA 1
ATOM 2589 C C . CYS A 1 322 ? -38.945 20.334 63.334 1.00 84.75 322 CYS A C 1
ATOM 2591 O O . CYS A 1 322 ? -39.131 19.861 62.216 1.00 84.75 322 CYS A O 1
ATOM 2593 N N . LEU A 1 323 ? -37.724 20.662 63.769 1.00 85.44 323 LEU A N 1
ATOM 2594 C CA . LEU A 1 323 ? -36.519 20.487 62.955 1.00 85.44 323 LEU A CA 1
ATOM 2595 C C . LEU A 1 323 ? -36.215 19.008 62.697 1.00 85.44 323 LEU A C 1
ATOM 2597 O O . LEU A 1 323 ? -35.831 18.655 61.583 1.00 85.44 323 LEU A O 1
ATOM 2601 N N . LEU A 1 324 ? -36.425 18.137 63.687 1.00 86.12 324 LEU A N 1
ATOM 2602 C CA . LEU A 1 324 ? -36.287 16.690 63.536 1.00 86.12 324 LEU A CA 1
ATOM 2603 C C . LEU A 1 324 ? -37.300 16.143 62.521 1.00 86.12 324 LEU A C 1
ATOM 2605 O O . LEU A 1 324 ? -36.939 15.358 61.654 1.00 86.12 324 LEU A O 1
ATOM 2609 N N . PHE A 1 325 ? -38.554 16.594 62.573 1.00 86.31 325 PHE A N 1
ATOM 2610 C CA . PHE A 1 325 ? -39.575 16.182 61.611 1.00 86.31 325 PHE A CA 1
ATOM 2611 C C . PHE A 1 325 ? -39.255 16.666 60.190 1.00 86.31 325 PHE A C 1
ATOM 2613 O O . PHE A 1 325 ? -39.265 15.869 59.256 1.00 86.31 325 PHE A O 1
ATOM 2620 N N . ILE A 1 326 ? -38.901 17.946 60.024 1.00 87.69 326 ILE A N 1
ATOM 2621 C CA . ILE A 1 326 ? -38.535 18.522 58.720 1.00 87.69 326 ILE A CA 1
ATOM 2622 C C . ILE A 1 326 ? -37.324 17.795 58.124 1.00 87.69 326 ILE A C 1
ATOM 2624 O O . ILE A 1 326 ? -37.347 17.420 56.955 1.00 87.69 326 ILE A O 1
ATOM 2628 N N . SER A 1 327 ? -36.284 17.547 58.922 1.00 86.38 327 SER A N 1
ATOM 2629 C CA . SER A 1 327 ? -35.093 16.823 58.459 1.00 86.38 327 SER A CA 1
ATOM 2630 C C . SER A 1 327 ? -35.391 15.368 58.093 1.00 86.38 327 SER A C 1
ATOM 2632 O O . SER A 1 327 ? -34.902 14.904 57.067 1.00 86.38 327 SER A O 1
ATOM 2634 N N . MET A 1 328 ? -36.250 14.669 58.842 1.00 85.88 328 MET A N 1
ATOM 2635 C CA . MET A 1 328 ? -36.699 13.319 58.479 1.00 85.88 328 MET A CA 1
ATOM 2636 C C . MET A 1 328 ? -37.505 13.301 57.172 1.00 85.88 328 MET A C 1
ATOM 2638 O O . MET A 1 328 ? -37.303 12.408 56.353 1.00 85.88 328 MET A O 1
ATOM 2642 N N . VAL A 1 329 ? -38.369 14.296 56.932 1.00 87.31 329 VAL A N 1
ATOM 2643 C CA . VAL A 1 329 ? -39.116 14.431 55.666 1.00 87.31 329 VAL A CA 1
ATOM 2644 C C . VAL A 1 329 ? -38.172 14.706 54.493 1.00 87.31 329 VAL A C 1
ATOM 2646 O O . VAL A 1 329 ? -38.296 14.066 53.451 1.00 87.31 329 VAL A O 1
ATOM 2649 N N . ILE A 1 330 ? -37.192 15.600 54.661 1.00 87.06 330 ILE A N 1
ATOM 2650 C CA . ILE A 1 330 ? -36.182 15.889 53.631 1.00 87.06 330 ILE A CA 1
ATOM 2651 C C . ILE A 1 330 ? -35.358 14.634 53.313 1.00 87.06 330 ILE A C 1
ATOM 2653 O O . ILE A 1 330 ? -35.161 14.319 52.142 1.00 87.06 330 ILE A O 1
ATOM 2657 N N . LEU A 1 331 ? -34.918 13.890 54.334 1.00 84.62 331 LEU A N 1
ATOM 2658 C CA . LEU A 1 331 ? -34.173 12.640 54.158 1.00 84.62 331 LEU A CA 1
ATOM 2659 C C . LEU A 1 331 ? -35.004 11.566 53.446 1.00 84.62 331 LEU A C 1
ATOM 2661 O O . LEU A 1 331 ? -34.481 10.887 52.567 1.00 84.62 331 LEU A O 1
ATOM 2665 N N . LEU A 1 332 ? -36.291 11.429 53.773 1.00 84.62 332 LEU A N 1
ATOM 2666 C CA . LEU A 1 332 ? -37.216 10.521 53.085 1.00 84.62 332 LEU A CA 1
ATOM 2667 C C . LEU A 1 332 ? -37.370 10.878 51.604 1.00 84.62 332 LEU A C 1
ATOM 2669 O O . LEU A 1 332 ? -37.246 10.007 50.746 1.00 84.62 332 LEU A O 1
ATOM 2673 N N . ILE A 1 333 ? -37.592 12.157 51.292 1.00 85.12 333 ILE A N 1
ATOM 2674 C CA . ILE A 1 333 ? -37.709 12.616 49.904 1.00 85.12 333 ILE A CA 1
ATOM 2675 C C . ILE A 1 333 ? -36.394 12.361 49.163 1.00 85.12 333 ILE A C 1
ATOM 2677 O O . ILE A 1 333 ? -36.413 11.749 48.099 1.00 85.12 333 ILE A O 1
ATOM 2681 N N . TYR A 1 334 ? -35.255 12.745 49.742 1.00 83.56 334 TYR A N 1
ATOM 2682 C CA . TYR A 1 334 ? -33.938 12.537 49.141 1.00 83.56 334 TYR A CA 1
ATOM 2683 C C . TYR A 1 334 ? -33.661 11.053 48.863 1.00 83.56 334 TYR A C 1
ATOM 2685 O O . TYR A 1 334 ? -33.398 10.678 47.724 1.00 83.56 334 TYR A O 1
ATOM 2693 N N . THR A 1 335 ? -33.801 10.189 49.872 1.00 79.94 335 THR A N 1
ATOM 2694 C CA . THR A 1 335 ? -33.554 8.740 49.738 1.00 79.94 335 THR A CA 1
ATOM 2695 C C . THR A 1 335 ? -34.524 8.050 48.777 1.00 79.94 335 THR A C 1
ATOM 2697 O O . THR A 1 335 ? -34.143 7.076 48.136 1.00 79.94 335 THR A O 1
ATOM 2700 N N . SER A 1 336 ? -35.746 8.570 48.611 1.00 77.19 336 SER A N 1
ATOM 2701 C CA . SER A 1 336 ? -36.715 8.046 47.637 1.00 77.19 336 SER A CA 1
ATOM 2702 C C . SER A 1 336 ? -36.369 8.360 46.175 1.00 77.19 336 SER A C 1
ATOM 2704 O O . SER A 1 336 ? -36.805 7.639 45.279 1.00 77.19 336 SER A O 1
ATOM 2706 N N . GLN A 1 337 ? -35.601 9.427 45.933 1.00 80.00 337 GLN A N 1
ATOM 2707 C CA . GLN A 1 337 ? -35.209 9.882 44.593 1.00 80.00 337 GLN A CA 1
ATOM 2708 C C . GLN A 1 337 ? -33.884 9.269 44.127 1.00 80.00 337 GLN A C 1
ATOM 2710 O O . GLN A 1 337 ? -33.590 9.272 42.933 1.00 80.00 337 GLN A O 1
ATOM 2715 N N . VAL A 1 338 ? -33.084 8.726 45.048 1.00 80.69 338 VAL A N 1
ATOM 2716 C CA . VAL A 1 338 ? -31.851 8.015 44.701 1.00 80.69 338 VAL A CA 1
ATOM 2717 C C . VAL A 1 338 ? -32.208 6.743 43.926 1.00 80.69 338 VAL A C 1
ATOM 2719 O O . VAL A 1 338 ? -33.106 5.988 44.310 1.00 80.69 338 VAL A O 1
ATOM 2722 N N . GLN A 1 339 ? -31.507 6.509 42.821 1.00 79.62 339 GLN A N 1
ATOM 2723 C CA . GLN A 1 339 ? -31.561 5.261 42.064 1.00 79.62 339 GLN A CA 1
ATOM 2724 C C . GLN A 1 339 ? -30.337 4.417 42.412 1.00 79.62 339 GLN A C 1
ATOM 2726 O O . GLN A 1 339 ? -29.249 4.953 42.624 1.00 79.62 339 GLN A O 1
ATOM 2731 N N . VAL A 1 340 ? -30.516 3.100 42.467 1.00 81.50 340 VAL A N 1
ATOM 2732 C CA . VAL A 1 340 ? -29.425 2.149 42.704 1.00 81.50 340 VAL A CA 1
ATOM 2733 C C . VAL A 1 340 ? -29.159 1.394 41.411 1.00 81.50 340 VAL A C 1
ATOM 2735 O O . VAL A 1 340 ? -30.092 0.999 40.708 1.00 81.50 340 VAL A O 1
ATOM 2738 N N . THR A 1 341 ? -27.883 1.193 41.096 1.00 83.75 341 THR A N 1
ATOM 2739 C CA . THR A 1 341 ? -27.459 0.377 39.962 1.00 83.75 341 THR A CA 1
ATOM 2740 C C . THR A 1 341 ? -27.444 -1.095 40.359 1.00 83.75 341 THR A C 1
ATOM 2742 O O . THR A 1 341 ? -26.821 -1.489 41.344 1.00 83.75 341 THR A O 1
ATOM 2745 N N . HIS A 1 342 ? -28.145 -1.920 39.589 1.00 85.56 342 HIS A N 1
ATOM 2746 C CA . HIS A 1 342 ? -28.137 -3.369 39.743 1.00 85.56 342 HIS A CA 1
ATOM 2747 C C . HIS A 1 342 ? -27.440 -4.006 38.543 1.00 85.56 342 HIS A C 1
ATOM 2749 O O . HIS A 1 342 ? -27.867 -3.805 37.406 1.00 85.56 342 HIS A O 1
ATOM 2755 N N . THR A 1 343 ? -26.386 -4.781 38.792 1.00 89.06 343 THR A N 1
ATOM 2756 C CA . THR A 1 343 ? -25.627 -5.477 37.745 1.00 89.06 343 THR A CA 1
ATOM 2757 C C . THR A 1 343 ? -26.179 -6.883 37.541 1.00 89.06 343 THR A C 1
ATOM 2759 O O . THR A 1 343 ? -26.333 -7.635 38.501 1.00 89.06 343 THR A O 1
ATOM 2762 N N . ILE A 1 344 ? -26.464 -7.246 36.294 1.00 91.69 344 ILE A N 1
ATOM 2763 C CA . ILE A 1 344 ? -26.849 -8.604 35.896 1.00 91.69 344 ILE A CA 1
ATOM 2764 C C . ILE A 1 344 ? -25.712 -9.192 35.071 1.00 91.69 344 ILE A C 1
ATOM 2766 O O . ILE A 1 344 ? -25.224 -8.528 34.161 1.00 91.69 344 ILE A O 1
ATOM 2770 N N . THR A 1 345 ? -25.321 -10.433 35.369 1.00 92.38 345 THR A N 1
ATOM 2771 C CA . THR A 1 345 ? -24.231 -11.138 34.681 1.00 92.38 345 THR A CA 1
ATOM 2772 C C . THR A 1 345 ? -24.739 -12.421 34.034 1.00 92.38 345 THR A C 1
ATOM 2774 O O . THR A 1 345 ? -25.412 -13.228 34.674 1.00 92.38 345 THR A O 1
ATOM 2777 N N . VAL A 1 346 ? -24.388 -12.614 32.765 1.00 92.44 346 VAL A N 1
ATOM 2778 C CA . VAL A 1 346 ? -24.648 -13.824 31.982 1.00 92.44 346 VAL A CA 1
ATOM 2779 C C . VAL A 1 346 ? -23.312 -14.490 31.682 1.00 92.44 346 VAL A C 1
ATOM 2781 O O . VAL A 1 346 ? -22.424 -13.871 31.099 1.00 92.44 346 VAL A O 1
ATOM 2784 N N . ASN A 1 347 ? -23.158 -15.748 32.086 1.00 92.88 347 ASN A N 1
ATOM 2785 C CA . ASN A 1 347 ? -21.918 -16.495 31.883 1.00 92.88 347 ASN A CA 1
ATOM 2786 C C . ASN A 1 347 ? -21.885 -17.118 30.487 1.00 92.88 347 ASN A C 1
ATOM 2788 O O . ASN A 1 347 ? -22.902 -17.643 30.035 1.00 92.88 347 ASN A O 1
ATOM 2792 N N . THR A 1 348 ? -20.716 -17.064 29.837 1.00 89.38 348 THR A N 1
ATOM 2793 C CA . THR A 1 348 ? -20.437 -17.674 28.523 1.00 89.38 348 THR A CA 1
ATOM 2794 C C . THR A 1 348 ? -21.590 -17.520 27.520 1.00 89.38 348 THR A C 1
ATOM 2796 O O . THR A 1 348 ? -22.182 -18.523 27.108 1.00 89.38 348 THR A O 1
ATOM 2799 N N . PRO A 1 349 ? -21.980 -16.280 27.173 1.00 91.81 349 PRO A N 1
ATOM 2800 C CA . PRO A 1 349 ? -23.115 -16.062 26.289 1.00 91.81 349 PRO A CA 1
ATOM 2801 C C . PRO A 1 349 ? -22.834 -16.607 24.884 1.00 91.81 349 PRO A C 1
ATOM 2803 O O . PRO A 1 349 ? -21.702 -16.590 24.404 1.00 91.81 349 PRO A O 1
ATOM 2806 N N . LEU A 1 350 ? -23.888 -17.083 24.220 1.00 93.12 350 LEU A N 1
ATOM 2807 C CA . LEU A 1 350 ? -23.872 -17.325 22.778 1.00 93.12 350 LEU A CA 1
ATOM 2808 C C . LEU A 1 350 ? -23.977 -15.986 22.035 1.00 93.12 350 LEU A C 1
ATOM 2810 O O . LEU A 1 350 ? -24.511 -15.019 22.582 1.00 93.12 350 LEU A O 1
ATOM 2814 N N . LEU A 1 351 ? -23.534 -15.948 20.774 1.00 92.25 351 LEU A N 1
ATOM 2815 C CA . LEU A 1 351 ? -23.577 -14.735 19.947 1.00 92.25 351 LEU A CA 1
ATOM 2816 C C . LEU A 1 351 ? -24.987 -14.125 19.886 1.00 92.25 351 LEU A C 1
ATOM 2818 O O . LEU A 1 351 ? -25.135 -12.935 20.115 1.00 92.25 351 LEU A O 1
ATOM 2822 N N . GLU A 1 352 ? -26.024 -14.941 19.689 1.00 93.62 352 GLU A N 1
ATOM 2823 C CA . GLU A 1 352 ? -27.426 -14.485 19.655 1.00 93.62 352 GLU A CA 1
ATOM 2824 C C . GLU A 1 352 ? -27.865 -13.830 20.974 1.00 93.62 352 GLU A C 1
ATOM 2826 O O . GLU A 1 352 ? -28.545 -12.803 20.984 1.00 93.62 352 GLU A O 1
ATOM 2831 N N . VAL A 1 353 ? -27.426 -14.394 22.106 1.00 92.62 353 VAL A N 1
ATOM 2832 C CA . VAL A 1 353 ? -27.700 -13.837 23.435 1.00 92.62 353 VAL A CA 1
ATOM 2833 C C . VAL A 1 353 ? -26.988 -12.497 23.583 1.00 92.62 353 VAL A C 1
ATOM 2835 O O . VAL A 1 353 ? -27.607 -11.531 24.019 1.00 92.62 353 VAL A O 1
ATOM 2838 N N . TYR A 1 354 ? -25.721 -12.410 23.177 1.00 92.75 354 TYR A N 1
ATOM 2839 C CA . TYR A 1 354 ? -24.987 -11.147 23.163 1.00 92.75 354 TYR A CA 1
ATOM 2840 C C . TYR A 1 354 ? -25.685 -10.086 22.305 1.00 92.75 354 TYR A C 1
ATOM 2842 O O . TYR A 1 354 ? -25.911 -8.986 22.805 1.00 92.75 354 TYR A O 1
ATOM 2850 N N . SER A 1 355 ? -26.086 -10.417 21.075 1.00 91.56 355 SER A N 1
ATOM 2851 C CA . SER A 1 355 ? -26.778 -9.488 20.177 1.00 91.56 355 SER A CA 1
ATOM 2852 C C . SER A 1 355 ? -28.059 -8.950 20.819 1.00 91.56 355 SER A C 1
ATOM 2854 O O . SER A 1 355 ? -28.253 -7.739 20.878 1.00 91.56 355 SER A O 1
ATOM 2856 N N . SER A 1 356 ? -28.870 -9.825 21.426 1.00 93.25 356 SER A N 1
ATOM 2857 C CA . SER A 1 356 ? -30.096 -9.408 22.125 1.00 93.25 356 SER A CA 1
ATOM 2858 C C . SER A 1 356 ? -29.838 -8.509 23.345 1.00 93.25 356 SER A C 1
ATOM 2860 O O . SER A 1 356 ? -30.614 -7.599 23.638 1.00 93.25 356 SER A O 1
ATOM 2862 N N . LEU A 1 357 ? -28.740 -8.747 24.075 1.00 90.75 357 LEU A N 1
ATOM 2863 C CA . LEU A 1 357 ? -28.348 -7.919 25.215 1.00 90.75 357 LEU A CA 1
ATOM 2864 C C . LEU A 1 357 ? -27.820 -6.562 24.756 1.00 90.75 357 LEU A C 1
ATOM 2866 O O . LEU A 1 357 ? -28.126 -5.554 25.388 1.00 90.75 357 LEU A O 1
ATOM 2870 N N . TYR A 1 358 ? -27.048 -6.531 23.672 1.00 90.12 358 TYR A N 1
ATOM 2871 C CA . TYR A 1 358 ? -26.483 -5.306 23.125 1.00 90.12 358 TYR A CA 1
ATOM 2872 C C . TYR A 1 358 ? -27.581 -4.383 22.591 1.00 90.12 358 TYR A C 1
ATOM 2874 O O . TYR A 1 358 ? -27.593 -3.210 22.949 1.00 90.12 358 TYR A O 1
ATOM 2882 N N . GLU A 1 359 ? -28.573 -4.910 21.864 1.00 90.25 359 GLU A N 1
ATOM 2883 C CA . GLU A 1 359 ? -29.727 -4.123 21.391 1.00 90.25 359 GLU A CA 1
ATOM 2884 C C . GLU A 1 359 ? -30.454 -3.380 22.520 1.00 90.25 359 GLU A C 1
ATOM 2886 O O . GLU A 1 359 ? -30.976 -2.283 22.322 1.00 90.25 359 GLU A O 1
ATOM 2891 N N . LYS A 1 360 ? -30.491 -3.968 23.719 1.00 90.19 360 LYS A N 1
ATOM 2892 C CA . LYS A 1 360 ? -31.246 -3.425 24.849 1.00 90.19 360 LYS A CA 1
ATOM 2893 C C . LYS A 1 360 ? -30.398 -2.622 25.836 1.00 90.19 360 LYS A C 1
ATOM 2895 O O . LYS A 1 360 ? -30.932 -1.745 26.514 1.00 90.19 360 LYS A O 1
ATOM 2900 N N . TYR A 1 361 ? -29.110 -2.93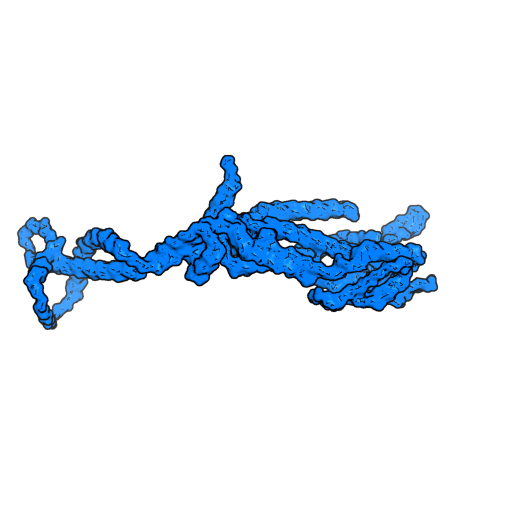8 25.951 1.00 91.06 361 TYR A N 1
ATOM 2901 C CA . TYR A 1 361 ? -28.235 -2.453 27.023 1.00 91.06 361 TYR A CA 1
ATOM 2902 C C . TYR A 1 361 ? -26.852 -1.996 26.532 1.00 91.06 361 TYR A C 1
ATOM 2904 O O . TYR A 1 361 ? -25.911 -1.989 27.322 1.00 91.06 361 TYR A O 1
ATOM 2912 N N . ALA A 1 362 ? -26.716 -1.605 25.259 1.00 84.88 362 ALA A N 1
ATOM 2913 C CA . ALA A 1 362 ? -25.444 -1.230 24.625 1.00 84.88 362 ALA A CA 1
ATOM 2914 C C . ALA A 1 362 ? -24.542 -0.322 25.482 1.00 84.88 362 ALA A C 1
ATOM 2916 O O . ALA A 1 362 ? -23.341 -0.556 25.560 1.00 84.88 362 ALA A O 1
ATOM 2917 N N . GLU A 1 363 ? -25.111 0.689 26.148 1.00 84.94 363 GLU A N 1
ATOM 2918 C CA . GLU A 1 363 ? -24.344 1.683 26.914 1.00 84.94 363 GLU A CA 1
ATOM 2919 C C . GLU A 1 363 ? -23.659 1.119 28.169 1.00 84.94 363 GLU A C 1
ATOM 2921 O O . GLU A 1 363 ? -22.625 1.635 28.589 1.00 84.94 363 GLU A O 1
ATOM 2926 N N . THR A 1 364 ? -24.235 0.087 28.793 1.00 87.75 364 THR A N 1
ATOM 2927 C CA . THR A 1 364 ? -23.744 -0.466 30.069 1.00 87.75 364 THR A CA 1
ATOM 2928 C C . THR A 1 364 ? -23.275 -1.914 29.963 1.00 87.75 364 THR A C 1
ATOM 2930 O O . THR A 1 364 ? -22.759 -2.459 30.943 1.00 87.75 364 THR A O 1
ATOM 2933 N N . LEU A 1 365 ? -23.441 -2.542 28.795 1.00 87.88 365 LEU A N 1
ATOM 2934 C CA . LEU A 1 365 ? -23.021 -3.910 28.533 1.00 87.88 365 LEU A CA 1
ATOM 2935 C C . LEU A 1 365 ? -21.497 -3.994 28.417 1.00 87.88 365 LEU A C 1
ATOM 2937 O O . LEU A 1 365 ? -20.869 -3.333 27.598 1.00 87.88 365 LEU A O 1
ATOM 2941 N N . THR A 1 366 ? -20.911 -4.876 29.213 1.00 87.88 366 THR A N 1
ATOM 2942 C CA . THR A 1 366 ? -19.472 -5.137 29.251 1.00 87.88 366 THR A CA 1
ATOM 2943 C C . THR A 1 366 ? -19.230 -6.635 29.175 1.00 87.88 366 THR A C 1
ATOM 2945 O O . THR A 1 366 ? -19.813 -7.408 29.934 1.00 87.88 366 THR A O 1
ATOM 2948 N N . CYS A 1 367 ? -18.382 -7.055 28.241 1.00 87.19 367 CYS A N 1
ATOM 2949 C CA . CYS A 1 367 ? -18.133 -8.464 27.951 1.00 87.19 367 CYS A CA 1
ATOM 2950 C C . CYS A 1 367 ? -16.621 -8.718 27.870 1.00 87.19 367 CYS A C 1
ATOM 2952 O O . CYS A 1 367 ? -16.031 -8.491 26.812 1.00 87.19 367 CYS A O 1
ATOM 2954 N N . PRO A 1 368 ? -15.960 -9.144 28.960 1.00 86.25 368 PRO A N 1
ATOM 2955 C CA . PRO A 1 368 ? -14.545 -9.501 28.923 1.00 86.25 368 PRO A CA 1
ATOM 2956 C C . PRO A 1 368 ? -14.268 -10.682 27.983 1.00 86.25 368 PRO A C 1
ATOM 2958 O O . PRO A 1 368 ? -14.891 -11.741 28.095 1.00 86.25 368 PRO A O 1
ATOM 2961 N N . CYS A 1 369 ? -13.289 -10.518 27.091 1.00 82.31 369 CYS A N 1
ATOM 2962 C CA . CYS A 1 369 ? -12.772 -11.601 26.255 1.00 82.31 369 CYS A CA 1
ATOM 2963 C C . CYS A 1 369 ? -11.853 -12.516 27.074 1.00 82.31 369 CYS A C 1
ATOM 2965 O O . CYS A 1 369 ? -11.074 -12.046 27.903 1.00 82.31 369 CYS A O 1
ATOM 2967 N N . THR A 1 370 ? -11.889 -13.825 26.814 1.00 82.69 370 THR A N 1
ATOM 2968 C CA . THR A 1 370 ? -10.859 -14.735 27.347 1.00 82.69 370 THR A CA 1
ATOM 2969 C C . THR A 1 370 ? -9.585 -14.687 26.513 1.00 82.69 370 THR A C 1
ATOM 2971 O O . THR A 1 370 ? -8.494 -14.750 27.074 1.00 82.69 370 THR A O 1
ATOM 2974 N N . ASN A 1 371 ? -9.714 -14.529 25.193 1.00 76.25 371 ASN A N 1
ATOM 2975 C CA . ASN A 1 371 ? -8.583 -14.286 24.307 1.00 76.25 371 ASN A CA 1
ATOM 2976 C C . ASN A 1 371 ? -8.569 -12.808 23.932 1.00 76.25 371 ASN A C 1
ATOM 2978 O O . ASN A 1 371 ? -9.433 -12.320 23.207 1.00 76.25 371 ASN A O 1
ATOM 2982 N N . ILE A 1 372 ? -7.576 -12.106 24.454 1.00 71.44 372 ILE A N 1
ATOM 2983 C CA . ILE A 1 372 ? -7.470 -10.649 24.359 1.00 71.44 372 ILE A CA 1
ATOM 2984 C C . ILE A 1 372 ? -6.575 -10.206 23.185 1.00 71.44 372 ILE A C 1
ATOM 2986 O O . ILE A 1 372 ? -6.652 -9.070 22.718 1.00 71.44 372 ILE A O 1
ATOM 2990 N N . ALA A 1 373 ? -5.748 -11.124 22.678 1.00 74.19 373 ALA A N 1
ATOM 2991 C CA . ALA A 1 373 ? -4.905 -10.948 21.504 1.00 74.19 373 ALA A CA 1
ATOM 2992 C C . ALA A 1 373 ? -5.375 -11.911 20.409 1.00 74.19 373 ALA A C 1
ATOM 2994 O O . ALA A 1 373 ? -5.257 -13.127 20.552 1.00 74.19 373 ALA A O 1
ATOM 2995 N N . ILE A 1 374 ? -5.941 -11.356 19.340 1.00 74.56 374 ILE A N 1
ATOM 2996 C CA . ILE A 1 374 ? -6.430 -12.107 18.182 1.00 74.56 374 ILE A CA 1
ATOM 2997 C C . ILE A 1 374 ? -5.739 -11.522 16.956 1.00 74.56 374 ILE A C 1
ATOM 2999 O O . ILE A 1 374 ? -5.805 -10.309 16.728 1.00 74.56 374 ILE A O 1
ATOM 3003 N N . GLU A 1 375 ? -5.050 -12.375 16.207 1.00 79.62 375 GLU A N 1
ATOM 3004 C CA . GLU A 1 375 ? -4.401 -12.001 14.952 1.00 79.62 375 GLU A CA 1
ATOM 3005 C C . GLU A 1 375 ? -5.450 -11.648 13.899 1.00 79.62 375 GLU A C 1
ATOM 3007 O O . GLU A 1 375 ? -6.483 -12.310 13.786 1.00 79.62 375 GLU A O 1
ATOM 3012 N N . GLN A 1 376 ? -5.183 -10.609 13.110 1.00 80.19 376 GLN A N 1
ATOM 3013 C CA . GLN A 1 376 ? -6.127 -10.127 12.102 1.00 80.19 376 GLN A CA 1
ATOM 3014 C C . GLN A 1 376 ? -6.482 -11.191 11.060 1.00 80.19 376 GLN A C 1
ATOM 3016 O O . GLN A 1 376 ? -7.632 -11.251 10.628 1.00 80.19 376 GLN A O 1
ATOM 3021 N N . GLN A 1 377 ? -5.544 -12.075 10.702 1.00 81.81 377 GLN A N 1
ATOM 3022 C CA . GLN A 1 377 ? -5.792 -13.148 9.729 1.00 81.81 377 GLN A CA 1
ATOM 3023 C C . GLN A 1 377 ? -6.924 -14.110 10.108 1.00 81.81 377 GLN A C 1
ATOM 3025 O O . GLN A 1 377 ? -7.465 -14.791 9.241 1.00 81.81 377 GLN A O 1
ATOM 3030 N N . GLU A 1 378 ? -7.284 -14.179 11.390 1.00 85.12 378 GLU A N 1
ATOM 3031 C CA . GLU A 1 378 ? -8.344 -15.062 11.869 1.00 85.12 378 GLU A CA 1
ATOM 3032 C C . GLU A 1 378 ? -9.731 -14.590 11.433 1.00 85.12 378 GLU A C 1
ATOM 3034 O O . GLU A 1 378 ? -10.644 -15.401 11.313 1.00 85.12 378 GLU A O 1
ATOM 3039 N N . PHE A 1 379 ? -9.915 -13.287 11.212 1.00 85.12 379 PHE A N 1
ATOM 3040 C CA . PHE A 1 379 ? -11.234 -12.709 10.952 1.00 85.12 379 PHE A CA 1
ATOM 3041 C C . PHE A 1 379 ? -11.254 -11.652 9.843 1.00 85.12 379 PHE A C 1
ATOM 3043 O O . PHE A 1 379 ? -12.344 -11.199 9.505 1.00 85.12 379 PHE A O 1
ATOM 3050 N N . ILE A 1 380 ? -10.105 -11.275 9.268 1.00 84.06 380 ILE A N 1
ATOM 3051 C CA . ILE A 1 380 ? -9.978 -10.367 8.119 1.00 84.06 380 ILE A CA 1
ATOM 3052 C C . ILE A 1 380 ? -9.317 -11.108 6.959 1.00 84.06 380 ILE A C 1
ATOM 3054 O O . ILE A 1 380 ? -8.239 -11.689 7.089 1.00 84.06 380 ILE A O 1
ATOM 3058 N N . SER A 1 381 ? -9.929 -11.003 5.785 1.00 85.81 381 SER A N 1
ATOM 3059 C CA . SER A 1 381 ? -9.304 -11.315 4.502 1.00 85.81 381 SER A CA 1
ATOM 3060 C C . SER A 1 381 ? -9.025 -10.016 3.752 1.00 85.81 381 SER A C 1
ATOM 3062 O O . SER A 1 381 ? -9.884 -9.142 3.707 1.00 85.81 381 SER A O 1
ATOM 3064 N N . LEU A 1 382 ? -7.827 -9.878 3.186 1.00 84.31 382 LEU A N 1
ATOM 3065 C CA . LEU A 1 382 ? -7.413 -8.726 2.383 1.00 84.31 382 LEU A CA 1
ATOM 3066 C C . LEU A 1 382 ? -6.544 -9.228 1.228 1.00 84.31 382 LEU A C 1
ATOM 3068 O O . LEU A 1 382 ? -5.495 -9.835 1.456 1.00 84.31 382 LEU A O 1
ATOM 3072 N N . ILE A 1 383 ? -7.004 -9.012 -0.003 1.00 87.00 383 ILE A N 1
ATOM 3073 C CA . ILE A 1 383 ? -6.395 -9.539 -1.225 1.00 87.00 383 ILE A CA 1
ATOM 3074 C C . ILE A 1 383 ? -6.266 -8.402 -2.253 1.00 87.00 383 ILE A C 1
ATOM 3076 O O . ILE A 1 383 ? -7.278 -7.829 -2.664 1.00 87.00 383 ILE A O 1
ATOM 3080 N N . PRO A 1 384 ? -5.041 -8.063 -2.692 1.00 89.38 384 PRO A N 1
ATOM 3081 C CA . PRO A 1 384 ? -4.825 -7.111 -3.774 1.00 89.38 384 PRO A CA 1
ATOM 3082 C C . PRO A 1 384 ? -5.072 -7.772 -5.134 1.00 89.38 384 PRO A C 1
ATOM 3084 O O . PRO A 1 384 ? -4.670 -8.911 -5.366 1.00 89.38 384 PRO A O 1
ATOM 3087 N N . THR A 1 385 ? -5.666 -7.032 -6.066 1.00 90.88 385 THR A N 1
ATOM 3088 C CA . THR A 1 385 ? -5.646 -7.368 -7.496 1.00 90.88 385 THR A CA 1
ATOM 3089 C C . THR A 1 385 ? -4.725 -6.390 -8.211 1.00 90.88 385 THR A C 1
ATOM 3091 O O . THR A 1 385 ? -4.971 -5.183 -8.201 1.00 90.88 385 THR A O 1
ATOM 3094 N N . PHE A 1 386 ? -3.655 -6.904 -8.809 1.00 91.25 386 PHE A N 1
ATOM 3095 C CA . PHE A 1 386 ? -2.686 -6.090 -9.536 1.00 91.25 386 PHE A CA 1
ATOM 3096 C C . PHE A 1 386 ? -3.225 -5.656 -10.901 1.00 91.25 386 PHE A C 1
ATOM 3098 O O . PHE A 1 386 ? -4.076 -6.319 -11.492 1.00 91.25 386 PHE A O 1
ATOM 3105 N N . HIS A 1 387 ? -2.705 -4.540 -11.405 1.00 93.12 387 HIS A N 1
ATOM 3106 C CA . HIS A 1 387 ? -2.955 -4.088 -12.764 1.00 93.12 387 HIS A CA 1
ATOM 3107 C C . HIS A 1 387 ? -2.449 -5.140 -13.753 1.00 93.12 387 HIS A C 1
ATOM 3109 O O . HIS A 1 387 ? -1.319 -5.622 -13.636 1.00 93.12 387 HIS A O 1
ATOM 3115 N N . GLN A 1 388 ? -3.257 -5.431 -14.773 1.00 93.56 388 GLN A N 1
ATOM 3116 C CA . GLN A 1 388 ? -3.015 -6.487 -15.765 1.00 93.56 388 GLN A CA 1
ATOM 3117 C C . GLN A 1 388 ? -1.632 -6.432 -16.435 1.00 93.56 388 GLN A C 1
ATOM 3119 O O . GLN A 1 388 ? -1.078 -7.465 -16.789 1.00 93.56 388 GLN A O 1
ATOM 3124 N N . ILE A 1 389 ? -1.022 -5.246 -16.547 1.00 93.62 389 ILE A N 1
ATOM 3125 C CA . ILE A 1 389 ? 0.356 -5.084 -17.044 1.00 93.62 389 ILE A CA 1
ATOM 3126 C C . ILE A 1 389 ? 1.364 -5.968 -16.291 1.00 93.62 389 ILE A C 1
ATOM 3128 O O . ILE A 1 389 ? 2.264 -6.521 -16.917 1.00 93.62 389 ILE A O 1
ATOM 3132 N N . CYS A 1 390 ? 1.185 -6.164 -14.981 1.00 93.62 390 CYS A N 1
ATOM 3133 C CA . CYS A 1 390 ? 2.081 -6.953 -14.138 1.00 93.62 390 CYS A CA 1
ATOM 3134 C C . CYS A 1 390 ? 1.869 -8.470 -14.227 1.00 93.62 390 CYS A C 1
ATOM 3136 O O . CYS A 1 390 ? 2.617 -9.212 -13.584 1.00 93.62 390 CYS A O 1
ATOM 3138 N N . ASP A 1 391 ? 0.887 -8.914 -15.011 1.00 92.81 391 ASP A N 1
ATOM 3139 C CA . ASP A 1 391 ? 0.606 -10.317 -15.335 1.00 92.81 391 ASP A CA 1
ATOM 3140 C C . ASP A 1 391 ? 0.518 -10.541 -16.861 1.00 92.81 391 ASP A C 1
ATOM 3142 O O . ASP A 1 391 ? 0.091 -11.596 -17.323 1.00 92.81 391 ASP A O 1
ATOM 3146 N N . SER A 1 392 ? 0.921 -9.539 -17.650 1.00 93.62 392 SER A N 1
ATOM 3147 C CA . SER A 1 392 ? 0.860 -9.551 -19.113 1.00 93.62 392 SER A CA 1
ATOM 3148 C C . SER A 1 392 ? 2.135 -10.095 -19.759 1.00 93.62 392 SER A C 1
ATOM 3150 O O . SER A 1 392 ? 3.190 -10.190 -19.130 1.00 93.62 392 SER A O 1
ATOM 3152 N N . ASP A 1 393 ? 2.072 -10.329 -21.071 1.00 91.50 393 ASP A N 1
ATOM 3153 C CA . ASP A 1 393 ? 3.230 -10.728 -21.876 1.00 91.50 393 ASP A CA 1
ATOM 3154 C C . ASP A 1 393 ? 4.386 -9.707 -21.826 1.00 91.50 393 ASP A C 1
ATOM 3156 O O . ASP A 1 393 ? 5.534 -10.066 -22.072 1.00 91.50 393 ASP A O 1
ATOM 3160 N N . PHE A 1 394 ? 4.120 -8.441 -21.479 1.00 91.81 394 PHE A N 1
ATOM 3161 C CA . PHE A 1 394 ? 5.137 -7.384 -21.404 1.00 91.81 394 PHE A CA 1
ATOM 3162 C C . PHE A 1 394 ? 6.099 -7.527 -20.220 1.00 91.81 394 PHE A C 1
ATOM 3164 O O . PHE A 1 394 ? 7.174 -6.923 -20.238 1.00 91.81 394 PHE A O 1
ATOM 3171 N N . VAL A 1 395 ? 5.722 -8.307 -19.203 1.00 92.94 395 VAL A N 1
ATOM 3172 C CA . VAL A 1 395 ? 6.585 -8.646 -18.061 1.00 92.94 395 VAL A CA 1
ATOM 3173 C C . VAL A 1 395 ? 7.054 -10.102 -18.085 1.00 92.94 395 VAL A C 1
ATOM 3175 O O . VAL A 1 395 ? 7.807 -10.525 -17.207 1.00 92.94 395 VAL A O 1
ATOM 3178 N N . ASP A 1 396 ? 6.643 -10.874 -19.092 1.00 90.94 396 ASP A N 1
ATOM 3179 C CA . ASP A 1 396 ? 7.188 -12.205 -19.324 1.00 90.94 396 ASP A CA 1
ATOM 3180 C C . ASP A 1 396 ? 8.662 -12.076 -19.741 1.00 90.94 396 ASP A C 1
ATOM 3182 O O . ASP A 1 396 ? 8.947 -11.330 -20.677 1.00 90.94 396 ASP A O 1
ATOM 3186 N N . PRO A 1 397 ? 9.613 -12.803 -19.122 1.00 87.12 397 PRO A N 1
ATOM 3187 C CA . PRO A 1 397 ? 11.038 -12.698 -19.449 1.00 87.12 397 PRO A CA 1
ATOM 3188 C C . PRO A 1 397 ? 11.373 -12.910 -20.933 1.00 87.12 397 PRO A C 1
ATOM 3190 O O . PRO A 1 397 ? 12.375 -12.383 -21.421 1.00 87.12 397 PRO A O 1
ATOM 3193 N N . ARG A 1 398 ? 10.547 -13.659 -21.675 1.00 86.81 398 ARG A N 1
ATOM 3194 C CA . ARG A 1 398 ? 10.716 -13.891 -23.118 1.00 86.81 398 ARG A CA 1
ATOM 3195 C C . ARG A 1 398 ? 10.591 -12.603 -23.928 1.00 86.81 398 ARG A C 1
ATOM 3197 O O . ARG A 1 398 ? 11.271 -12.473 -24.943 1.00 86.81 398 ARG A O 1
ATOM 3204 N N . TRP A 1 399 ? 9.784 -11.646 -23.474 1.00 87.56 399 TRP A N 1
ATOM 3205 C CA . TRP A 1 399 ? 9.586 -10.369 -24.152 1.00 87.56 399 TRP A CA 1
ATOM 3206 C C . TRP A 1 399 ? 10.846 -9.486 -24.177 1.00 87.56 399 TRP A C 1
ATOM 3208 O O . TRP A 1 399 ? 11.350 -9.231 -25.275 1.00 87.56 399 TRP A O 1
ATOM 3218 N N . PRO A 1 400 ? 11.431 -9.058 -23.036 1.00 87.81 400 PRO A N 1
ATOM 3219 C CA . PRO A 1 400 ? 12.663 -8.280 -23.044 1.00 87.81 400 PRO A CA 1
ATOM 3220 C C . PRO A 1 400 ? 13.810 -9.060 -23.699 1.00 87.81 400 PRO A C 1
ATOM 3222 O O . PRO A 1 400 ? 14.525 -8.482 -24.517 1.00 87.81 400 PRO A O 1
ATOM 3225 N N . MET A 1 401 ? 13.957 -10.368 -23.441 1.00 84.88 401 MET A N 1
ATOM 3226 C CA . MET A 1 401 ? 14.989 -11.183 -24.105 1.00 84.88 401 MET A CA 1
ATOM 3227 C C . MET A 1 401 ? 14.846 -11.177 -25.630 1.00 84.88 401 MET A C 1
ATOM 3229 O O . MET A 1 401 ? 15.837 -11.062 -26.350 1.00 84.88 401 MET A O 1
ATOM 3233 N N . GLY A 1 402 ? 13.613 -11.252 -26.133 1.00 83.19 402 GLY A N 1
ATOM 3234 C CA . GLY A 1 402 ? 13.338 -11.147 -27.556 1.00 83.19 402 GLY A CA 1
ATOM 3235 C C . GLY A 1 402 ? 13.827 -9.820 -28.134 1.00 83.19 402 GLY A C 1
ATOM 3236 O O . GLY A 1 402 ? 14.510 -9.837 -29.151 1.00 83.19 402 GLY A O 1
ATOM 3237 N N . ILE A 1 403 ? 13.594 -8.697 -27.442 1.00 85.00 403 ILE A N 1
ATOM 3238 C CA . ILE A 1 403 ? 14.107 -7.372 -27.837 1.00 85.00 403 ILE A CA 1
ATOM 3239 C C . ILE A 1 403 ? 15.641 -7.358 -27.835 1.00 85.00 403 ILE A C 1
ATOM 3241 O O . ILE A 1 403 ? 16.248 -6.865 -28.784 1.00 85.00 403 ILE A O 1
ATOM 3245 N N . GLN A 1 404 ? 16.286 -7.925 -26.813 1.00 83.19 404 GLN A N 1
ATOM 3246 C CA . GLN A 1 404 ? 17.749 -7.970 -26.720 1.00 83.19 404 GLN A CA 1
ATOM 3247 C C . GLN A 1 404 ? 18.387 -8.717 -27.900 1.00 83.19 404 GLN A C 1
ATOM 3249 O O . GLN A 1 404 ? 19.394 -8.265 -28.440 1.00 83.19 404 GLN A O 1
ATOM 3254 N N . ASN A 1 405 ? 17.782 -9.818 -28.350 1.00 77.44 405 ASN A N 1
ATOM 3255 C CA . ASN A 1 405 ? 18.284 -10.592 -29.490 1.00 77.44 405 ASN A CA 1
ATOM 3256 C C . ASN A 1 405 ? 18.260 -9.795 -30.804 1.00 77.44 405 ASN A C 1
ATOM 3258 O O . ASN A 1 405 ? 19.080 -10.038 -31.686 1.00 77.44 405 ASN A O 1
ATOM 3262 N N . THR A 1 406 ? 17.380 -8.798 -30.922 1.00 71.12 406 THR A N 1
ATOM 3263 C CA . THR A 1 406 ? 17.325 -7.923 -32.103 1.00 71.12 406 THR A CA 1
ATOM 3264 C C . THR A 1 406 ? 18.535 -6.999 -32.202 1.00 71.12 406 THR A C 1
ATOM 3266 O O . THR A 1 406 ? 18.932 -6.654 -33.310 1.00 71.12 406 THR A O 1
ATOM 3269 N N . MET A 1 407 ? 19.188 -6.656 -31.080 1.00 65.94 407 MET A N 1
ATOM 3270 C CA . MET A 1 407 ? 20.4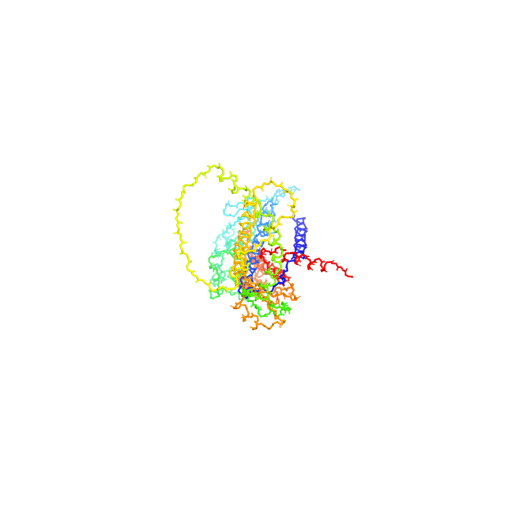07 -5.834 -31.094 1.00 65.94 407 MET A CA 1
ATOM 3271 C C . MET A 1 407 ? 21.553 -6.500 -31.861 1.00 65.94 407 MET A C 1
ATOM 3273 O O . MET A 1 407 ? 22.380 -5.799 -32.430 1.00 65.94 407 MET A O 1
ATOM 3277 N N . GLN A 1 408 ? 21.600 -7.835 -31.907 1.00 61.72 408 GLN A N 1
ATOM 3278 C CA . GLN A 1 408 ? 22.654 -8.571 -32.615 1.00 61.72 408 GLN A CA 1
ATOM 3279 C C . GLN A 1 408 ? 22.522 -8.502 -34.145 1.00 61.72 408 GLN A C 1
ATOM 3281 O O . GLN A 1 408 ? 23.444 -8.899 -34.848 1.00 61.72 408 GLN A O 1
ATOM 3286 N N . LEU A 1 409 ? 21.387 -8.019 -34.664 1.00 62.59 409 LEU A N 1
ATOM 3287 C CA . LEU A 1 409 ? 21.090 -7.985 -36.099 1.00 62.59 409 LEU A CA 1
ATOM 3288 C C . LEU A 1 409 ? 21.456 -6.655 -36.773 1.00 62.59 409 LEU A C 1
ATOM 3290 O O . LEU A 1 409 ? 21.284 -6.526 -37.984 1.00 62.59 409 LEU A O 1
ATOM 3294 N N . PHE A 1 410 ? 21.922 -5.657 -36.020 1.00 63.53 410 PHE A N 1
ATOM 3295 C CA . PHE A 1 410 ? 22.174 -4.318 -36.546 1.00 63.53 410 PHE A CA 1
ATOM 3296 C C . PHE A 1 410 ? 23.582 -3.835 -36.170 1.00 63.53 410 PHE A C 1
ATOM 3298 O O . PHE A 1 410 ? 23.856 -3.527 -35.013 1.00 63.53 410 PHE A O 1
ATOM 3305 N N . ASP A 1 411 ? 24.453 -3.700 -37.173 1.00 57.56 411 ASP A N 1
ATOM 3306 C CA . ASP A 1 411 ? 25.873 -3.352 -36.998 1.00 57.56 411 ASP A CA 1
ATOM 3307 C C . ASP A 1 411 ? 26.121 -1.913 -36.497 1.00 57.56 411 ASP A C 1
ATOM 3309 O O . ASP A 1 411 ? 27.197 -1.607 -35.982 1.00 57.56 411 ASP A O 1
ATOM 3313 N N . TYR A 1 412 ? 25.144 -1.006 -36.639 1.00 62.09 412 TYR A N 1
ATOM 3314 C CA . TYR A 1 412 ? 25.289 0.398 -36.237 1.00 62.09 412 TYR A CA 1
ATOM 3315 C C . TYR A 1 412 ? 23.957 1.009 -35.786 1.00 62.09 412 TYR A C 1
ATOM 3317 O O . TYR A 1 412 ? 23.243 1.648 -36.564 1.00 62.09 412 TYR A O 1
ATOM 3325 N N . ILE A 1 413 ? 23.601 0.811 -34.514 1.00 65.25 413 ILE A N 1
ATOM 3326 C CA . ILE A 1 413 ? 22.407 1.430 -33.933 1.00 65.25 413 ILE A CA 1
ATOM 3327 C C . ILE A 1 413 ? 22.792 2.659 -33.107 1.00 65.25 413 ILE A C 1
ATOM 3329 O O . ILE A 1 413 ? 23.633 2.603 -32.210 1.00 65.25 413 ILE A O 1
ATOM 3333 N N . TYR A 1 414 ? 22.127 3.780 -33.394 1.00 77.44 414 TYR A N 1
ATOM 3334 C CA . TYR A 1 414 ? 22.219 5.001 -32.603 1.00 77.44 414 TYR A CA 1
ATOM 3335 C C . TYR A 1 414 ? 21.909 4.714 -31.130 1.00 77.44 414 TYR A C 1
ATOM 3337 O O . TYR A 1 414 ? 20.910 4.076 -30.815 1.00 77.44 414 TYR A O 1
ATOM 3345 N N . ASN A 1 415 ? 22.719 5.233 -30.207 1.00 77.50 415 ASN A N 1
ATOM 3346 C CA . ASN A 1 415 ? 22.551 5.009 -28.766 1.00 77.50 415 ASN A CA 1
ATOM 3347 C C . ASN A 1 415 ? 21.133 5.386 -28.259 1.00 77.50 415 ASN A C 1
ATOM 3349 O O . ASN A 1 415 ? 20.629 4.765 -27.324 1.00 77.50 415 ASN A O 1
ATOM 3353 N N . ARG A 1 416 ? 20.448 6.349 -28.893 1.00 83.88 416 ARG A N 1
ATOM 3354 C CA . ARG A 1 416 ? 19.068 6.737 -28.531 1.00 83.88 416 ARG A CA 1
ATOM 3355 C C . ARG A 1 416 ? 17.978 5.983 -29.287 1.00 83.88 416 ARG A C 1
ATOM 3357 O O . ARG A 1 416 ? 16.803 6.297 -29.126 1.00 83.88 416 ARG A O 1
ATOM 3364 N N . ASP A 1 417 ? 18.339 5.033 -30.136 1.00 88.75 417 ASP A N 1
ATOM 3365 C CA . ASP A 1 417 ? 17.358 4.171 -30.775 1.00 88.75 417 ASP A CA 1
ATOM 3366 C C . ASP A 1 417 ? 16.711 3.269 -29.733 1.00 88.75 417 ASP A C 1
ATOM 3368 O O . ASP A 1 417 ? 17.385 2.631 -28.919 1.00 88.75 417 ASP A O 1
ATOM 3372 N N . PHE A 1 418 ? 15.389 3.187 -29.782 1.00 89.62 418 PHE A N 1
ATOM 3373 C CA . PHE A 1 418 ? 14.634 2.370 -28.860 1.00 89.62 418 PHE A CA 1
ATOM 3374 C C . PHE A 1 418 ? 15.068 0.902 -28.883 1.00 89.62 418 PHE A C 1
ATOM 3376 O O . PHE A 1 418 ? 15.065 0.270 -27.836 1.00 89.62 418 PHE A O 1
ATOM 3383 N N . ARG A 1 419 ? 15.508 0.349 -30.019 1.00 86.69 419 ARG A N 1
ATOM 3384 C CA . ARG A 1 419 ? 15.979 -1.047 -30.098 1.00 86.69 419 ARG A CA 1
ATOM 3385 C C . ARG A 1 419 ? 17.146 -1.342 -29.158 1.00 86.69 419 ARG A C 1
ATOM 3387 O O . ARG A 1 419 ? 17.239 -2.447 -28.642 1.00 86.69 419 ARG A O 1
ATOM 3394 N N . MET A 1 420 ? 17.973 -0.338 -28.864 1.00 84.38 420 MET A N 1
ATOM 3395 C CA . MET A 1 420 ? 19.072 -0.442 -27.895 1.00 84.38 420 MET A CA 1
ATOM 3396 C C . MET A 1 420 ? 18.608 -0.306 -26.443 1.00 84.38 420 MET A C 1
ATOM 3398 O O . MET A 1 420 ? 19.335 -0.659 -25.518 1.00 84.38 420 MET A O 1
ATOM 3402 N N . ARG A 1 421 ? 17.430 0.289 -26.226 1.00 87.19 421 ARG A N 1
ATOM 3403 C CA . ARG A 1 421 ? 16.922 0.701 -24.907 1.00 87.19 421 ARG A CA 1
ATOM 3404 C C . ARG A 1 421 ? 15.754 -0.141 -24.415 1.00 87.19 421 ARG A C 1
ATOM 3406 O O . ARG A 1 421 ? 15.549 -0.245 -23.211 1.00 87.19 421 ARG A O 1
ATOM 3413 N N . GLY A 1 422 ? 15.021 -0.764 -25.332 1.00 88.94 422 GLY A N 1
ATOM 3414 C CA . GLY A 1 422 ? 13.774 -1.464 -25.067 1.00 88.94 422 GLY A CA 1
ATOM 3415 C C . GLY A 1 422 ? 13.947 -2.614 -24.089 1.00 88.94 422 GLY A C 1
ATOM 3416 O O . GLY A 1 422 ? 13.148 -2.726 -23.167 1.00 88.94 422 GLY A O 1
ATOM 3417 N N . TYR A 1 423 ? 15.023 -3.401 -24.219 1.00 88.62 423 TYR A N 1
ATOM 3418 C CA . TYR A 1 423 ? 15.353 -4.446 -23.243 1.00 88.62 423 TYR A CA 1
ATOM 3419 C C . TYR A 1 423 ? 15.367 -3.888 -21.814 1.00 88.62 423 TYR A C 1
ATOM 3421 O O . TYR A 1 423 ? 14.633 -4.364 -20.953 1.00 88.62 423 TYR A O 1
ATOM 3429 N N . SER A 1 424 ? 16.152 -2.835 -21.577 1.00 89.38 424 SER A N 1
ATOM 3430 C CA . SER A 1 424 ? 16.309 -2.234 -20.253 1.00 89.38 424 SER A CA 1
ATOM 3431 C C . SER A 1 424 ? 15.031 -1.546 -19.761 1.00 89.38 424 SER A C 1
ATOM 3433 O O . SER A 1 424 ? 14.761 -1.574 -18.563 1.00 89.38 424 SER A O 1
ATOM 3435 N N . LEU A 1 425 ? 14.228 -0.972 -20.664 1.00 92.38 425 LEU A N 1
ATOM 3436 C CA . LEU A 1 425 ? 12.923 -0.396 -20.331 1.00 92.38 425 LEU A CA 1
ATOM 3437 C C . LEU A 1 425 ? 11.956 -1.471 -19.811 1.00 92.38 425 LEU A C 1
ATOM 3439 O O . LEU A 1 425 ? 11.410 -1.341 -18.719 1.00 92.38 425 LEU A O 1
ATOM 3443 N N . PHE A 1 426 ? 11.769 -2.561 -20.559 1.00 92.94 426 PHE A N 1
ATOM 3444 C CA . PHE A 1 426 ? 10.878 -3.644 -20.135 1.00 92.94 426 PHE A CA 1
ATOM 3445 C C . PHE A 1 426 ? 11.432 -4.393 -18.921 1.00 92.94 426 PHE A C 1
ATOM 3447 O O . PHE A 1 426 ? 10.664 -4.780 -18.047 1.00 92.94 426 PHE A O 1
ATOM 3454 N N . GLN A 1 427 ? 12.755 -4.512 -18.786 1.00 91.88 427 GLN A N 1
ATOM 3455 C CA . GLN A 1 427 ? 13.367 -5.055 -17.574 1.00 91.88 427 GLN A CA 1
ATOM 3456 C C . GLN A 1 427 ? 13.067 -4.188 -16.339 1.00 91.88 427 GLN A C 1
ATOM 3458 O O . GLN A 1 427 ? 12.791 -4.726 -15.266 1.00 91.88 427 GLN A O 1
ATOM 3463 N N . ALA A 1 428 ? 13.072 -2.858 -16.479 1.00 91.88 428 A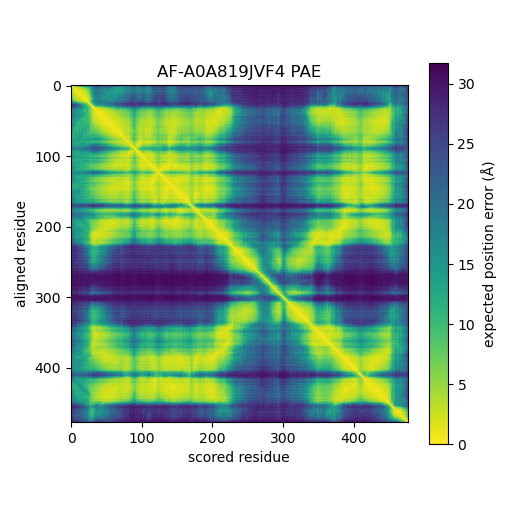LA A N 1
ATOM 3464 C CA . ALA A 1 428 ? 12.671 -1.955 -15.403 1.00 91.88 428 ALA A CA 1
ATOM 3465 C C . ALA A 1 428 ? 11.180 -2.117 -15.054 1.00 91.88 428 ALA A C 1
ATOM 3467 O O . ALA A 1 428 ? 10.845 -2.186 -13.873 1.00 91.88 428 ALA A O 1
ATOM 3468 N N . LEU A 1 429 ? 10.296 -2.277 -16.048 1.00 94.31 429 LEU A N 1
ATOM 3469 C CA . LEU A 1 429 ? 8.877 -2.585 -15.816 1.00 94.31 429 LEU A CA 1
ATOM 3470 C C . LEU A 1 429 ? 8.692 -3.908 -15.051 1.00 94.31 429 LEU A C 1
ATOM 3472 O O . LEU A 1 429 ? 7.949 -3.949 -14.069 1.00 94.31 429 LEU A O 1
ATOM 3476 N N . VAL A 1 430 ? 9.411 -4.966 -15.449 1.00 93.69 430 VAL A N 1
ATOM 3477 C CA . VAL A 1 430 ? 9.437 -6.260 -14.742 1.00 93.69 430 VAL A CA 1
ATOM 3478 C C . VAL A 1 430 ? 9.848 -6.062 -13.284 1.00 93.69 430 VAL A C 1
ATOM 3480 O O . VAL A 1 430 ? 9.172 -6.552 -12.379 1.00 93.69 430 VAL A O 1
ATOM 3483 N N . SER A 1 431 ? 10.930 -5.316 -13.040 1.00 91.62 431 SER A N 1
ATOM 3484 C CA . SER A 1 431 ? 11.411 -5.034 -11.684 1.00 91.62 431 SER A CA 1
ATOM 3485 C C . SER A 1 431 ? 10.405 -4.240 -10.852 1.00 91.62 431 SER A C 1
ATOM 3487 O O . SER A 1 431 ? 10.203 -4.583 -9.693 1.00 91.62 431 SER A O 1
ATOM 3489 N N . ILE A 1 432 ? 9.730 -3.238 -11.422 1.00 89.62 432 ILE A N 1
ATOM 3490 C CA . ILE A 1 432 ? 8.703 -2.448 -10.723 1.00 89.62 432 ILE A CA 1
ATOM 3491 C C . ILE A 1 432 ? 7.517 -3.331 -10.315 1.00 89.62 432 ILE A C 1
ATOM 3493 O O . ILE A 1 432 ? 7.103 -3.304 -9.156 1.00 89.62 432 ILE A O 1
ATOM 3497 N N . CYS A 1 433 ? 7.000 -4.155 -11.231 1.00 92.69 433 CYS A N 1
ATOM 3498 C CA . CYS A 1 433 ? 5.908 -5.085 -10.936 1.00 92.69 433 CYS A CA 1
ATOM 3499 C C . CYS A 1 433 ? 6.301 -6.123 -9.875 1.00 92.69 433 CYS A C 1
ATOM 3501 O O . CYS A 1 433 ? 5.532 -6.388 -8.948 1.00 92.69 433 CYS A O 1
ATOM 3503 N N . ALA A 1 434 ? 7.503 -6.697 -9.982 1.00 89.75 434 ALA A N 1
ATOM 3504 C CA . ALA A 1 434 ? 8.014 -7.649 -9.003 1.00 89.75 434 ALA A CA 1
ATOM 3505 C C . ALA A 1 434 ? 8.199 -7.000 -7.624 1.00 89.75 434 ALA A C 1
ATOM 3507 O O . ALA A 1 434 ? 7.772 -7.566 -6.617 1.00 89.75 434 ALA A O 1
ATOM 3508 N N . LEU A 1 435 ? 8.777 -5.796 -7.576 1.00 88.69 435 LEU A N 1
ATOM 3509 C CA . LEU A 1 435 ? 8.990 -5.057 -6.338 1.00 88.69 435 LEU A CA 1
ATOM 3510 C C . LEU A 1 435 ? 7.658 -4.726 -5.664 1.00 88.69 435 LEU A C 1
ATOM 3512 O O . LEU A 1 435 ? 7.513 -4.983 -4.476 1.00 88.69 435 LEU A O 1
ATOM 3516 N N . ALA A 1 436 ? 6.662 -4.250 -6.415 1.00 86.88 436 ALA A N 1
ATOM 3517 C CA . ALA A 1 436 ? 5.329 -3.983 -5.886 1.00 86.88 436 ALA A CA 1
ATOM 3518 C C . ALA A 1 436 ? 4.679 -5.242 -5.278 1.00 86.88 436 ALA A C 1
ATOM 3520 O O . ALA A 1 436 ? 4.187 -5.202 -4.147 1.00 86.88 436 ALA A O 1
ATOM 3521 N N . LYS A 1 437 ? 4.741 -6.380 -5.987 1.00 86.88 437 LYS A N 1
ATOM 3522 C CA . LYS A 1 437 ? 4.236 -7.678 -5.504 1.00 86.88 437 LYS A CA 1
ATOM 3523 C C . LYS A 1 437 ? 4.926 -8.117 -4.209 1.00 86.88 437 LYS A C 1
ATOM 3525 O O . LYS A 1 437 ? 4.245 -8.497 -3.259 1.00 86.88 437 LYS A O 1
ATOM 3530 N N . VAL A 1 438 ? 6.256 -8.030 -4.145 1.00 84.12 438 VAL A N 1
ATOM 3531 C CA . VAL A 1 438 ? 7.039 -8.398 -2.952 1.00 84.12 438 VAL A CA 1
ATOM 3532 C C . VAL A 1 438 ? 6.772 -7.444 -1.788 1.00 84.12 438 VAL A C 1
ATOM 3534 O O . VAL A 1 438 ? 6.533 -7.902 -0.674 1.00 84.12 438 VAL A O 1
ATOM 3537 N N . SER A 1 439 ? 6.757 -6.129 -2.026 1.00 82.44 439 SER A N 1
ATOM 3538 C CA . SER A 1 439 ? 6.475 -5.124 -0.997 1.00 82.44 439 SER A CA 1
ATOM 3539 C C . SER A 1 439 ? 5.094 -5.322 -0.376 1.00 82.44 439 SER A C 1
ATOM 3541 O O . SER A 1 439 ? 4.969 -5.284 0.846 1.00 82.44 439 SER A O 1
ATOM 3543 N N . ILE A 1 440 ? 4.070 -5.595 -1.190 1.00 81.56 440 ILE A N 1
ATOM 3544 C CA . ILE A 1 440 ? 2.729 -5.905 -0.685 1.00 81.56 440 ILE A CA 1
ATOM 3545 C C . ILE A 1 440 ? 2.702 -7.254 0.032 1.00 81.56 440 ILE A C 1
ATOM 3547 O O . ILE A 1 440 ? 2.088 -7.353 1.089 1.00 81.56 440 ILE A O 1
ATOM 3551 N N . GLY A 1 441 ? 3.368 -8.279 -0.505 1.00 78.12 441 GLY A N 1
ATOM 3552 C CA . GLY A 1 441 ? 3.463 -9.591 0.135 1.00 78.12 441 GLY A CA 1
ATOM 3553 C C . GLY A 1 441 ? 4.041 -9.503 1.547 1.00 78.12 441 GLY A C 1
ATOM 3554 O O . GLY A 1 441 ? 3.432 -10.009 2.488 1.00 78.12 441 GLY A O 1
ATOM 3555 N N . ASN A 1 442 ? 5.155 -8.786 1.707 1.00 77.75 442 ASN A N 1
ATOM 3556 C CA . ASN A 1 442 ? 5.783 -8.549 3.006 1.00 77.75 442 ASN A CA 1
ATOM 3557 C C . ASN A 1 442 ? 4.862 -7.745 3.934 1.00 77.75 442 ASN A C 1
ATOM 3559 O O . ASN A 1 442 ? 4.603 -8.166 5.056 1.00 77.75 442 ASN A O 1
ATOM 3563 N N . ALA A 1 443 ? 4.282 -6.647 3.441 1.00 76.94 443 ALA A N 1
ATOM 3564 C CA . ALA A 1 443 ? 3.366 -5.832 4.233 1.00 76.94 443 ALA A CA 1
ATOM 3565 C C . ALA A 1 443 ? 2.119 -6.623 4.682 1.00 76.94 443 ALA A C 1
ATOM 3567 O O . ALA A 1 443 ? 1.634 -6.438 5.794 1.00 76.94 443 ALA A O 1
ATOM 3568 N N . LEU A 1 444 ? 1.600 -7.532 3.850 1.00 74.88 444 LEU A N 1
ATOM 3569 C CA . LEU A 1 444 ? 0.467 -8.392 4.201 1.00 74.88 444 LEU A CA 1
ATOM 3570 C C . LEU A 1 444 ? 0.823 -9.439 5.260 1.00 74.88 444 LEU A C 1
ATOM 3572 O O . LEU A 1 444 ? -0.045 -9.773 6.062 1.00 74.88 444 LEU A O 1
ATOM 3576 N N . ILE A 1 445 ? 2.049 -9.969 5.267 1.00 77.56 445 ILE A N 1
ATOM 3577 C CA . ILE A 1 445 ? 2.527 -10.871 6.331 1.00 77.56 445 ILE A CA 1
ATOM 3578 C C . ILE A 1 445 ? 2.511 -10.132 7.673 1.00 77.56 445 ILE A C 1
ATOM 3580 O O . ILE A 1 445 ? 1.979 -10.648 8.661 1.00 77.56 445 ILE A O 1
ATOM 3584 N N . ASP A 1 446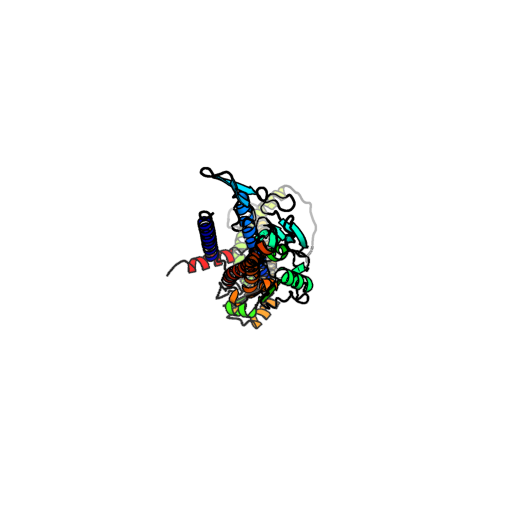 ? 3.006 -8.896 7.681 1.00 70.88 446 ASP A N 1
ATOM 3585 C CA . ASP A 1 446 ? 2.992 -8.042 8.866 1.00 70.88 446 ASP A CA 1
ATOM 3586 C C . ASP A 1 446 ? 1.548 -7.737 9.286 1.00 70.88 446 ASP A C 1
ATOM 3588 O O . ASP A 1 446 ? 1.148 -8.036 10.404 1.00 70.88 446 ASP A O 1
ATOM 3592 N N . PHE A 1 447 ? 0.701 -7.251 8.375 1.00 72.38 447 PHE A N 1
ATOM 3593 C CA . PHE A 1 447 ? -0.712 -6.968 8.658 1.00 72.38 447 PHE A CA 1
ATOM 3594 C C . PHE A 1 447 ? -1.430 -8.171 9.285 1.00 72.38 447 PHE A C 1
ATOM 3596 O O . PHE A 1 447 ? -2.016 -8.062 10.359 1.00 72.38 447 PHE A O 1
ATOM 3603 N N . LYS A 1 448 ? -1.305 -9.350 8.669 1.00 72.00 448 LYS A N 1
ATOM 3604 C CA . LYS A 1 448 ? -1.945 -10.591 9.128 1.00 72.00 448 LYS A CA 1
ATOM 3605 C C . LYS A 1 448 ? -1.530 -11.009 10.535 1.00 72.00 448 LYS A C 1
ATOM 3607 O O . LYS A 1 448 ? -2.365 -11.551 11.258 1.00 72.00 448 LYS A O 1
ATOM 3612 N N . SER A 1 449 ? -0.275 -10.754 10.904 1.00 71.44 449 SER A N 1
ATOM 3613 C CA . SER A 1 449 ? 0.276 -11.083 12.222 1.00 71.44 449 SER A CA 1
ATOM 3614 C C . SER A 1 449 ? 0.065 -9.982 13.268 1.00 71.44 449 SER A C 1
ATOM 3616 O O . SER A 1 449 ? 0.241 -10.239 14.461 1.00 71.44 449 SER A O 1
ATOM 3618 N N . THR A 1 450 ? -0.374 -8.776 12.877 1.00 68.62 450 THR A N 1
ATOM 3619 C CA . THR A 1 450 ? -0.768 -7.759 13.861 1.00 68.62 450 THR A CA 1
ATOM 3620 C C . THR A 1 450 ? -2.000 -8.194 14.648 1.00 68.62 450 THR A C 1
ATOM 3622 O O . THR A 1 450 ? -2.978 -8.721 14.111 1.00 68.62 450 THR A O 1
ATOM 3625 N N . THR A 1 451 ? -1.970 -7.948 15.956 1.00 65.38 451 THR A N 1
ATOM 3626 C CA . THR A 1 451 ? -3.117 -8.175 16.834 1.00 65.38 451 THR A CA 1
ATOM 3627 C C . THR A 1 451 ? -4.091 -7.008 16.754 1.00 65.38 451 THR A C 1
ATOM 3629 O O . THR A 1 451 ? -3.688 -5.848 16.679 1.00 65.38 451 THR A O 1
ATOM 3632 N N . PHE A 1 452 ? -5.384 -7.298 16.814 1.00 59.91 452 PHE A N 1
ATOM 3633 C CA . PHE A 1 452 ? -6.430 -6.282 16.770 1.00 59.91 452 PHE A CA 1
ATOM 3634 C C . PHE A 1 452 ? -6.415 -5.344 17.995 1.00 59.91 452 PHE A C 1
ATOM 3636 O O . PHE A 1 452 ? -6.584 -5.793 19.131 1.00 59.91 452 PHE A O 1
ATOM 3643 N N . ILE A 1 453 ? -6.239 -4.034 17.761 1.00 59.84 453 ILE A N 1
ATOM 3644 C CA . ILE A 1 453 ? -6.121 -2.996 18.803 1.00 59.84 453 ILE A CA 1
ATOM 3645 C C . ILE A 1 453 ? -7.389 -2.130 18.855 1.00 59.84 453 ILE A C 1
ATOM 3647 O O . ILE A 1 453 ? -7.846 -1.589 17.852 1.00 59.84 453 ILE A O 1
ATOM 3651 N N . SER A 1 454 ? -7.927 -1.884 20.050 1.00 48.44 454 SER A N 1
ATOM 3652 C CA . SER A 1 454 ? -8.931 -0.834 20.253 1.00 48.44 454 SER A CA 1
ATOM 3653 C C . SER A 1 454 ? -8.235 0.497 20.571 1.00 48.44 454 SER A C 1
ATOM 3655 O O . SER A 1 454 ? -7.642 0.637 21.633 1.00 48.44 454 SER A O 1
ATOM 3657 N N . LYS A 1 455 ? -8.298 1.486 19.665 1.00 37.44 455 LYS A N 1
ATOM 3658 C CA . LYS A 1 455 ? -7.611 2.793 19.801 1.00 37.44 455 LYS A CA 1
ATOM 3659 C C . LYS A 1 455 ? -8.384 3.861 20.599 1.00 37.44 455 LYS A C 1
ATOM 3661 O O . LYS A 1 455 ? -8.030 5.036 20.552 1.00 37.44 455 LYS A O 1
ATOM 3666 N N . ASN A 1 456 ? -9.450 3.482 21.303 1.00 41.84 456 ASN A N 1
ATOM 3667 C CA . ASN A 1 456 ? -10.178 4.428 22.153 1.00 41.84 456 ASN A CA 1
ATOM 3668 C C . ASN A 1 456 ? -9.319 4.769 23.376 1.00 41.84 456 ASN A C 1
ATOM 3670 O O . ASN A 1 456 ? -8.630 3.886 23.887 1.00 41.84 456 ASN A O 1
ATOM 3674 N N . LEU A 1 457 ? -9.373 6.024 23.846 1.00 38.34 457 LEU A N 1
ATOM 3675 C CA . LEU A 1 457 ? -8.780 6.407 25.128 1.00 38.34 457 LEU A CA 1
ATOM 3676 C C . LEU A 1 457 ? -9.366 5.473 26.187 1.00 38.34 457 LEU A C 1
ATOM 3678 O O . LEU A 1 457 ? -10.554 5.535 26.503 1.00 38.34 457 LEU A O 1
ATOM 3682 N N . LEU A 1 458 ? -8.540 4.543 26.650 1.00 50.22 458 LEU A N 1
ATOM 3683 C CA . LEU A 1 458 ? -8.939 3.570 27.645 1.00 50.22 458 LEU A CA 1
ATOM 3684 C C . LEU A 1 458 ? -9.353 4.349 28.884 1.00 50.22 458 LEU A C 1
ATOM 3686 O O . LEU A 1 458 ? -8.634 5.254 29.313 1.00 50.22 458 LEU A O 1
ATOM 3690 N N . SER A 1 459 ? -10.504 4.005 29.463 1.00 54.56 459 SER A N 1
ATOM 3691 C CA . SER A 1 459 ? -10.813 4.515 30.796 1.00 54.56 459 SER A CA 1
ATOM 3692 C C . SER A 1 459 ? -9.645 4.157 31.720 1.00 54.56 459 SER A C 1
ATOM 3694 O O . SER A 1 459 ? -9.028 3.107 31.539 1.00 54.56 459 SER A O 1
ATOM 3696 N N . GLU A 1 460 ? -9.322 4.996 32.702 1.00 45.66 460 GLU A N 1
ATOM 3697 C CA . GLU A 1 460 ? -8.196 4.754 33.619 1.00 45.66 460 GLU A CA 1
ATOM 3698 C C . GLU A 1 460 ? -8.247 3.343 34.238 1.00 45.66 460 GLU A C 1
ATOM 3700 O O . GLU A 1 460 ? -7.233 2.654 34.346 1.00 45.66 460 GLU A O 1
ATOM 3705 N N . LYS A 1 461 ? -9.462 2.856 34.524 1.00 53.62 461 LYS A N 1
ATOM 3706 C CA . LYS A 1 461 ? -9.726 1.490 34.988 1.00 53.62 461 LYS A CA 1
ATOM 3707 C C . LYS A 1 461 ? -9.364 0.428 33.941 1.00 53.62 461 LYS A C 1
ATOM 3709 O O . LYS A 1 461 ? -8.714 -0.560 34.274 1.00 53.62 461 LYS A O 1
ATOM 3714 N N . THR A 1 462 ? -9.772 0.624 32.687 1.00 53.97 462 THR A N 1
ATOM 3715 C CA . THR A 1 462 ? -9.455 -0.271 31.560 1.00 53.97 462 THR A CA 1
ATOM 3716 C C . THR A 1 462 ? -7.954 -0.247 31.255 1.00 53.97 462 THR A C 1
ATOM 3718 O O . THR A 1 462 ? -7.366 -1.296 31.020 1.00 53.97 462 THR A O 1
ATOM 3721 N N . PHE A 1 463 ? -7.310 0.919 31.329 1.00 56.41 463 PHE A N 1
ATOM 3722 C CA . PHE A 1 463 ? -5.868 1.085 31.153 1.00 56.41 463 PHE A CA 1
ATOM 3723 C C . PHE A 1 463 ? -5.072 0.350 32.239 1.00 56.41 463 PHE A C 1
ATOM 3725 O O . PHE A 1 463 ? -4.179 -0.430 31.918 1.00 56.41 463 PHE A O 1
ATOM 3732 N N . ALA A 1 464 ? -5.427 0.527 33.516 1.00 55.59 464 ALA A N 1
ATOM 3733 C CA . ALA A 1 464 ? -4.778 -0.169 34.626 1.00 55.59 464 ALA A CA 1
ATOM 3734 C C . ALA A 1 464 ? -4.964 -1.695 34.541 1.00 55.59 464 ALA A C 1
ATOM 3736 O O . ALA A 1 464 ? -4.024 -2.451 34.789 1.00 55.59 464 ALA A O 1
ATOM 3737 N N . ALA A 1 465 ? -6.151 -2.159 34.133 1.00 54.53 465 ALA A N 1
ATOM 3738 C CA . ALA A 1 465 ? -6.404 -3.577 33.883 1.00 54.53 465 ALA A CA 1
ATOM 3739 C C . ALA A 1 465 ? -5.552 -4.123 32.724 1.00 54.53 465 ALA A C 1
ATOM 3741 O O . ALA A 1 465 ? -4.977 -5.204 32.848 1.00 54.53 465 ALA A O 1
ATOM 3742 N N . GLN A 1 466 ? -5.419 -3.366 31.629 1.00 57.88 466 GLN A N 1
ATOM 3743 C CA . GLN A 1 466 ? -4.571 -3.737 30.493 1.00 57.88 466 GLN A CA 1
ATOM 3744 C C . GLN A 1 466 ? -3.084 -3.770 30.860 1.00 57.88 466 GLN A C 1
ATOM 3746 O O . GLN A 1 466 ? -2.396 -4.720 30.497 1.00 57.88 466 GLN A O 1
ATOM 3751 N N . MET A 1 467 ? -2.598 -2.796 31.632 1.00 55.28 467 MET A N 1
ATOM 3752 C CA . MET A 1 467 ? -1.208 -2.758 32.090 1.00 55.28 467 MET A CA 1
ATOM 3753 C C . MET A 1 467 ? -0.884 -3.956 32.994 1.00 55.28 467 MET A C 1
ATOM 3755 O O . MET A 1 467 ? 0.136 -4.616 32.810 1.00 55.28 467 MET A O 1
ATOM 3759 N N . ASN A 1 468 ? -1.792 -4.299 33.913 1.00 53.22 468 ASN A N 1
ATOM 3760 C CA . ASN A 1 468 ? -1.633 -5.456 34.793 1.00 53.22 468 ASN A CA 1
ATOM 3761 C C . ASN A 1 468 ? -1.685 -6.790 34.035 1.00 53.22 468 ASN A C 1
ATOM 3763 O O . ASN A 1 468 ? -0.906 -7.686 34.343 1.00 53.22 468 ASN A O 1
ATOM 3767 N N . ALA A 1 469 ? -2.553 -6.929 33.027 1.00 48.09 469 ALA A N 1
ATOM 3768 C CA . ALA A 1 469 ? -2.603 -8.131 32.192 1.00 48.09 469 ALA A CA 1
ATOM 3769 C C . ALA A 1 469 ? -1.300 -8.335 31.395 1.00 48.09 469 ALA A C 1
ATOM 3771 O O . ALA A 1 469 ? -0.800 -9.453 31.308 1.00 48.09 469 ALA A O 1
ATOM 3772 N N . VAL A 1 470 ? -0.711 -7.252 30.876 1.00 44.31 470 VAL A N 1
ATOM 3773 C CA . VAL A 1 470 ? 0.594 -7.288 30.193 1.00 44.31 470 VAL A CA 1
ATOM 3774 C C . VAL A 1 470 ? 1.722 -7.645 31.169 1.00 44.31 470 VAL A C 1
ATOM 3776 O O . VAL A 1 470 ? 2.554 -8.491 30.852 1.00 44.31 470 VAL A O 1
ATOM 3779 N N . LEU A 1 471 ? 1.721 -7.076 32.378 1.00 41.53 471 LEU A N 1
ATOM 3780 C CA . LEU A 1 471 ? 2.689 -7.393 33.438 1.00 41.53 471 LEU A CA 1
ATOM 3781 C C . LEU A 1 471 ? 2.632 -8.864 33.882 1.00 41.53 471 LEU A C 1
ATOM 3783 O O . LEU A 1 471 ? 3.679 -9.469 34.104 1.00 41.53 471 LEU A O 1
ATOM 3787 N N . ILE A 1 472 ? 1.436 -9.458 33.954 1.00 45.16 472 ILE A N 1
ATOM 3788 C CA . ILE A 1 472 ? 1.250 -10.882 34.282 1.00 45.16 472 ILE A CA 1
ATOM 3789 C C . ILE A 1 472 ? 1.816 -11.792 33.179 1.00 45.16 472 ILE A C 1
ATOM 3791 O O . ILE A 1 472 ? 2.329 -12.862 33.485 1.00 45.16 472 ILE A O 1
ATOM 3795 N N . CYS A 1 473 ? 1.785 -11.372 31.911 1.00 35.91 473 CYS A N 1
ATOM 3796 C CA . CYS A 1 473 ? 2.389 -12.130 30.810 1.00 35.91 473 CYS A CA 1
ATOM 3797 C C . CYS A 1 473 ? 3.923 -12.005 30.722 1.00 35.91 473 CYS A C 1
ATOM 3799 O O . CYS A 1 473 ? 4.544 -12.812 30.034 1.00 35.91 473 CYS A O 1
ATOM 3801 N N . ILE A 1 474 ? 4.533 -11.007 31.373 1.00 34.91 474 ILE A N 1
ATOM 3802 C CA . ILE A 1 474 ? 5.988 -10.756 31.333 1.00 34.91 474 ILE A CA 1
ATOM 3803 C C . ILE A 1 474 ? 6.717 -11.409 32.517 1.00 34.91 474 ILE A C 1
ATOM 3805 O O . ILE A 1 474 ? 7.921 -11.650 32.438 1.00 34.91 474 ILE A O 1
ATOM 3809 N N . LEU A 1 475 ? 6.014 -11.732 33.604 1.00 28.52 475 LEU A N 1
ATOM 3810 C CA . LEU A 1 475 ? 6.606 -12.416 34.751 1.00 28.52 475 LEU A CA 1
ATOM 3811 C C . LEU A 1 475 ? 6.546 -13.939 34.546 1.00 28.52 475 LEU A C 1
ATOM 3813 O O . LEU A 1 475 ? 5.448 -14.498 34.531 1.00 28.52 475 LEU A O 1
ATOM 3817 N N . PRO A 1 476 ? 7.692 -14.631 34.399 1.00 32.03 476 PRO A N 1
ATOM 3818 C CA . PRO A 1 476 ? 7.700 -16.081 34.463 1.00 32.03 476 PRO A CA 1
ATOM 3819 C C . PRO A 1 476 ? 7.354 -16.492 35.900 1.00 32.03 476 PRO A C 1
ATOM 3821 O O . PRO A 1 476 ? 7.906 -15.938 36.854 1.00 32.03 476 PRO A O 1
ATOM 3824 N N . LEU A 1 477 ? 6.418 -17.432 36.039 1.00 35.31 477 LEU A N 1
ATOM 3825 C CA . LEU A 1 477 ? 6.295 -18.241 37.253 1.00 35.31 477 LEU A CA 1
ATOM 3826 C C . LEU A 1 477 ? 7.506 -19.165 37.388 1.00 35.31 477 LEU A C 1
ATOM 3828 O O . LEU A 1 477 ? 7.926 -19.721 36.345 1.00 35.31 477 LEU A O 1
#